Protein 4JXK (pdb70)

InterPro domains:
  IPR011032 GroES-like superfamily [SSF50129] (5-144)
  IPR013149 Alcohol dehydrogenase-like, C-terminal [PF00107] (160-273)
  IPR013154 Alcohol dehydrogenase-like, N-terminal [PF08240] (30-115)
  IPR014188 Acrylyl-CoA reductase AcuI [TIGR02823] (8-327)
  IPR020843 Enoylreductase domain [SM00829] (14-325)
  IPR036291 NAD(P)-binding domain superfamily [SSF51735] (118-286)
  IPR051397 Zinc-containing alcohol dehydrogenase-like protein [PTHR43677] (29-325)

Solvent-accessible surface area: 25424 Å² total; per-residue (Å²): 177,22,31,0,21,1,0,98,118,104,173,58,58,28,40,36,37,114,46,102,15,19,114,113,56,20,28,157,9,67,0,9,0,69,0,43,46,0,0,7,16,110,73,0,0,43,0,7,28,75,190,19,83,32,23,189,121,50,70,4,0,0,0,11,0,0,0,0,29,0,54,81,31,132,12,138,101,10,64,110,47,31,44,0,0,0,0,8,25,56,2,0,19,37,38,28,1,0,0,3,55,52,2,36,0,27,5,93,46,0,4,100,13,142,73,19,57,10,54,54,0,0,4,3,0,20,10,0,0,11,0,0,17,0,2,31,5,2,75,55,64,52,12,109,58,83,99,20,27,0,0,0,1,26,0,26,36,39,30,0,12,6,0,0,1,9,1,20,68,49,54,9,90,0,4,0,4,6,31,74,115,122,22,32,136,27,0,75,96,1,19,7,74,126,42,37,40,176,17,56,83,141,129,63,60,132,150,59,58,13,146,42,83,16,9,0,0,0,0,23,31,0,14,77,18,1,20,26,0,0,9,8,0,46,86,36,5,0,0,0,1,21,12,67,107,46,47,52,136,1,106,14,16,0,31,0,0,22,90,41,12,0,2,1,0,5,7,6,10,42,90,37,60,30,90,70,0,71,100,0,6,42,66,1,54,75,99,15,49,15,81,68,10,101,70,9,14,79,78,10,71,14,75,77,1,70,64,11,2,67,68,24,81,71,19,94,33,62,29,19,2,0,0,30,3,27,187,113,22,28,0,21,2,0,97,104,74,116,54,66,30,38,37,34,117,49,109,28,30,116,115,52,20,28,160,10,70,0,11,0,70,0,41,29,0,0,7,16,115,72,1,0,43,1,14,28,97,102,16,83,30,22,87,137,46,68,3,1,0,0,11,0,1,0,0,32,0,54,80,30,134,15,140,111,12,66,108,50,23,46,0,0,0,0,9,24,59,2,1,20,58,34,26,0,0,0,2,55,51,2,35,1,25,5,94,46,0,2,102,6,135,71,20,58,9,54,54,0,0,6,3,0,22,12,0,0,10,0,0,17,0,1,29,5,1,73,54,64,51,10,110,62,78,90,23,29,0,0,0,1,25,0,34,38,41,31,0,15,7,0,0,2,6,1,21,66,47,50,10,95,0,6,0,4,8,27,73,113,120,31,34,122,30,0,66,90,2,21,7,74,124,41,39,40,173,17,52,98,137,143,63,63,128,154,62,56,12,157,40,67,17,9,0,0,0,0,20,33,1,16,74,16,1,19,25,0,0,11,4,0,50,85,36,6,0,0,0,1,16,15,66,96,62,48,50,132,1,105,14,19,0,28,0,2,20,91,43,12,0,2,2,0,5,6,10,9,45,93,36,62,31,90,65,0,72,102,0,6,40,66,1,48,74,98,11,44,15,80,73,12,103,71,10,14,77,77,10,69,13,73,79,2,72,63,10,2,64,67,27,88,73,23,97,35,61,30,24,2,0,0,21,17,40,112

Sequence (654 aa):
EFTAWIARENEGAIGLSQETVGESFLPQGEVTIQVEYSSVNFKDALALTPKGGVVREYPIVPGIDVAGTVVESQSPEFSVGDTVVAHGYDIGTARHGGYAQFARVVPADWVVKLDGMSTRTAAAIGTAGFTAAMSVEALQSRGVEPGNGPVLVTGASGGVGTVAVDLLSAAGFEVVASSGKPEKAELLTQLGASKVIGRLPEPDTKPRPLGKAQWAAAVDCVGGATLAHVLSTIEYGGAVAASGLTGGPKLETTVLPFILRGVSLLGIDSVQYPIDQRRRLWGRLASDLAPSRLESITHDVPIADVVSVIDQVRAGTYSGRAVVAVAPEFTAWIARENEGAIGLSQETVGESFLPQGEVTIQVEYSSVNFKDALALTPKGGVVREYPIVPGIDVAGTVVESQSPEFSVGDTVVAHGYDIGTARHGGYAQFARVPADWVVKLDGMSTRTAAAIGTAGFTAAMSVEALQSRGVEEPGNGPVLVTGASGGVGTVAVDLLSAAGFEVVASSGKPEKAELLTQLGASKVIGRLPEPDTKPRPLGKAQWAAAVDCVGGATLAHVLSTIEYGGAVAASGLTGGPKLETTVLPFILRGVSLLGIDSVQYPIDQRRRLWGRLASDLAPSRLESITHDVPIADVVSVIDQVRAGTYSGRAVVAVAP

Structure (mmCIF, N/CA/C/O backbone):
data_4JXK
#
_entry.id   4JXK
#
_cell.length_a   94.333
_cell.length_b   94.333
_cell.length_c   150.159
_cell.angle_alpha   90.00
_cell.angle_beta   90.00
_cell.angle_gamma   90.00
#
_symmetry.space_group_name_H-M   'P 43 21 2'
#
loop_
_entity.id
_entity.type
_entity.pdbx_description
1 polymer oxidoreductase
2 non-polymer 1,2-ETHANEDIOL
3 non-polymer 'CHLORIDE ION'
4 water water
#
loop_
_atom_site.group_PDB
_atom_site.id
_atom_site.type_symbol
_atom_site.label_atom_id
_atom_site.label_alt_id
_atom_site.label_comp_id
_atom_site.label_asym_id
_atom_site.label_entity_id
_atom_site.label_seq_id
_atom_site.pdbx_PDB_ins_code
_atom_site.Cartn_x
_atom_site.Cartn_y
_atom_site.Cartn_z
_atom_site.occupancy
_atom_site.B_iso_or_equiv
_atom_site.auth_seq_id
_atom_site.auth_comp_id
_atom_site.auth_asym_id
_atom_site.auth_atom_id
_atom_site.pdbx_PDB_model_num
ATOM 1 N N . GLU A 1 25 ? -30.259 -9.522 -27.137 1.00 70.61 3 GLU A N 1
ATOM 2 C CA . GLU A 1 25 ? -30.046 -9.504 -25.660 1.00 69.69 3 GLU A CA 1
ATOM 3 C C . GLU A 1 25 ? -29.788 -10.897 -25.083 1.00 66.24 3 GLU A C 1
ATOM 4 O O . GLU A 1 25 ? -30.322 -11.882 -25.574 1.00 59.62 3 GLU A O 1
ATOM 10 N N . PHE A 1 26 ? -28.984 -10.967 -24.022 1.00 56.13 4 PHE A N 1
ATOM 11 C CA . PHE A 1 26 ? -28.543 -12.249 -23.445 1.00 64.40 4 PHE A CA 1
ATOM 12 C C . PHE A 1 26 ? -28.259 -12.117 -21.947 1.00 53.71 4 PHE A C 1
ATOM 13 O O . PHE A 1 26 ? -28.339 -11.021 -21.403 1.00 54.29 4 PHE A O 1
ATOM 21 N N . THR A 1 27 ? -27.957 -13.241 -21.299 1.00 42.76 5 THR A N 1
ATOM 22 C CA . THR A 1 27 ? -27.671 -13.277 -19.866 1.00 54.67 5 THR A CA 1
ATOM 23 C C . THR A 1 27 ? -26.163 -13.177 -19.568 1.00 54.47 5 THR A C 1
ATOM 24 O O . THR A 1 27 ? -25.355 -13.894 -20.171 1.00 48.75 5 THR A O 1
ATOM 28 N N . ALA A 1 28 ? -25.807 -12.254 -18.669 1.00 53.72 6 ALA A N 1
ATOM 29 C CA . ALA A 1 28 ? -24.433 -12.095 -18.149 1.00 35.80 6 ALA A CA 1
ATOM 30 C C . ALA A 1 28 ? -24.399 -12.249 -16.612 1.00 52.73 6 ALA A C 1
ATOM 31 O O . ALA A 1 28 ? -25.326 -11.837 -15.907 1.00 46.18 6 ALA A O 1
ATOM 33 N N . TRP A 1 29 ? -23.350 -12.874 -16.090 1.00 46.07 7 TRP A N 1
ATOM 34 C CA . TRP A 1 29 ? -23.147 -12.926 -14.639 1.00 41.09 7 TRP A CA 1
ATOM 35 C C . TRP A 1 29 ? -22.082 -11.911 -14.266 1.00 56.58 7 TRP A C 1
ATOM 36 O O . TRP A 1 29 ? -20.878 -12.085 -14.523 1.00 39.06 7 TRP A O 1
ATOM 47 N N . ILE A 1 30 ? -22.559 -10.816 -13.690 1.00 42.86 8 ILE A N 1
ATOM 48 C CA . ILE A 1 30 ? -21.760 -9.608 -13.515 1.00 36.25 8 ILE A CA 1
ATOM 49 C C . ILE A 1 30 ? -21.352 -9.421 -12.047 1.00 46.33 8 ILE A C 1
ATOM 50 O O . ILE A 1 30 ? -22.175 -9.536 -11.127 1.00 48.46 8 ILE A O 1
ATOM 55 N N . ALA A 1 31 ? -20.074 -9.143 -11.839 1.00 51.02 9 ALA A N 1
ATOM 56 C CA . ALA A 1 31 ? -19.550 -8.863 -10.511 1.00 51.15 9 ALA A CA 1
ATOM 57 C C . ALA A 1 31 ? -19.686 -7.357 -10.267 1.00 44.54 9 ALA A C 1
ATOM 58 O O . ALA A 1 31 ? -19.160 -6.558 -11.044 1.00 44.39 9 ALA A O 1
ATOM 60 N N . ARG A 1 32 ? -20.395 -6.995 -9.187 1.00 42.95 10 ARG A N 1
ATOM 61 C CA . ARG A 1 32 ? -20.573 -5.608 -8.798 1.00 52.82 10 ARG A CA 1
ATOM 62 C C . ARG A 1 32 ? -20.140 -5.409 -7.347 1.00 38.54 10 ARG A C 1
ATOM 63 O O . ARG A 1 32 ? -20.289 -6.297 -6.504 1.00 45.93 10 ARG A O 1
ATOM 71 N N . GLU A 1 33 ? -19.625 -4.224 -7.088 1.00 48.17 11 GLU A N 1
ATOM 72 C CA . GLU A 1 33 ? -19.159 -3.848 -5.765 1.00 63.89 11 GLU A CA 1
ATOM 73 C C . GLU A 1 33 ? -20.323 -3.117 -5.093 1.00 66.40 11 GLU A C 1
ATOM 74 O O . GLU A 1 33 ? -20.897 -2.186 -5.664 1.00 53.22 11 GLU A O 1
ATOM 80 N N . ASN A 1 34 ? -20.723 -3.584 -3.915 1.00 49.18 12 ASN A N 1
ATOM 81 C CA . ASN A 1 34 ? -21.803 -2.938 -3.182 1.00 70.17 12 ASN A CA 1
ATOM 82 C C . ASN A 1 34 ? -21.420 -2.763 -1.718 1.00 56.34 12 ASN A C 1
ATOM 83 O O . ASN A 1 34 ? -21.370 -3.730 -0.964 1.00 51.58 12 ASN A O 1
ATOM 88 N N . GLU A 1 35 ? -21.122 -1.521 -1.342 1.00 54.30 13 GLU A N 1
ATOM 89 C CA . GLU A 1 35 ? -20.845 -1.157 0.046 1.00 66.72 13 GLU A CA 1
ATOM 90 C C . GLU A 1 35 ? -19.740 -2.058 0.635 1.00 60.23 13 GLU A C 1
ATOM 91 O O . GLU A 1 35 ? -19.867 -2.579 1.742 1.00 63.54 13 GLU A O 1
ATOM 97 N N . GLY A 1 36 ? -18.669 -2.258 -0.126 1.00 71.23 14 GLY A N 1
ATOM 98 C CA . GLY A 1 36 ? -17.540 -3.071 0.324 1.00 58.36 14 GLY A CA 1
ATOM 99 C C . GLY A 1 36 ? -17.585 -4.552 -0.040 1.00 47.16 14 GLY A C 1
ATOM 100 O O . GLY A 1 36 ? -16.554 -5.201 -0.028 1.00 50.15 14 GLY A O 1
ATOM 101 N N . ALA A 1 37 ? -18.775 -5.091 -0.330 1.00 50.36 15 ALA A N 1
ATOM 102 C CA . ALA A 1 37 ? -18.922 -6.504 -0.715 1.00 52.26 15 ALA A CA 1
ATOM 103 C C . ALA A 1 37 ? -18.932 -6.638 -2.232 1.00 50.75 15 ALA A C 1
ATOM 104 O O . ALA A 1 37 ? -19.344 -5.720 -2.934 1.00 50.52 15 ALA A O 1
ATOM 106 N N . ILE A 1 38 ? -18.505 -7.803 -2.715 1.00 59.26 16 ILE A N 1
ATOM 107 C CA . ILE A 1 38 ? -18.574 -8.123 -4.131 1.00 42.38 16 ILE A CA 1
ATOM 108 C C . ILE A 1 38 ? -19.475 -9.341 -4.365 1.00 53.63 16 ILE A C 1
ATOM 109 O O . ILE A 1 38 ? -19.258 -10.426 -3.803 1.00 51.52 16 ILE A O 1
ATOM 114 N N . GLY A 1 39 ? -20.507 -9.133 -5.185 1.00 50.58 17 GLY A N 1
ATOM 115 C CA . GLY A 1 39 ? -21.459 -10.177 -5.525 1.00 63.51 17 GLY A CA 1
ATOM 116 C C . GLY A 1 39 ? -21.588 -10.393 -7.027 1.00 50.67 17 GLY A C 1
ATOM 117 O O . GLY A 1 39 ? -21.364 -9.478 -7.841 1.00 46.84 17 GLY A O 1
ATOM 118 N N . LEU A 1 40 ? -21.983 -11.611 -7.374 1.00 53.19 18 LEU A N 1
ATOM 119 C CA . LEU A 1 40 ? -22.283 -11.972 -8.738 1.00 61.49 18 LEU A CA 1
ATOM 120 C C . LEU A 1 40 ? -23.784 -11.833 -8.988 1.00 53.86 18 LEU A C 1
ATOM 121 O O . LEU A 1 40 ? -24.590 -12.454 -8.304 1.00 49.25 18 LEU A O 1
ATOM 126 N N . SER A 1 41 ? -24.133 -11.046 -9.995 1.00 61.80 19 SER A N 1
ATOM 127 C CA . SER A 1 41 ? -25.509 -10.723 -10.319 1.00 49.60 19 SER A CA 1
ATOM 128 C C . SER A 1 41 ? -25.894 -11.245 -11.729 1.00 45.81 19 SER A C 1
ATOM 129 O O . SER A 1 41 ? -25.296 -10.829 -12.724 1.00 44.69 19 SER A O 1
ATOM 132 N N . GLN A 1 42 ? -26.876 -12.150 -11.807 1.00 44.75 20 GLN A N 1
ATOM 133 C CA . GLN A 1 42 ? -27.366 -12.650 -13.103 1.00 46.94 20 GLN A CA 1
ATOM 134 C C . GLN A 1 42 ? -28.264 -11.586 -13.726 1.00 59.44 20 GLN A C 1
ATOM 135 O O . GLN A 1 42 ? -29.282 -11.225 -13.148 1.00 57.51 20 GLN A O 1
ATOM 141 N N . GLU A 1 43 ? -27.873 -11.057 -14.884 1.00 45.92 21 GLU A N 1
ATOM 142 C CA . GLU A 1 43 ? -28.606 -9.959 -15.513 1.00 52.27 21 GLU A CA 1
ATOM 143 C C . GLU A 1 43 ? -28.735 -10.105 -17.010 1.00 66.58 21 GLU A C 1
ATOM 144 O O . GLU A 1 43 ? -27.840 -10.601 -17.683 1.00 52.60 21 GLU A O 1
ATOM 150 N N . THR A 1 44 ? -29.857 -9.620 -17.519 1.00 50.55 22 THR A N 1
ATOM 151 C CA . THR A 1 44 ? -30.103 -9.530 -18.938 1.00 46.04 22 THR A CA 1
ATOM 152 C C . THR A 1 44 ? -29.394 -8.318 -19.450 1.00 58.41 22 THR A C 1
ATOM 153 O O . THR A 1 44 ? -29.491 -7.242 -18.881 1.00 52.64 22 THR A O 1
ATOM 157 N N . VAL A 1 45 ? -28.645 -8.496 -20.533 1.00 48.38 23 VAL A N 1
ATOM 158 C CA . VAL A 1 45 ? -27.863 -7.431 -21.146 1.00 38.13 23 VAL A CA 1
ATOM 159 C C . VAL A 1 45 ? -27.941 -7.462 -22.665 1.00 43.17 23 VAL A C 1
ATOM 160 O O . VAL A 1 45 ? -28.300 -8.468 -23.239 1.00 61.27 23 VAL A O 1
ATOM 164 N N . GLY A 1 46 ? -27.593 -6.353 -23.303 1.00 49.08 24 GLY A N 1
ATOM 165 C CA . GLY A 1 46 ? -27.598 -6.239 -24.761 1.00 61.73 24 GLY A CA 1
ATOM 166 C C . GLY A 1 46 ? -26.205 -6.154 -25.349 1.00 56.53 24 GLY A C 1
ATOM 167 O O . GLY A 1 46 ? -25.229 -6.133 -24.617 1.00 67.40 24 GLY A O 1
ATOM 168 N N . GLU A 1 47 ? -26.116 -6.090 -26.680 1.00 62.98 25 GLU A N 1
ATOM 169 C CA . GLU A 1 47 ? -24.819 -6.160 -27.376 1.00 68.35 25 GLU A CA 1
ATOM 170 C C . GLU A 1 47 ? -23.877 -5.074 -26.922 1.00 58.06 25 GLU A C 1
ATOM 171 O O . GLU A 1 47 ? -22.689 -5.321 -26.758 1.00 78.04 25 GLU A O 1
ATOM 177 N N . SER A 1 48 ? -24.405 -3.865 -26.756 1.00 64.73 26 SER A N 1
ATOM 178 C CA . SER A 1 48 ? -23.586 -2.679 -26.442 1.00 61.84 26 SER A CA 1
ATOM 179 C C . SER A 1 48 ? -22.725 -2.839 -25.178 1.00 49.24 26 SER A C 1
ATOM 180 O O . SER A 1 48 ? -21.716 -2.157 -25.017 1.00 65.33 26 SER A O 1
ATOM 183 N N . PHE A 1 49 ? -23.155 -3.730 -24.285 1.00 55.21 27 PHE A N 1
ATOM 184 C CA . PHE A 1 49 ? -22.425 -4.065 -23.068 1.00 56.07 27 PHE A CA 1
ATOM 185 C C . PHE A 1 49 ? -21.117 -4.821 -23.322 1.00 50.86 27 PHE A C 1
ATOM 186 O O . PHE A 1 49 ? -20.217 -4.763 -22.497 1.00 50.92 27 PHE A O 1
ATOM 194 N N . LEU A 1 50 ? -21.038 -5.560 -24.434 1.00 60.44 28 LEU A N 1
ATOM 195 C CA . LEU A 1 50 ? -19.814 -6.280 -24.829 1.00 49.57 28 LEU A CA 1
ATOM 196 C C . LEU A 1 50 ? -18.691 -5.309 -25.147 1.00 55.59 28 LEU A C 1
ATOM 197 O O . LEU A 1 50 ? -18.946 -4.228 -25.683 1.00 50.45 28 LEU A O 1
ATOM 202 N N . PRO A 1 51 ? -17.438 -5.681 -24.806 1.00 47.67 29 PRO A N 1
ATOM 203 C CA . PRO A 1 51 ? -16.299 -4.841 -25.162 1.00 39.17 29 PRO A CA 1
ATOM 204 C C . PRO A 1 51 ? -15.937 -4.988 -26.623 1.00 47.13 29 PRO A C 1
ATOM 205 O O . PRO A 1 51 ? -16.493 -5.847 -27.324 1.00 44.00 29 PRO A O 1
ATOM 209 N N . GLN A 1 52 ? -14.990 -4.172 -27.068 1.00 48.59 30 GLN A N 1
ATOM 210 C CA . GLN A 1 52 ? -14.618 -4.100 -28.477 1.00 57.11 30 GLN A CA 1
ATOM 211 C C . GLN A 1 52 ? -13.834 -5.332 -28.899 1.00 50.04 30 GLN A C 1
ATOM 212 O O . GLN A 1 52 ? -13.069 -5.890 -28.113 1.00 54.78 30 GLN A O 1
ATOM 218 N N . GLY A 1 53 ? -14.022 -5.768 -30.137 1.00 51.53 31 GLY A N 1
ATOM 219 C CA . GLY A 1 53 ? -13.208 -6.855 -30.668 1.00 58.71 31 GLY A CA 1
ATOM 220 C C . GLY A 1 53 ? -13.808 -7.495 -31.895 1.00 56.57 31 GLY A C 1
ATOM 221 O O . GLY A 1 53 ? -15.013 -7.428 -32.117 1.00 47.47 31 GLY A O 1
ATOM 222 N N . GLU A 1 54 ? -12.957 -8.152 -32.667 1.00 47.70 32 GLU A N 1
ATOM 223 C CA . GLU A 1 54 ? -13.346 -8.668 -33.969 1.00 53.47 32 GLU A CA 1
ATOM 224 C C . GLU A 1 54 ? -14.146 -9.949 -33.893 1.00 52.17 32 GLU A C 1
ATOM 225 O O . GLU A 1 54 ? -14.927 -10.233 -34.788 1.00 50.69 32 GLU A O 1
ATOM 231 N N . VAL A 1 55 ? -13.990 -10.705 -32.812 1.00 35.97 33 VAL A N 1
ATOM 232 C CA . VAL A 1 55 ? -14.591 -12.032 -32.713 1.00 35.18 33 VAL A CA 1
ATOM 233 C C . VAL A 1 55 ? -15.603 -12.114 -31.611 1.00 38.55 33 VAL A C 1
ATOM 234 O O . VAL A 1 55 ? -15.304 -11.849 -30.442 1.00 39.32 33 VAL A O 1
ATOM 238 N N . THR A 1 56 ? -16.810 -12.533 -31.965 1.00 37.10 34 THR A N 1
ATOM 239 C CA . THR A 1 56 ? -17.856 -12.749 -30.981 1.00 37.18 34 THR A CA 1
ATOM 240 C C . THR A 1 56 ? -18.047 -14.221 -30.747 1.00 39.88 34 THR A C 1
ATOM 241 O O . THR A 1 56 ? -18.322 -14.996 -31.682 1.00 42.19 34 THR A O 1
ATOM 245 N N . ILE A 1 57 ? -17.944 -14.617 -29.485 1.00 38.03 35 ILE A N 1
ATOM 246 C CA . ILE A 1 57 ? -18.032 -16.006 -29.106 1.00 36.27 35 ILE A CA 1
ATOM 247 C C . ILE A 1 57 ? -19.292 -16.287 -28.324 1.00 39.86 35 ILE A C 1
ATOM 248 O O . ILE A 1 57 ? -19.598 -15.581 -27.378 1.00 43.39 35 ILE A O 1
ATOM 253 N N . GLN A 1 58 ? -20.029 -17.320 -28.731 1.00 37.75 36 GLN A N 1
ATOM 254 C CA . GLN A 1 58 ? -21.071 -17.891 -27.914 1.00 43.82 36 GLN A CA 1
ATOM 255 C C . GLN A 1 58 ? -20.407 -18.847 -26.967 1.00 45.25 36 GLN A C 1
ATOM 256 O O . GLN A 1 58 ? -19.863 -19.882 -27.386 1.00 42.72 36 GLN A O 1
ATOM 262 N N . VAL A 1 59 ? -20.445 -18.500 -25.682 1.00 38.38 37 VAL A N 1
ATOM 263 C CA . VAL A 1 59 ? -19.547 -19.126 -24.731 1.00 37.02 37 VAL A CA 1
ATOM 264 C C . VAL A 1 59 ? -20.159 -20.447 -24.355 1.00 40.71 37 VAL A C 1
ATOM 265 O O . VAL A 1 59 ? -21.318 -20.497 -23.934 1.00 45.84 37 VAL A O 1
ATOM 269 N N . GLU A 1 60 ? -19.397 -21.528 -24.485 1.00 34.64 38 GLU A N 1
ATOM 270 C CA . GLU A 1 60 ? -19.913 -22.846 -24.109 1.00 36.56 38 GLU A CA 1
ATOM 271 C C . GLU A 1 60 ? -19.430 -23.242 -22.717 1.00 34.19 38 GLU A C 1
ATOM 272 O O . GLU A 1 60 ? -20.219 -23.690 -21.897 1.00 37.66 38 GLU A O 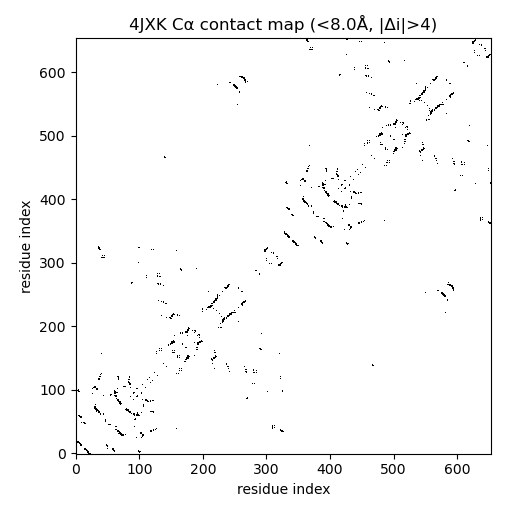1
ATOM 278 N N . TYR A 1 61 ? -18.144 -23.046 -22.467 1.00 39.53 39 TYR A N 1
ATOM 279 C CA . TYR A 1 61 ? -17.562 -23.345 -21.173 1.00 36.57 39 TYR A CA 1
ATOM 280 C C . TYR A 1 61 ? -16.593 -22.285 -20.664 1.00 45.56 39 TYR A C 1
ATOM 281 O O . TYR A 1 61 ? -15.900 -21.638 -21.417 1.00 35.67 39 TYR A O 1
ATOM 290 N N . SER A 1 62 ? -16.564 -22.141 -19.352 1.00 42.22 40 SER A N 1
ATOM 291 C CA . SER A 1 62 ? -15.567 -21.358 -18.654 1.00 41.34 40 SER A CA 1
ATOM 292 C C . SER A 1 62 ? -15.078 -22.217 -17.502 1.00 39.76 40 SER A C 1
ATOM 293 O O . SER A 1 62 ? -15.261 -23.417 -17.507 1.00 41.12 40 SER A O 1
ATOM 296 N N . SER A 1 63 ? -14.401 -21.613 -16.548 1.00 41.17 41 SER A N 1
ATOM 297 C CA . SER A 1 63 ? -13.850 -22.367 -15.450 1.00 31.81 41 SER A CA 1
ATOM 298 C C . SER A 1 63 ? -13.807 -21.543 -14.186 1.00 37.72 41 SER A C 1
ATOM 299 O O . SER A 1 63 ? -14.015 -20.349 -14.218 1.00 34.66 41 SER A O 1
ATOM 302 N N . VAL A 1 64 ? -13.569 -22.209 -13.068 1.00 40.24 42 VAL A N 1
ATOM 303 C CA . VAL A 1 64 ? -13.283 -21.515 -11.832 1.00 44.38 42 VAL A CA 1
ATOM 304 C C . VAL A 1 64 ? -11.817 -21.677 -11.435 1.00 42.85 42 VAL A C 1
ATOM 305 O O . VAL A 1 64 ? -11.331 -22.770 -11.209 1.00 42.87 42 VAL A O 1
ATOM 309 N N . ASN A 1 65 ? -11.129 -20.554 -11.351 1.00 43.96 43 ASN A N 1
ATOM 310 C CA . ASN A 1 65 ? -9.761 -20.488 -10.821 1.00 51.55 43 ASN A CA 1
ATOM 311 C C . ASN A 1 65 ? -9.760 -19.612 -9.587 1.00 46.33 43 ASN A C 1
ATOM 312 O O . ASN A 1 65 ? -10.682 -18.805 -9.373 1.00 38.28 43 ASN A O 1
ATOM 317 N N . PHE A 1 66 ? -8.706 -19.737 -8.800 1.00 34.33 44 PHE A N 1
ATOM 318 C CA . PHE A 1 66 ? -8.529 -18.927 -7.600 1.00 36.60 44 PHE A CA 1
ATOM 319 C C . PHE A 1 66 ? -8.529 -17.468 -8.029 1.00 35.74 44 PHE A C 1
ATOM 320 O O . PHE A 1 66 ? -9.153 -16.617 -7.395 1.00 39.34 44 PHE A O 1
ATOM 328 N N . LYS A 1 67 ? -7.901 -17.201 -9.175 1.00 40.65 45 LYS A N 1
ATOM 329 C CA . LYS A 1 67 ? -7.915 -15.865 -9.735 1.00 35.36 45 LYS A CA 1
ATOM 330 C C . LYS A 1 67 ? -9.342 -15.340 -9.980 1.00 39.31 45 LYS A C 1
ATOM 331 O O . LYS A 1 67 ? -9.607 -14.162 -9.763 1.00 39.64 45 LYS A O 1
ATOM 337 N N . ASP A 1 68 ? -10.260 -16.217 -10.394 1.00 45.40 46 ASP A N 1
ATOM 338 C CA . ASP A 1 68 ? -11.663 -15.824 -10.577 1.00 40.56 46 ASP A CA 1
ATOM 339 C C . ASP A 1 68 ? -12.391 -15.575 -9.237 1.00 44.12 46 ASP A C 1
ATOM 340 O O . ASP A 1 68 ? -13.234 -14.691 -9.132 1.00 41.91 46 ASP A O 1
ATOM 345 N N . ALA A 1 69 ? -12.082 -16.392 -8.238 1.00 43.89 47 ALA A N 1
ATOM 346 C CA . ALA A 1 69 ? -12.549 -16.181 -6.882 1.00 47.28 47 ALA A CA 1
ATOM 347 C C . ALA A 1 69 ? -12.111 -14.823 -6.335 1.00 33.63 47 ALA A C 1
ATOM 348 O O . ALA A 1 69 ? -12.913 -14.106 -5.732 1.00 43.24 47 ALA A O 1
ATOM 350 N N . LEU A 1 70 ? -10.878 -14.430 -6.622 1.00 35.11 48 LEU A N 1
ATOM 351 C CA . LEU A 1 70 ? -10.350 -13.139 -6.187 1.00 40.23 48 LEU A CA 1
ATOM 352 C C . LEU A 1 70 ? -11.021 -11.987 -6.865 1.00 52.98 48 LEU A C 1
ATOM 353 O O . LEU A 1 70 ? -11.173 -10.903 -6.275 1.00 40.29 48 LEU A O 1
ATOM 358 N N . ALA A 1 71 ? -11.424 -12.207 -8.108 1.00 45.24 49 ALA A N 1
ATOM 359 C CA . ALA A 1 71 ? -12.169 -11.190 -8.821 1.00 35.97 49 ALA A CA 1
ATOM 360 C C . ALA A 1 71 ? -13.467 -10.910 -8.076 1.00 31.67 49 ALA A C 1
ATOM 361 O O . ALA A 1 71 ? -14.003 -9.809 -8.144 1.00 43.55 49 ALA A O 1
ATOM 363 N N . LEU A 1 72 ? -13.990 -11.951 -7.418 1.00 38.68 50 LEU A N 1
ATOM 364 C CA . LEU A 1 72 ? -15.218 -11.869 -6.653 1.00 40.25 50 LEU A CA 1
ATOM 365 C C . LEU A 1 72 ? -14.913 -11.720 -5.142 1.00 49.30 50 LEU A C 1
ATOM 366 O O . LEU A 1 72 ? -15.692 -12.173 -4.309 1.00 48.80 50 LEU A O 1
ATOM 371 N N . THR A 1 73 ? -13.774 -11.096 -4.823 1.00 50.29 51 THR A N 1
ATOM 372 C CA . THR A 1 73 ? -13.312 -10.913 -3.438 1.00 48.09 51 THR A CA 1
ATOM 373 C C . THR A 1 73 ? -12.947 -9.421 -3.217 1.00 39.33 51 THR A C 1
ATOM 374 O O . THR A 1 73 ? -12.245 -8.800 -4.040 1.00 48.36 51 THR A O 1
ATOM 378 N N . PRO A 1 74 ? -13.433 -8.840 -2.095 1.00 54.49 52 PRO A N 1
ATOM 379 C CA . PRO A 1 74 ? -13.294 -7.416 -1.781 1.00 60.29 52 PRO A CA 1
ATOM 380 C C . PRO A 1 74 ? -11.950 -6.747 -2.097 1.00 50.78 52 PRO A C 1
ATOM 381 O O . PRO A 1 74 ? -11.936 -5.725 -2.787 1.00 94.32 52 PRO A O 1
ATOM 385 N N . LYS A 1 75 ? -10.842 -7.283 -1.596 1.00 47.84 53 LYS A N 1
ATOM 386 C CA . LYS A 1 75 ? -9.547 -6.666 -1.918 1.00 61.25 53 LYS A CA 1
ATOM 387 C C . LYS A 1 75 ? -8.720 -7.599 -2.768 1.00 69.12 53 LYS A C 1
ATOM 388 O O . LYS A 1 75 ? -7.494 -7.631 -2.669 1.00 55.11 53 LYS A O 1
ATOM 394 N N . GLY A 1 76 ? -9.400 -8.324 -3.645 1.00 61.29 54 GLY A N 1
ATOM 395 C CA . GLY A 1 76 ? -8.769 -9.392 -4.391 1.00 51.92 54 GLY A CA 1
ATOM 396 C C . GLY A 1 76 ? -7.533 -8.963 -5.152 1.00 35.04 54 GLY A C 1
ATOM 397 O O . GLY A 1 76 ? -6.630 -9.764 -5.345 1.00 47.71 54 GLY A O 1
ATOM 398 N N . GLY A 1 77 ? -7.504 -7.714 -5.626 1.00 46.86 55 GLY A N 1
ATOM 399 C CA . GLY A 1 77 ? -6.342 -7.204 -6.367 1.00 37.23 55 GLY A CA 1
ATOM 400 C C . GLY A 1 77 ? -6.201 -7.664 -7.827 1.00 47.42 55 GLY A C 1
ATOM 401 O O . GLY A 1 77 ? -5.142 -7.538 -8.425 1.00 48.39 55 GLY A O 1
ATOM 402 N N . VAL A 1 78 ? -7.275 -8.198 -8.402 1.00 44.66 56 VAL A N 1
ATOM 403 C CA . VAL A 1 78 ? -7.247 -8.804 -9.751 1.00 47.65 56 VAL A CA 1
ATOM 404 C C . VAL A 1 78 ? -8.024 -7.975 -10.776 1.00 41.20 56 VAL A C 1
ATOM 405 O O . VAL A 1 78 ? -7.645 -7.896 -11.934 1.00 46.13 56 VAL A O 1
ATOM 409 N N . VAL A 1 79 ? -9.132 -7.385 -10.352 1.00 43.83 57 VAL A N 1
ATOM 410 C CA . VAL A 1 79 ? -9.977 -6.592 -11.241 1.00 42.57 57 VAL A CA 1
ATOM 411 C C . VAL A 1 79 ? -9.590 -5.114 -11.269 1.00 53.27 57 VAL A C 1
ATOM 412 O O . VAL A 1 79 ? -9.528 -4.477 -10.232 1.00 41.33 57 VAL A O 1
ATOM 416 N N . ARG A 1 80 ? -9.367 -4.574 -12.467 1.00 50.24 58 ARG A N 1
ATOM 417 C CA . ARG A 1 80 ? -9.111 -3.144 -12.667 1.00 67.59 58 ARG A CA 1
ATOM 418 C C . ARG A 1 80 ? -10.276 -2.278 -12.145 1.00 57.16 58 ARG A C 1
ATOM 419 O O . ARG A 1 80 ? -10.067 -1.410 -11.310 1.00 63.16 58 ARG A O 1
ATOM 427 N N . GLU A 1 81 ? -11.495 -2.514 -12.635 1.00 61.03 59 GLU A N 1
ATOM 428 C CA . GLU A 1 81 ? -12.687 -1.860 -12.066 1.00 43.49 59 GLU A CA 1
ATOM 429 C C . GLU A 1 81 ? -13.988 -2.608 -12.284 1.00 52.40 59 GLU A C 1
ATOM 430 O O . GLU A 1 81 ? -14.165 -3.329 -13.246 1.00 47.91 59 GLU A O 1
ATOM 436 N N . TYR A 1 82 ? -14.902 -2.425 -11.353 1.00 45.16 60 TYR A N 1
ATOM 437 C CA . TYR A 1 82 ? -16.206 -3.019 -11.444 1.00 48.47 60 TYR A CA 1
ATOM 438 C C . TYR A 1 82 ? -17.152 -2.004 -12.096 1.00 51.44 60 TYR A C 1
ATOM 439 O O . TYR A 1 82 ? -16.846 -0.813 -12.136 1.00 61.53 60 TYR A O 1
ATOM 448 N N . PRO A 1 83 ? -18.275 -2.471 -12.662 1.00 51.20 61 PRO A N 1
ATOM 449 C CA . PRO A 1 83 ? -18.709 -3.855 -12.774 1.00 48.25 61 PRO A CA 1
ATOM 450 C C . PRO A 1 83 ? -17.905 -4.624 -13.832 1.00 51.52 61 PRO A C 1
ATOM 451 O O . PRO A 1 83 ? -17.360 -4.023 -14.753 1.00 41.84 61 PRO A O 1
ATOM 455 N N . ILE A 1 84 ? -17.814 -5.941 -13.672 1.00 45.76 62 ILE A N 1
ATOM 456 C CA . ILE A 1 84 ? -17.148 -6.777 -14.664 1.00 36.18 62 ILE A CA 1
ATOM 457 C C . ILE A 1 84 ? -17.721 -8.187 -14.657 1.00 35.23 62 ILE A C 1
ATOM 458 O O . ILE A 1 84 ? -18.121 -8.707 -13.602 1.00 37.59 62 ILE A O 1
ATOM 463 N N . VAL A 1 85 ? -17.767 -8.807 -15.839 1.00 37.58 63 VAL A N 1
ATOM 464 C CA . VAL A 1 85 ? -18.091 -10.226 -15.959 1.00 37.56 63 VAL A CA 1
ATOM 465 C C . VAL A 1 85 ? -16.790 -10.970 -15.706 1.00 26.41 63 VAL A C 1
ATOM 466 O O . VAL A 1 85 ? -15.829 -10.836 -16.489 1.00 37.74 63 VAL A O 1
ATOM 470 N N . PRO A 1 86 ? -16.724 -11.729 -14.610 1.00 33.20 64 PRO A N 1
ATOM 471 C CA . PRO A 1 86 ? -15.493 -12.491 -14.386 1.00 37.01 64 PRO A CA 1
ATOM 472 C C . PRO A 1 86 ? -15.382 -13.745 -15.284 1.00 50.84 64 PRO A C 1
ATOM 473 O O . PRO A 1 86 ? -16.289 -14.027 -16.052 1.00 39.94 64 PRO A O 1
ATOM 477 N N . GLY A 1 87 ? -14.274 -14.479 -15.147 1.00 36.75 65 GLY A N 1
ATOM 478 C CA . GLY A 1 87 ? -14.003 -15.701 -15.878 1.00 34.69 65 GLY A CA 1
ATOM 479 C C . GLY A 1 87 ? -12.868 -15.455 -16.835 1.00 31.21 65 GLY A C 1
ATOM 480 O O . GLY A 1 87 ? -13.080 -14.906 -17.905 1.00 37.21 65 GLY A O 1
ATOM 481 N N . ILE A 1 88 ? -11.655 -15.837 -16.434 1.00 34.61 66 ILE A N 1
ATOM 482 C CA . ILE A 1 88 ? -10.476 -15.638 -17.263 1.00 31.90 66 ILE A CA 1
ATOM 483 C C . ILE A 1 88 ? -10.378 -16.599 -18.477 1.00 32.81 66 ILE A C 1
ATOM 484 O O . ILE A 1 88 ? -9.606 -16.356 -19.401 1.00 33.43 66 ILE A O 1
ATOM 489 N N . ASP A 1 89 ? -11.133 -17.686 -18.457 1.00 34.94 67 ASP A N 1
ATOM 490 C CA . ASP A 1 89 ? -11.081 -18.648 -19.560 1.00 33.94 67 ASP A CA 1
ATOM 491 C C . ASP A 1 89 ? -12.395 -18.577 -20.305 1.00 38.16 67 ASP A C 1
ATOM 492 O O . ASP A 1 89 ? -13.452 -18.623 -19.687 1.00 36.56 67 ASP A O 1
ATOM 497 N N . VAL A 1 90 ? -12.318 -18.482 -21.624 1.00 39.24 68 VAL A N 1
ATOM 498 C CA . VAL A 1 90 ? -13.494 -18.508 -22.477 1.00 34.23 68 VAL A CA 1
ATOM 499 C C . VAL A 1 90 ? -13.342 -19.581 -23.556 1.00 36.88 68 VAL A C 1
ATOM 500 O O . VAL A 1 90 ? -12.406 -19.525 -24.352 1.00 38.77 68 VAL A O 1
ATOM 504 N N . ALA A 1 91 ? -14.286 -20.517 -23.624 1.00 35.56 69 ALA A N 1
ATOM 505 C CA . ALA A 1 91 ? -14.291 -21.462 -24.740 1.00 32.98 69 ALA A CA 1
ATOM 506 C C . ALA A 1 91 ? -15.707 -21.563 -25.361 1.00 32.22 69 ALA A C 1
ATOM 507 O O . ALA A 1 91 ? -16.701 -21.689 -24.646 1.00 35.62 69 ALA A O 1
ATOM 509 N N . GLY A 1 92 ? -15.778 -21.496 -26.688 1.00 41.69 70 GLY A N 1
ATOM 510 C CA . GLY A 1 92 ? -17.055 -21.613 -27.364 1.00 41.51 70 GLY A CA 1
ATOM 511 C C . GLY A 1 92 ? -16.961 -21.518 -28.873 1.00 42.64 70 GLY A C 1
ATOM 512 O O . GLY A 1 92 ? -15.930 -21.834 -29.479 1.00 36.81 70 GLY A O 1
ATOM 513 N N . THR A 1 93 ? -18.046 -21.040 -29.473 1.00 41.04 71 THR A N 1
ATOM 514 C CA . THR A 1 93 ? -18.152 -20.964 -30.930 1.00 36.24 71 THR A CA 1
ATOM 515 C C . THR A 1 93 ? -18.224 -19.557 -31.413 1.00 34.30 71 THR A C 1
ATOM 516 O O . THR A 1 93 ? -18.922 -18.731 -30.841 1.00 42.17 71 THR A O 1
ATOM 520 N N . VAL A 1 94 ? -17.455 -19.278 -32.461 1.00 35.11 72 VAL A N 1
ATOM 521 C CA . VAL A 1 94 ? -17.537 -18.019 -33.138 1.00 40.09 72 VAL A CA 1
ATOM 522 C C . VAL A 1 94 ? -18.892 -17.860 -33.825 1.00 60.68 72 VAL A C 1
ATOM 523 O O . VAL A 1 94 ? -19.313 -18.720 -34.604 1.00 44.22 72 VAL A O 1
ATOM 527 N N . VAL A 1 95 ? -19.568 -16.758 -33.522 1.00 40.30 73 VAL A N 1
ATOM 528 C CA . VAL A 1 95 ? -20.857 -16.435 -34.142 1.00 46.37 73 VAL A CA 1
ATOM 529 C C . VAL A 1 95 ? -20.775 -15.194 -35.017 1.00 52.26 73 VAL A C 1
ATOM 530 O O . VAL A 1 95 ? -21.645 -14.963 -35.843 1.00 51.78 73 VAL A O 1
ATOM 534 N N . GLU A 1 96 ? -19.736 -14.394 -34.840 1.00 41.40 74 GLU A N 1
ATOM 535 C CA . GLU A 1 96 ? -19.476 -13.282 -35.741 1.00 46.02 74 GLU A CA 1
ATOM 536 C C . GLU A 1 96 ? -17.992 -13.059 -35.730 1.00 54.06 74 GLU A C 1
ATOM 537 O O . GLU A 1 96 ? -17.339 -13.314 -34.720 1.00 40.95 74 GLU A O 1
ATOM 543 N N . SER A 1 97 ? -17.462 -12.639 -36.868 1.00 43.67 75 SER A N 1
ATOM 544 C CA . SER A 1 97 ? -16.059 -12.344 -36.999 1.00 42.97 75 SER A CA 1
ATOM 545 C C . SER A 1 97 ? -15.789 -11.297 -38.058 1.00 49.37 75 SER A C 1
ATOM 546 O O . SER A 1 97 ? -16.150 -11.465 -39.206 1.00 53.79 75 SER A O 1
ATOM 549 N N . GLN A 1 98 ? -15.111 -10.231 -37.656 1.00 48.05 76 GLN A N 1
ATOM 550 C CA . GLN A 1 98 ? -14.700 -9.181 -38.570 1.00 49.25 76 GLN A CA 1
ATOM 551 C C . GLN A 1 98 ? -13.304 -9.495 -39.059 1.00 41.21 76 GLN A C 1
ATOM 552 O O . GLN A 1 98 ? -12.684 -8.691 -39.752 1.00 51.43 76 GLN A O 1
ATOM 558 N N . SER A 1 99 ? -12.807 -10.673 -38.693 1.00 49.58 77 SER A N 1
ATOM 559 C CA . SER A 1 99 ? -11.479 -11.089 -39.051 1.00 43.97 77 SER A CA 1
ATOM 560 C C . SER A 1 99 ? -11.531 -12.296 -39.986 1.00 47.67 77 SER A C 1
ATOM 561 O O . SER A 1 99 ? -12.238 -13.263 -39.716 1.00 51.56 77 SER A O 1
ATOM 564 N N . PRO A 1 100 ? -10.729 -12.259 -41.056 1.00 42.06 78 PRO A N 1
ATOM 565 C CA . PRO A 1 100 ? -10.655 -13.371 -41.998 1.00 49.85 78 PRO A CA 1
ATOM 566 C C . PRO A 1 100 ? -10.050 -14.621 -41.398 1.00 53.30 78 PRO A C 1
ATOM 567 O O . PRO A 1 100 ? -10.204 -15.686 -41.964 1.00 48.80 78 PRO A O 1
ATOM 571 N N . GLU A 1 101 ? -9.376 -14.510 -40.261 1.00 60.01 79 GLU A N 1
ATOM 572 C CA . GLU A 1 101 ? -8.753 -15.679 -39.644 1.00 50.10 79 GLU A CA 1
ATOM 573 C C . GLU A 1 101 ? -9.739 -16.584 -38.895 1.00 50.47 79 GLU A C 1
ATOM 574 O O . GLU A 1 101 ? -9.424 -17.743 -38.637 1.00 40.57 79 GLU A O 1
ATOM 580 N N . PHE A 1 102 ? -10.924 -16.069 -38.560 1.00 37.84 80 PHE A N 1
ATOM 581 C CA . PHE A 1 102 ? -11.947 -16.835 -37.857 1.00 48.82 80 PHE A CA 1
ATOM 582 C C . PHE A 1 102 ? -13.274 -16.798 -38.598 1.00 52.93 80 PHE A C 1
ATOM 583 O O . PHE A 1 102 ? -13.692 -15.774 -39.083 1.00 41.84 80 PHE A O 1
ATOM 591 N N . SER A 1 103 ? -13.949 -17.930 -38.643 1.00 43.61 81 SER A N 1
ATOM 592 C CA . SER A 1 103 ? -15.229 -18.017 -39.329 1.00 41.21 81 SER A CA 1
ATOM 593 C C . SER A 1 103 ? -16.311 -18.428 -38.374 1.00 36.35 81 SER A C 1
ATOM 594 O O . SER A 1 103 ? -16.047 -19.084 -37.356 1.00 46.24 81 SER A O 1
ATOM 597 N N . VAL A 1 104 ? -17.557 -18.134 -38.745 1.00 34.65 82 VAL A N 1
ATOM 598 C CA . VAL A 1 104 ? -18.705 -18.616 -38.002 1.00 36.26 82 VAL A CA 1
ATOM 599 C C . VAL A 1 104 ? -18.620 -20.117 -37.912 1.00 42.20 82 VAL A C 1
ATOM 600 O O . VAL A 1 104 ? -18.227 -20.773 -38.882 1.00 44.47 82 VAL A O 1
ATOM 604 N N . GLY A 1 105 ? -18.931 -20.656 -36.731 1.00 36.06 83 GLY A N 1
ATOM 605 C CA . GLY A 1 105 ? -18.816 -22.086 -36.481 1.00 40.26 83 GLY A CA 1
ATOM 606 C C . GLY A 1 105 ? -17.493 -22.573 -35.916 1.00 38.91 83 GLY A C 1
ATOM 607 O O . GLY A 1 105 ? -17.452 -23.639 -35.320 1.00 37.36 83 GLY A O 1
ATOM 608 N N . ASP A 1 106 ? -16.409 -21.825 -36.106 1.00 37.42 84 ASP A N 1
ATOM 609 C CA . ASP A 1 106 ? -15.111 -22.231 -35.537 1.00 36.55 84 ASP A CA 1
ATOM 610 C C . ASP A 1 106 ? -15.260 -22.365 -34.023 1.00 54.95 84 ASP A C 1
ATOM 611 O O . ASP A 1 106 ? -15.990 -21.588 -33.414 1.00 38.96 84 ASP A O 1
ATOM 616 N N . THR A 1 107 ? -14.642 -23.390 -33.442 1.00 33.80 85 THR A N 1
ATOM 617 C CA . THR A 1 107 ? -14.514 -23.491 -31.995 1.00 32.81 85 THR A CA 1
ATOM 618 C C . THR A 1 107 ? -13.184 -22.848 -31.600 1.00 44.48 85 THR A C 1
ATOM 619 O O . THR A 1 107 ? -12.175 -22.957 -32.308 1.00 34.29 85 THR A O 1
ATOM 623 N N . VAL A 1 108 ? -13.219 -22.110 -30.502 1.00 41.85 86 VAL A N 1
ATOM 624 C CA . VAL A 1 108 ? -12.063 -21.367 -30.049 1.00 35.90 86 VAL A CA 1
ATOM 625 C C . VAL A 1 108 ? -11.904 -21.377 -28.529 1.00 39.48 86 VAL A C 1
ATOM 626 O O . VAL A 1 108 ? -12.848 -21.709 -27.776 1.00 33.83 86 VAL A O 1
ATOM 630 N N . VAL A 1 109 ? -10.696 -21.030 -28.096 1.00 36.86 87 VAL A N 1
ATOM 631 C CA . VAL A 1 109 ? -10.463 -20.704 -26.677 1.00 33.74 87 VAL A CA 1
ATOM 632 C C . VAL A 1 109 ? -9.776 -19.345 -26.674 1.00 30.33 87 VAL A C 1
ATOM 633 O O . VAL A 1 109 ? -8.947 -19.049 -27.538 1.00 36.45 87 VAL A O 1
ATOM 637 N N . ALA A 1 110 ? -10.153 -18.529 -25.687 1.00 32.49 88 ALA A N 1
ATOM 638 C CA . ALA A 1 110 ? -9.553 -17.233 -25.465 1.00 32.50 88 ALA A CA 1
ATOM 639 C C . ALA A 1 110 ? -9.305 -17.086 -23.961 1.00 28.14 88 ALA A C 1
ATOM 640 O O . ALA A 1 110 ? -10.226 -17.284 -23.133 1.00 34.32 88 ALA A O 1
ATOM 642 N N . HIS A 1 111 ? -8.075 -16.754 -23.621 1.00 30.99 89 HIS A N 1
ATOM 643 C CA . HIS A 1 111 ? -7.701 -16.518 -22.220 1.00 34.19 89 HIS A CA 1
ATOM 644 C C . HIS A 1 111 ? -6.449 -15.606 -22.176 1.00 28.51 89 HIS A C 1
ATOM 645 O O . HIS A 1 111 ? -5.738 -15.479 -23.155 1.00 33.14 89 HIS A O 1
ATOM 652 N N . GLY A 1 112 ? -6.160 -15.067 -21.004 1.00 34.40 90 GLY A N 1
ATOM 653 C CA . GLY A 1 112 ? -5.051 -14.138 -20.822 1.00 40.93 90 GLY A CA 1
ATOM 654 C C . GLY A 1 112 ? -5.458 -12.727 -21.224 1.00 38.82 90 GLY A C 1
ATOM 655 O O . GLY A 1 112 ? -6.659 -12.395 -21.281 1.00 35.41 90 GLY A O 1
ATOM 656 N N . TYR A 1 113 ? -4.442 -11.931 -21.507 1.00 32.43 91 TYR A N 1
ATOM 657 C CA . TYR A 1 113 ? -4.552 -10.523 -21.803 1.00 47.97 91 TYR A CA 1
ATOM 658 C C . TYR A 1 113 ? -5.502 -9.911 -20.755 1.00 40.70 91 TYR A C 1
ATOM 659 O O . TYR A 1 113 ? -5.354 -10.178 -19.559 1.00 39.76 91 TYR A O 1
ATOM 668 N N . ASP A 1 114 ? -6.506 -9.157 -21.184 1.00 36.17 92 ASP A N 1
ATOM 669 C CA . ASP A 1 114 ? -7.421 -8.509 -20.246 1.00 47.69 92 ASP A CA 1
ATOM 670 C C . ASP A 1 114 ? -8.619 -9.339 -19.845 1.00 47.96 92 ASP A C 1
ATOM 671 O O . ASP A 1 114 ? -9.463 -8.844 -19.111 1.00 39.80 92 ASP A O 1
ATOM 676 N N . ILE A 1 115 ? -8.723 -10.579 -20.308 1.00 43.94 93 ILE A N 1
ATOM 677 C CA . ILE A 1 115 ? -9.994 -11.279 -20.225 1.00 32.03 93 ILE A CA 1
ATOM 678 C C . ILE A 1 115 ? -10.340 -11.677 -18.804 1.00 35.24 93 ILE A C 1
ATOM 679 O O . ILE A 1 115 ? -9.569 -12.345 -18.144 1.00 36.30 93 ILE A O 1
ATOM 684 N N . GLY A 1 116 ? -11.516 -11.272 -18.349 1.00 35.64 94 GLY A N 1
ATOM 685 C CA . GLY A 1 116 ? -11.986 -11.539 -16.993 1.00 38.56 94 GLY A CA 1
ATOM 686 C C . GLY A 1 116 ? -11.333 -10.718 -15.859 1.00 39.21 94 GLY A C 1
ATOM 687 O O . GLY A 1 116 ? -11.603 -10.981 -14.673 1.00 38.02 94 GLY A O 1
ATOM 688 N N . THR A 1 117 ? -10.470 -9.763 -16.220 1.00 34.96 95 THR A N 1
ATOM 689 C CA . THR A 1 117 ? -9.783 -8.908 -15.244 1.00 44.37 95 THR A CA 1
ATOM 690 C C . THR A 1 117 ? -9.977 -7.418 -15.547 1.00 48.45 95 THR A C 1
ATOM 691 O O . THR A 1 117 ? -10.316 -6.630 -14.658 1.00 41.04 95 THR A O 1
ATOM 695 N N . ALA A 1 118 ? -9.764 -7.036 -16.797 1.00 34.54 96 ALA A N 1
ATOM 696 C CA . ALA A 1 118 ? -9.991 -5.669 -17.235 1.00 42.78 96 ALA A CA 1
ATOM 697 C C . ALA A 1 118 ? -11.077 -5.527 -18.317 1.00 52.62 96 ALA A C 1
ATOM 698 O O . ALA A 1 118 ? -11.387 -4.429 -18.733 1.00 44.44 96 ALA A O 1
ATOM 700 N N . ARG A 1 119 ? -11.665 -6.634 -18.747 1.00 45.14 97 ARG A N 1
ATOM 701 C CA . ARG A 1 119 ? -12.824 -6.611 -19.645 1.00 38.74 97 ARG A CA 1
ATOM 702 C C . ARG A 1 119 ? -13.661 -7.839 -19.391 1.00 37.88 97 ARG A C 1
ATOM 703 O O . ARG A 1 119 ? -13.195 -8.815 -18.755 1.00 34.20 97 ARG A O 1
ATOM 711 N N . HIS A 1 120 ? -14.900 -7.802 -19.859 1.00 39.56 98 HIS A N 1
ATOM 712 C CA . HIS A 1 120 ? -15.820 -8.915 -19.620 1.00 40.81 98 HIS A CA 1
ATOM 713 C C . HIS A 1 120 ? -15.248 -10.223 -20.145 1.00 37.47 98 HIS A C 1
ATOM 714 O O . HIS A 1 120 ? -14.691 -10.263 -21.247 1.00 36.34 98 HIS A O 1
ATOM 721 N N . GLY A 1 121 ? -15.356 -11.267 -19.326 1.00 35.24 99 GLY A N 1
ATOM 722 C CA . GLY A 1 121 ? -14.803 -12.592 -19.623 1.00 38.61 99 GLY A CA 1
ATOM 723 C C . GLY A 1 121 ? -15.873 -13.656 -19.864 1.00 40.72 99 GLY A C 1
ATOM 724 O O . GLY A 1 121 ? -16.875 -13.390 -20.510 1.00 37.76 99 GLY A O 1
ATOM 725 N N . GLY A 1 122 ? -15.661 -14.852 -19.319 1.00 34.09 100 GLY A N 1
ATOM 726 C CA . GLY A 1 122 ? -16.404 -16.016 -19.693 1.00 41.04 100 GLY A CA 1
ATOM 727 C C . GLY A 1 122 ? -17.702 -16.309 -19.008 1.00 36.12 100 GLY A C 1
ATOM 728 O O . GLY A 1 122 ? -18.474 -17.126 -19.516 1.00 38.26 100 GLY A O 1
ATOM 729 N N . TYR A 1 123 ? -17.971 -15.674 -17.870 1.00 42.35 101 TYR A N 1
ATOM 730 C CA . TYR A 1 123 ? -19.218 -15.938 -17.147 1.00 44.41 101 TYR A CA 1
ATOM 731 C C . TYR A 1 123 ? -20.390 -15.150 -17.763 1.00 50.17 101 TYR A C 1
ATOM 732 O O . TYR A 1 123 ? -21.043 -14.365 -17.089 1.00 39.30 101 TYR A O 1
ATOM 741 N N . ALA A 1 124 ? -20.640 -15.378 -19.051 1.00 41.01 102 ALA A N 1
ATOM 742 C CA . ALA A 1 124 ? -21.735 -14.733 -19.803 1.00 37.48 102 ALA A CA 1
ATOM 743 C C . ALA A 1 124 ? -21.995 -15.539 -21.068 1.00 48.68 102 ALA A C 1
ATOM 744 O O . ALA A 1 124 ? -21.116 -16.265 -21.533 1.00 39.77 102 ALA A O 1
ATOM 746 N N . GLN A 1 125 ? -23.169 -15.378 -21.663 1.00 46.33 103 GLN A N 1
ATOM 747 C CA . GLN A 1 125 ? -23.552 -16.239 -22.782 1.00 47.95 103 GLN A CA 1
ATOM 748 C C . GLN A 1 125 ? -22.759 -15.902 -24.040 1.00 41.62 103 GLN A C 1
ATOM 749 O O . GLN A 1 125 ? -22.524 -16.766 -24.886 1.00 43.94 103 GLN A O 1
ATOM 755 N N . PHE A 1 126 ? -22.369 -14.638 -24.162 1.00 35.41 104 PHE A N 1
ATOM 756 C CA . PHE A 1 126 ? -21.494 -14.189 -25.249 1.00 37.62 104 PHE A CA 1
ATOM 757 C C . PHE A 1 126 ? -20.309 -13.431 -24.713 1.00 37.16 104 PHE A C 1
ATOM 758 O O . PHE A 1 126 ? -20.373 -12.849 -23.621 1.00 45.94 104 PHE A O 1
ATOM 766 N N . ALA A 1 127 ? -19.241 -13.417 -25.503 1.00 41.17 105 ALA A N 1
ATOM 767 C CA . ALA A 1 127 ? -18.055 -12.628 -25.210 1.00 40.90 105 ALA A CA 1
ATOM 768 C C . ALA A 1 127 ? -17.465 -12.115 -26.493 1.00 40.93 105 ALA A C 1
ATOM 769 O O . ALA A 1 127 ? -17.648 -12.693 -27.555 1.00 44.75 105 ALA A O 1
ATOM 771 N N . ARG A 1 128 ? -16.759 -11.007 -26.419 1.00 35.76 106 ARG A N 1
ATOM 772 C CA . ARG A 1 128 ? -16.151 -10.456 -27.595 1.00 36.50 106 ARG A CA 1
ATOM 773 C C . ARG A 1 128 ? -14.726 -10.123 -27.308 1.00 44.02 106 ARG A C 1
ATOM 774 O O . ARG A 1 128 ? -14.425 -9.551 -26.263 1.00 43.20 106 ARG A O 1
ATOM 782 N N . VAL A 1 129 ? -13.855 -10.477 -28.246 1.00 37.83 107 VAL A N 1
ATOM 783 C CA A VAL A 1 129 ? -12.407 -10.316 -28.079 0.50 32.53 107 VAL A CA 1
ATOM 784 C CA B VAL A 1 129 ? -12.400 -10.327 -28.082 0.50 32.63 107 VAL A CA 1
ATOM 785 C C . VAL A 1 129 ? -11.710 -10.023 -29.393 1.00 40.88 107 VAL A C 1
ATOM 786 O O . VAL A 1 129 ? -12.209 -10.385 -30.457 1.00 49.37 107 VAL A O 1
ATOM 793 N N . PRO A 1 130 ? -10.549 -9.371 -29.327 1.00 44.10 108 PRO A N 1
ATOM 794 C CA . PRO A 1 130 ? -9.785 -9.207 -30.547 1.00 38.51 108 PRO A CA 1
ATOM 795 C C . PRO A 1 130 ? -9.359 -10.543 -31.117 1.00 45.67 108 PRO A C 1
ATOM 796 O O . PRO A 1 130 ? -9.167 -11.512 -30.371 1.00 37.35 108 PRO A O 1
ATOM 800 N N . ALA A 1 131 ? -9.164 -10.575 -32.427 1.00 39.48 109 ALA A N 1
ATOM 801 C CA . ALA A 1 131 ? -8.801 -11.807 -33.114 1.00 42.63 109 ALA A CA 1
ATOM 802 C C . ALA A 1 131 ? -7.419 -12.275 -32.671 1.00 43.87 109 ALA A C 1
ATOM 803 O O . ALA A 1 131 ? -7.176 -13.473 -32.554 1.00 35.82 109 ALA A O 1
ATOM 805 N N . ASP A 1 132 ? -6.533 -11.312 -32.445 1.00 33.26 110 ASP A N 1
ATOM 806 C CA . ASP A 1 132 ? -5.133 -11.544 -31.953 1.00 42.55 110 ASP A CA 1
ATOM 807 C C . ASP A 1 132 ? -5.006 -12.153 -30.541 1.00 40.62 110 ASP A C 1
ATOM 808 O O . ASP A 1 132 ? -3.897 -12.417 -30.064 1.00 39.28 110 ASP A O 1
ATOM 813 N N . TRP A 1 133 ? -6.122 -12.316 -29.855 1.00 36.11 111 TRP A N 1
ATOM 814 C CA . TRP A 1 133 ? -6.150 -12.973 -28.568 1.00 36.30 111 TRP A CA 1
ATOM 815 C C . TRP A 1 133 ? -6.860 -14.295 -28.626 1.00 36.89 111 TRP A C 1
ATOM 816 O O . TRP A 1 133 ? -7.088 -14.900 -27.573 1.00 43.09 111 TRP A O 1
ATOM 827 N N . VAL A 1 134 ? -7.215 -14.757 -29.832 1.00 35.12 112 VAL A N 1
ATOM 828 C CA . VAL A 1 134 ? -8.011 -15.984 -29.966 1.00 35.34 112 VAL A CA 1
ATOM 829 C C . VAL A 1 134 ? -7.194 -17.150 -30.521 1.00 30.64 112 VAL A C 1
ATOM 830 O O . VAL A 1 134 ? -6.371 -16.967 -31.429 1.00 40.49 112 VAL A O 1
ATOM 834 N N . VAL A 1 135 ? -7.435 -18.333 -29.935 1.00 32.81 113 VAL A N 1
ATOM 835 C CA . VAL A 1 135 ? -6.885 -19.612 -30.369 1.00 36.79 113 VAL A CA 1
ATOM 836 C C . VAL A 1 135 ? -7.988 -20.497 -30.975 1.00 36.62 113 VAL A C 1
ATOM 837 O O . VAL A 1 135 ? -8.977 -20.846 -30.320 1.00 38.05 113 VAL A O 1
ATOM 841 N N . LYS A 1 136 ? -7.769 -20.892 -32.213 1.00 36.22 114 LYS A N 1
ATOM 842 C CA . LYS A 1 136 ? -8.679 -21.777 -32.888 1.00 38.40 114 LYS A CA 1
ATOM 843 C C . LYS A 1 136 ? -8.424 -23.215 -32.481 1.00 29.59 114 LYS A C 1
ATOM 844 O O . LYS A 1 136 ? -7.316 -23.691 -32.539 1.00 43.32 114 LYS A O 1
ATOM 850 N N . LEU A 1 137 ? -9.473 -23.883 -32.045 1.00 31.30 115 LEU A N 1
ATOM 851 C CA . LEU A 1 137 ? -9.426 -25.287 -31.700 1.00 40.14 115 LEU A CA 1
ATOM 852 C C . LEU A 1 137 ? -9.608 -26.154 -32.945 1.00 44.33 115 LEU A C 1
ATOM 853 O O . LEU A 1 137 ? -10.355 -25.811 -33.837 1.00 47.70 115 LEU A O 1
ATOM 858 N N . ASP A 1 138 ? -8.919 -27.280 -32.987 1.00 49.89 116 ASP A N 1
ATOM 859 C CA . ASP A 1 138 ? -9.082 -28.249 -34.055 1.00 61.31 116 ASP A CA 1
ATOM 860 C C . ASP A 1 138 ? -9.673 -29.511 -33.457 1.00 45.97 116 ASP A C 1
ATOM 861 O O . ASP A 1 138 ? -10.875 -29.649 -33.356 1.00 56.41 116 ASP A O 1
ATOM 866 N N . GLY A 1 139 ? -8.815 -30.418 -33.027 1.00 49.76 117 GLY A N 1
ATOM 867 C CA . GLY A 1 139 ? -9.259 -31.621 -32.363 1.00 55.12 117 GLY A CA 1
ATOM 868 C C . GLY A 1 139 ? -9.961 -31.415 -31.035 1.00 64.06 117 GLY A C 1
ATOM 869 O O . GLY A 1 139 ? -10.911 -32.106 -30.702 1.00 50.98 117 GLY A O 1
ATOM 870 N N . MET A 1 140 ? -9.452 -30.480 -30.253 1.00 41.90 118 MET A N 1
ATOM 871 C CA . MET A 1 140 ? -9.911 -30.277 -28.900 1.00 37.00 118 MET A CA 1
ATOM 872 C C . MET A 1 140 ? -11.307 -29.692 -28.800 1.00 30.07 118 MET A C 1
ATOM 873 O O . MET A 1 140 ? -11.640 -28.763 -29.489 1.00 42.05 118 MET A O 1
ATOM 878 N N . SER A 1 141 ? -12.101 -30.236 -27.899 1.00 34.97 119 SER A N 1
ATOM 879 C CA . SER A 1 141 ? -13.417 -29.709 -27.593 1.00 46.43 119 SER A CA 1
ATOM 880 C C . SER A 1 141 ? -13.334 -28.435 -26.769 1.00 40.37 119 SER A C 1
ATOM 881 O O . SER A 1 141 ? -12.345 -28.180 -26.131 1.00 42.20 119 SER A O 1
ATOM 884 N N . THR A 1 142 ? -14.383 -27.635 -26.806 1.00 42.30 120 THR A N 1
ATOM 885 C CA . THR A 1 142 ? -14.478 -26.453 -25.960 1.00 35.58 120 THR A CA 1
ATOM 886 C C . THR A 1 142 ? -14.531 -26.863 -24.466 1.00 34.62 120 THR A C 1
ATOM 887 O O . THR A 1 142 ? -13.958 -26.185 -23.619 1.00 37.07 120 THR A O 1
ATOM 891 N N . ARG A 1 143 ? -15.169 -27.991 -24.139 1.00 35.59 121 ARG A N 1
ATOM 892 C CA . ARG A 1 143 ? -15.189 -28.455 -22.743 1.00 31.07 121 ARG A CA 1
ATOM 893 C C . ARG A 1 143 ? -13.750 -28.725 -22.247 1.00 41.97 121 ARG A C 1
ATOM 894 O O . ARG A 1 143 ? -13.356 -28.272 -21.186 1.00 40.17 121 ARG A O 1
ATOM 902 N N . THR A 1 144 ? -12.984 -29.463 -23.033 1.00 40.84 122 THR A N 1
ATOM 903 C CA . THR A 1 144 ? -11.598 -29.768 -22.713 1.00 37.27 122 THR A CA 1
ATOM 904 C C . THR A 1 144 ? -10.756 -28.511 -22.621 1.00 41.75 122 THR A C 1
ATOM 905 O O . THR A 1 144 ? -9.973 -28.357 -21.682 1.00 35.12 122 THR A O 1
ATOM 909 N N . ALA A 1 145 ? -10.956 -27.586 -23.552 1.00 30.91 123 ALA A N 1
ATOM 910 C CA . ALA A 1 145 ? -10.151 -26.404 -23.587 1.00 39.55 123 ALA A CA 1
ATOM 911 C C . ALA A 1 145 ? -10.422 -25.575 -22.325 1.00 39.81 123 ALA A C 1
ATOM 912 O O . ALA A 1 145 ? -9.488 -25.062 -21.720 1.00 30.32 123 ALA A O 1
ATOM 914 N N . ALA A 1 146 ? -11.682 -25.482 -21.903 1.00 34.37 124 ALA A N 1
ATOM 915 C CA . ALA A 1 146 ? -12.006 -24.823 -20.612 1.00 31.78 124 ALA A CA 1
ATOM 916 C C . ALA A 1 146 ? -11.474 -25.597 -19.396 1.00 38.84 124 ALA A C 1
ATOM 917 O O . ALA A 1 146 ? -10.940 -25.001 -18.449 1.00 37.56 124 ALA A O 1
ATOM 919 N N . ALA A 1 147 ? -11.594 -26.917 -19.412 1.00 37.49 125 ALA A N 1
ATOM 920 C CA . ALA A 1 147 ? -11.088 -27.733 -18.308 1.00 37.40 125 ALA A CA 1
ATOM 921 C C . ALA A 1 147 ? -9.561 -27.586 -18.070 1.00 37.11 125 ALA A C 1
ATOM 922 O O . ALA A 1 147 ? -9.097 -27.628 -16.936 1.00 35.94 125 ALA A O 1
ATOM 924 N N . ILE A 1 148 ? -8.803 -27.485 -19.151 1.00 38.12 126 ILE A N 1
ATOM 925 C CA . ILE A 1 148 ? -7.364 -27.214 -19.113 1.00 44.70 126 ILE A CA 1
ATOM 926 C C . ILE A 1 148 ? -7.146 -25.745 -18.693 1.00 46.35 126 ILE A C 1
ATOM 927 O O . ILE A 1 148 ? -6.537 -25.478 -17.672 1.00 40.96 126 ILE A O 1
ATOM 932 N N . GLY A 1 149 ? -7.652 -24.816 -19.505 1.00 35.25 127 GLY A N 1
ATOM 933 C CA . GLY A 1 149 ? -7.708 -23.402 -19.184 1.00 38.89 127 GLY A CA 1
ATOM 934 C C . GLY A 1 149 ? -6.348 -22.795 -18.983 1.00 33.42 127 GLY A C 1
ATOM 935 O O . GLY A 1 149 ? -5.329 -23.376 -19.356 1.00 33.07 127 GLY A O 1
ATOM 936 N N . THR A 1 150 ? -6.342 -21.628 -18.358 1.00 39.35 128 THR A N 1
ATOM 937 C CA . THR A 1 150 ? -5.128 -20.910 -18.037 1.00 33.01 128 THR A CA 1
ATOM 938 C C . THR A 1 150 ? -4.178 -21.733 -17.135 1.00 27.14 128 THR A C 1
ATOM 939 O O . THR A 1 150 ? -2.968 -21.779 -17.381 1.00 36.16 128 THR A O 1
ATOM 943 N N . ALA A 1 151 ? -4.748 -22.388 -16.131 1.00 34.58 129 ALA A N 1
ATOM 944 C CA . ALA A 1 151 ? -3.978 -23.125 -15.160 1.00 44.68 129 ALA A CA 1
ATOM 945 C C . ALA A 1 151 ? -3.200 -24.233 -15.859 1.00 37.77 129 ALA A C 1
ATOM 946 O O . ALA A 1 151 ? -1.997 -24.389 -15.668 1.00 37.09 129 ALA A O 1
ATOM 948 N N . GLY A 1 152 ? -3.883 -24.993 -16.701 1.00 38.17 130 GLY A N 1
ATOM 949 C CA . GLY A 1 152 ? -3.219 -26.079 -17.429 1.00 36.89 130 GLY A CA 1
ATOM 950 C C . GLY A 1 152 ? -2.227 -25.604 -18.463 1.00 36.42 130 GLY A C 1
ATOM 951 O O . GLY A 1 152 ? -1.203 -26.231 -18.688 1.00 36.89 130 GLY A O 1
ATOM 952 N N . PHE A 1 153 ? -2.556 -24.505 -19.126 1.00 32.06 131 PHE A N 1
ATOM 953 C CA . PHE A 1 153 ? -1.666 -23.889 -20.082 1.00 32.43 131 PHE A CA 1
ATOM 954 C C . PHE A 1 153 ? -0.377 -23.463 -19.393 1.00 29.34 131 PHE A C 1
ATOM 955 O O . PHE A 1 153 ? 0.725 -23.628 -19.942 1.00 29.39 131 PHE A O 1
ATOM 963 N N . THR A 1 154 ? -0.530 -22.874 -18.203 1.00 33.03 132 THR A N 1
ATOM 964 C CA . THR A 1 154 ? 0.623 -22.394 -17.457 1.00 32.61 132 THR A CA 1
ATOM 965 C C . THR A 1 154 ? 1.461 -23.592 -17.038 1.00 34.23 132 THR A C 1
ATOM 966 O O . THR A 1 154 ? 2.669 -23.549 -17.121 1.00 29.88 132 THR A O 1
ATOM 970 N N . ALA A 1 155 ? 0.811 -24.692 -16.647 1.00 31.80 133 ALA A N 1
ATOM 971 C CA . ALA A 1 155 ? 1.572 -25.895 -16.345 1.00 32.23 133 ALA A CA 1
ATOM 972 C C . ALA A 1 155 ? 2.384 -26.365 -17.539 1.00 34.53 133 ALA A C 1
ATOM 973 O O . ALA A 1 155 ? 3.561 -26.673 -17.405 1.00 31.32 133 ALA A O 1
ATOM 975 N N . ALA A 1 156 ? 1.766 -26.382 -18.720 1.00 33.58 134 ALA A N 1
ATOM 976 C CA . ALA A 1 156 ? 2.465 -26.770 -19.943 1.00 32.50 134 ALA A CA 1
ATOM 977 C C . ALA A 1 156 ? 3.609 -25.848 -20.279 1.00 35.11 134 ALA A C 1
ATOM 978 O O . ALA A 1 156 ? 4.651 -26.309 -20.698 1.00 31.33 134 ALA A O 1
ATOM 980 N N . MET A 1 157 ? 3.428 -24.537 -20.115 1.00 34.08 135 MET A N 1
ATOM 981 C CA . MET A 1 157 ? 4.559 -23.617 -20.284 1.00 26.77 135 MET A CA 1
ATOM 982 C C . MET A 1 157 ? 5.750 -23.966 -19.354 1.00 25.39 135 MET A C 1
ATOM 983 O O . MET A 1 157 ? 6.921 -23.837 -19.730 1.00 30.72 135 MET A O 1
ATOM 988 N N . SER A 1 158 ? 5.426 -24.376 -18.142 1.00 30.32 136 SER A N 1
ATOM 989 C CA . SER A 1 158 ? 6.446 -24.615 -17.143 1.00 30.34 136 SER A CA 1
ATOM 990 C C . SER A 1 158 ? 7.240 -25.833 -17.577 1.00 47.10 136 SER A C 1
ATOM 991 O O . SER A 1 158 ? 8.448 -25.843 -17.496 1.00 35.41 136 SER A O 1
ATOM 994 N N . VAL A 1 159 ? 6.541 -26.857 -18.051 1.00 33.88 137 VAL A N 1
ATOM 995 C CA . VAL A 1 159 ? 7.206 -28.051 -18.530 1.00 33.51 137 VAL A CA 1
ATOM 996 C C . VAL A 1 159 ? 8.105 -27.741 -19.701 1.00 38.45 137 VAL A C 1
ATOM 997 O O . VAL A 1 159 ? 9.254 -28.155 -19.706 1.00 34.13 137 VAL A O 1
ATOM 1001 N N . GLU A 1 160 ? 7.617 -26.993 -20.686 1.00 39.18 138 GLU A N 1
ATOM 1002 C CA . GLU A 1 160 ? 8.492 -26.565 -21.784 1.00 30.41 138 GLU A CA 1
ATOM 1003 C C . GLU A 1 160 ? 9.697 -25.772 -21.346 1.00 38.67 138 GLU A C 1
ATOM 1004 O O . GLU A 1 160 ? 10.791 -25.914 -21.896 1.00 34.26 138 GLU A O 1
ATOM 1010 N N . ALA A 1 161 ? 9.502 -24.850 -20.421 1.00 37.31 139 ALA A N 1
ATOM 1011 C CA . ALA A 1 161 ? 10.642 -24.061 -19.953 1.00 31.05 139 ALA A CA 1
ATOM 1012 C C . ALA A 1 161 ? 11.735 -24.998 -19.379 1.00 29.20 139 ALA A C 1
ATOM 1013 O O . ALA A 1 161 ? 12.926 -24.862 -19.704 1.00 35.44 139 ALA A O 1
ATOM 1015 N N . LEU A 1 162 ? 11.333 -25.925 -18.519 1.00 34.90 140 LEU A N 1
ATOM 1016 C CA . LEU A 1 162 ? 12.324 -26.838 -17.917 1.00 34.52 140 LEU A CA 1
ATOM 1017 C C . LEU A 1 162 ? 13.064 -27.579 -19.007 1.00 39.05 140 LEU A C 1
ATOM 1018 O O . LEU A 1 162 ? 14.283 -27.657 -18.992 1.00 35.88 140 LEU A O 1
ATOM 1023 N N . GLN A 1 163 ? 12.332 -28.108 -19.976 1.00 38.09 141 GLN A N 1
ATOM 1024 C CA . GLN A 1 163 ? 12.979 -28.890 -21.029 1.00 40.31 141 GLN A CA 1
ATOM 1025 C C . GLN A 1 163 ? 13.863 -28.006 -21.888 1.00 51.61 141 GLN A C 1
ATOM 1026 O O . GLN A 1 163 ? 14.905 -28.444 -22.314 1.00 45.18 141 GLN A O 1
ATOM 1032 N N . SER A 1 164 ? 13.483 -26.747 -22.091 1.00 45.91 142 SER A N 1
ATOM 1033 C CA . SER A 1 164 ? 14.344 -25.798 -22.811 1.00 42.02 142 SER A CA 1
ATOM 1034 C C . SER A 1 164 ? 15.719 -25.579 -22.159 1.00 35.85 142 SER A C 1
ATOM 1035 O O . SER A 1 164 ? 16.621 -25.018 -22.782 1.00 41.97 142 SER A O 1
ATOM 1038 N N . ARG A 1 165 ? 15.862 -25.944 -20.890 1.00 40.12 143 ARG A N 1
ATOM 1039 C CA . ARG A 1 165 ? 17.152 -25.842 -20.214 1.00 42.14 143 ARG A CA 1
ATOM 1040 C C . ARG A 1 165 ? 17.726 -27.224 -19.886 1.00 47.61 143 ARG A C 1
ATOM 1041 O O . ARG A 1 165 ? 18.563 -27.336 -19.008 1.00 39.20 143 ARG A O 1
ATOM 1049 N N . GLY A 1 166 ? 17.269 -28.260 -20.586 1.00 45.94 144 GLY A N 1
ATOM 1050 C CA . GLY A 1 166 ? 17.909 -29.575 -20.567 1.00 51.51 144 GLY A CA 1
ATOM 1051 C C . GLY A 1 166 ? 17.386 -30.570 -19.560 1.00 42.90 144 GLY A C 1
ATOM 1052 O O . GLY A 1 166 ? 17.925 -31.650 -19.426 1.00 50.68 144 GLY A O 1
ATOM 1053 N N . VAL A 1 167 ? 16.319 -30.222 -18.859 1.00 42.97 145 VAL A N 1
ATOM 1054 C CA . VAL A 1 167 ? 15.793 -31.074 -17.811 1.00 45.25 145 VAL A CA 1
ATOM 1055 C C . VAL A 1 167 ? 15.141 -32.307 -18.444 1.00 48.94 145 VAL A C 1
ATOM 1056 O O . VAL A 1 167 ? 14.330 -32.190 -19.353 1.00 38.99 145 VAL A O 1
ATOM 1060 N N . GLU A 1 168 ? 15.502 -33.478 -17.928 1.00 45.82 146 GLU A N 1
ATOM 1061 C CA . GLU A 1 168 ? 15.138 -34.758 -18.521 1.00 45.73 146 GLU A CA 1
ATOM 1062 C C . GLU A 1 168 ? 14.848 -35.765 -17.428 1.00 42.74 146 GLU A C 1
ATOM 1063 O O . GLU A 1 168 ? 15.406 -35.663 -16.330 1.00 43.20 146 GLU A O 1
ATOM 1069 N N . PRO A 1 169 ? 13.945 -36.729 -17.698 1.00 46.04 147 PRO A N 1
ATOM 1070 C CA . PRO A 1 169 ? 13.642 -37.742 -16.676 1.00 38.47 147 PRO A CA 1
ATOM 1071 C C . PRO A 1 169 ? 14.895 -38.562 -16.306 1.00 47.32 147 PRO A C 1
ATOM 1072 O O . PRO A 1 169 ? 15.824 -38.619 -17.092 1.00 43.79 147 PRO A O 1
ATOM 1076 N N . GLY A 1 170 ? 14.926 -39.144 -15.111 1.00 51.89 148 GLY A N 1
ATOM 1077 C CA . GLY A 1 170 ? 15.925 -40.182 -14.777 1.00 68.73 148 GLY A CA 1
ATOM 1078 C C . GLY A 1 170 ? 17.163 -39.820 -13.963 1.00 69.01 148 GLY A C 1
ATOM 1079 O O . GLY A 1 170 ? 17.888 -40.720 -13.523 1.00 59.07 148 GLY A O 1
ATOM 1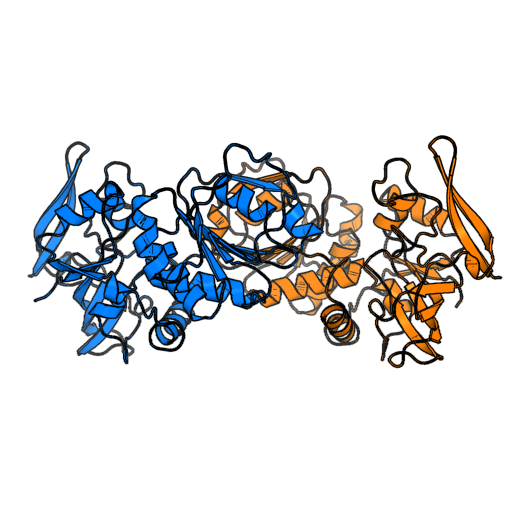080 N N . ASN A 1 171 ? 17.416 -38.524 -13.772 1.00 57.92 149 ASN A N 1
ATOM 1081 C CA . ASN A 1 171 ? 18.574 -38.053 -12.989 1.00 105.77 149 ASN A CA 1
ATOM 1082 C C . ASN A 1 171 ? 18.147 -37.233 -11.771 1.00 60.37 149 ASN A C 1
ATOM 1083 O O . ASN A 1 171 ? 18.849 -36.321 -11.366 1.00 53.17 149 ASN A O 1
ATOM 1088 N N . GLY A 1 172 ? 16.987 -37.566 -11.208 1.00 52.25 150 GLY A N 1
ATOM 1089 C CA . GLY A 1 172 ? 16.513 -36.991 -9.964 1.00 48.98 150 GLY A CA 1
ATOM 1090 C C . GLY A 1 172 ? 15.078 -36.481 -10.012 1.00 32.93 150 GLY A C 1
ATOM 1091 O O . GLY A 1 172 ? 14.534 -36.216 -11.067 1.00 38.02 150 GLY A O 1
ATOM 1092 N N . PRO A 1 173 ? 14.474 -36.333 -8.850 1.00 32.50 151 PRO A N 1
ATOM 1093 C CA . PRO A 1 173 ? 13.080 -35.950 -8.750 1.00 38.50 151 PRO A CA 1
ATOM 1094 C C . PRO A 1 173 ? 12.837 -34.493 -9.173 1.00 42.60 151 PRO A C 1
ATOM 1095 O O . PRO A 1 173 ? 13.725 -33.652 -9.052 1.00 36.27 151 PRO A O 1
ATOM 1099 N N . VAL A 1 174 ? 11.644 -34.236 -9.672 1.00 36.78 152 VAL A N 1
ATOM 1100 C CA . VAL A 1 174 ? 11.150 -32.893 -9.927 1.00 37.12 152 VAL A CA 1
ATOM 1101 C C . VAL A 1 174 ? 10.117 -32.537 -8.865 1.00 43.06 152 VAL A C 1
ATOM 1102 O O . VAL A 1 174 ? 9.139 -33.260 -8.626 1.00 45.36 152 VAL A O 1
ATOM 1106 N N . LEU A 1 175 ? 10.363 -31.414 -8.217 1.00 31.47 153 LEU A N 1
ATOM 1107 C CA . LEU A 1 175 ? 9.481 -30.848 -7.228 1.00 29.52 153 LEU A CA 1
ATOM 1108 C C . LEU A 1 175 ? 8.381 -30.008 -7.874 1.00 37.36 153 LEU A C 1
ATOM 1109 O O . LEU A 1 175 ? 8.645 -29.265 -8.812 1.00 36.47 153 LEU A O 1
ATOM 1114 N N . VAL A 1 176 ? 7.174 -30.109 -7.340 1.00 38.50 154 VAL A N 1
ATOM 1115 C CA . VAL A 1 176 ? 6.067 -29.222 -7.705 1.00 40.07 154 VAL A CA 1
ATOM 1116 C C . VAL A 1 176 ? 5.572 -28.661 -6.392 1.00 41.32 154 VAL A C 1
ATOM 1117 O O . VAL A 1 176 ? 5.058 -29.411 -5.549 1.00 40.66 154 VAL A O 1
ATOM 1121 N N . THR A 1 177 ? 5.754 -27.357 -6.191 1.00 37.02 155 THR A N 1
ATOM 1122 C CA . THR A 1 177 ? 5.205 -26.692 -5.015 1.00 37.75 155 THR A CA 1
ATOM 1123 C C . THR A 1 177 ? 3.781 -26.189 -5.297 1.00 47.19 155 THR A C 1
ATOM 1124 O O . THR A 1 177 ? 3.369 -26.060 -6.439 1.00 41.27 155 THR A O 1
ATOM 1128 N N . GLY A 1 178 ? 3.045 -25.923 -4.230 1.00 39.91 156 GLY A N 1
ATOM 1129 C CA . GLY A 1 178 ? 1.631 -25.554 -4.303 1.00 43.74 156 GLY A CA 1
ATOM 1130 C C . GLY A 1 178 ? 0.878 -26.528 -5.171 1.00 48.21 156 GLY A C 1
ATOM 1131 O O . GLY A 1 178 ? 0.028 -26.152 -5.968 1.00 47.21 156 GLY A O 1
ATOM 1132 N N . ALA A 1 179 ? 1.213 -27.793 -5.018 1.00 40.47 157 ALA A N 1
ATOM 1133 C CA . ALA A 1 179 ? 0.861 -28.790 -5.995 1.00 43.11 157 ALA A CA 1
ATOM 1134 C C . ALA A 1 179 ? -0.649 -29.051 -6.078 1.00 44.14 157 ALA A C 1
ATOM 1135 O O . ALA A 1 179 ? -1.125 -29.548 -7.089 1.00 45.26 157 ALA A O 1
ATOM 1137 N N . SER A 1 180 ? -1.396 -28.745 -5.021 1.00 44.85 158 SER A N 1
ATOM 1138 C CA . SER A 1 180 ? -2.842 -29.033 -5.017 1.00 55.97 158 SER A CA 1
ATOM 1139 C C . SER A 1 180 ? -3.645 -27.973 -5.775 1.00 57.65 158 SER A C 1
ATOM 1140 O O . SER A 1 180 ? -4.790 -28.214 -6.123 1.00 50.94 158 SER A O 1
ATOM 1143 N N . GLY A 1 181 ? -3.046 -26.809 -6.018 1.00 46.63 159 GLY A N 1
ATOM 1144 C CA . GLY A 1 181 ? -3.650 -25.783 -6.869 1.00 45.31 159 GLY A CA 1
ATOM 1145 C C . GLY A 1 181 ? -3.771 -26.176 -8.335 1.00 42.91 159 GLY A C 1
ATOM 1146 O O . GLY A 1 181 ? -3.224 -27.203 -8.787 1.00 42.92 159 GLY A O 1
ATOM 1147 N N . GLY A 1 182 ? -4.443 -25.313 -9.096 1.00 40.61 160 GLY A N 1
ATOM 1148 C CA . GLY A 1 182 ? -4.767 -25.577 -10.494 1.00 39.54 160 GLY A CA 1
ATOM 1149 C C . GLY A 1 182 ? -3.563 -25.862 -11.385 1.00 37.30 160 GLY A C 1
ATOM 1150 O O . GLY A 1 182 ? -3.590 -26.779 -12.181 1.00 39.98 160 GLY A O 1
ATOM 1151 N N . VAL A 1 183 ? -2.507 -25.065 -11.260 1.00 33.99 161 VAL A N 1
ATOM 1152 C CA . VAL A 1 183 ? -1.305 -25.224 -12.075 1.00 37.89 161 VAL A CA 1
ATOM 1153 C C . VAL A 1 183 ? -0.530 -26.490 -11.672 1.00 35.16 161 VAL A C 1
ATOM 1154 O O . VAL A 1 183 ? -0.048 -27.246 -12.524 1.00 34.81 161 VAL A O 1
ATOM 1158 N N . GLY A 1 184 ? -0.320 -26.624 -10.364 1.00 36.60 162 GLY A N 1
ATOM 1159 C CA . GLY A 1 184 ? 0.387 -27.746 -9.785 1.00 40.86 162 GLY A CA 1
ATOM 1160 C C . GLY A 1 184 ? -0.221 -29.091 -10.123 1.00 38.40 162 GLY A C 1
ATOM 1161 O O . GLY A 1 184 ? 0.508 -30.002 -10.437 1.00 41.41 162 GLY A O 1
ATOM 1162 N N . THR A 1 185 ? -1.553 -29.215 -10.090 1.00 38.47 163 THR A N 1
ATOM 1163 C CA . THR A 1 185 ? -2.182 -30.506 -10.341 1.00 48.75 163 THR A CA 1
ATOM 1164 C C . THR A 1 185 ? -1.922 -30.925 -11.762 1.00 48.30 163 THR A C 1
ATOM 1165 O O . THR A 1 185 ? -1.598 -32.078 -12.000 1.00 47.01 163 THR A O 1
ATOM 1169 N N . VAL A 1 186 ? -2.066 -29.996 -12.711 1.00 33.76 164 VAL A N 1
ATOM 1170 C CA . VAL A 1 186 ? -1.778 -30.316 -14.102 1.00 36.69 164 VAL A CA 1
ATOM 1171 C C . VAL A 1 186 ? -0.287 -30.561 -14.324 1.00 36.88 164 VAL A C 1
ATOM 1172 O O . VAL A 1 186 ? 0.068 -31.400 -15.163 1.00 34.54 164 VAL A O 1
ATOM 1176 N N . ALA A 1 187 ? 0.575 -29.851 -13.594 1.00 39.48 165 ALA A N 1
ATOM 1177 C CA . ALA A 1 187 ? 2.041 -30.064 -13.734 1.00 32.27 165 ALA A CA 1
ATOM 1178 C C . ALA A 1 187 ? 2.428 -31.486 -13.270 1.00 32.23 165 ALA A C 1
ATOM 1179 O O . ALA A 1 187 ? 3.263 -32.138 -13.889 1.00 34.84 165 ALA A O 1
ATOM 1181 N N . VAL A 1 188 ? 1.850 -31.929 -12.161 1.00 38.21 166 VAL A N 1
ATOM 1182 C CA . VAL A 1 188 ? 2.083 -33.319 -11.684 1.00 43.55 166 VAL A CA 1
ATOM 1183 C C . VAL A 1 188 ? 1.715 -34.292 -12.799 1.00 45.52 166 VAL A C 1
ATOM 1184 O O . VAL A 1 188 ? 2.500 -35.174 -13.167 1.00 42.20 166 VAL A O 1
ATOM 1188 N N . ASP A 1 189 ? 0.527 -34.088 -13.368 1.00 44.54 167 ASP A N 1
ATOM 1189 C CA . ASP A 1 189 ? 0.009 -34.961 -14.417 1.00 39.33 167 ASP A CA 1
ATOM 1190 C C . ASP A 1 189 ? 0.948 -35.003 -15.605 1.00 37.23 167 ASP A C 1
ATOM 1191 O O . ASP A 1 189 ? 1.322 -36.092 -16.042 1.00 37.10 167 ASP A O 1
ATOM 1196 N N . LEU A 1 190 ? 1.377 -33.839 -16.105 1.00 37.55 168 LEU A N 1
ATOM 1197 C CA . LEU A 1 190 ? 2.198 -33.766 -17.304 1.00 35.70 168 LEU A CA 1
ATOM 1198 C C . LEU A 1 190 ? 3.611 -34.304 -17.111 1.00 36.07 168 LEU A C 1
ATOM 1199 O O . LEU A 1 190 ? 4.194 -34.937 -18.010 1.00 39.95 168 LEU A O 1
ATOM 1204 N N . LEU A 1 191 ? 4.181 -33.974 -15.966 1.00 36.53 169 LEU A N 1
ATOM 1205 C CA . LEU A 1 191 ? 5.555 -34.333 -15.675 1.00 33.06 169 LEU A CA 1
ATOM 1206 C C . LEU A 1 191 ? 5.605 -35.847 -15.403 1.00 43.71 169 LEU A C 1
ATOM 1207 O O . LEU A 1 191 ? 6.494 -36.508 -15.895 1.00 34.83 169 LEU A O 1
ATOM 1212 N N . SER A 1 192 ? 4.675 -36.376 -14.599 1.00 36.78 170 SER A N 1
ATOM 1213 C CA . SER A 1 192 ? 4.701 -37.844 -14.294 1.00 32.91 170 SER A CA 1
ATOM 1214 C C . SER A 1 192 ? 4.505 -38.615 -15.579 1.00 45.56 170 SER A C 1
ATOM 1215 O O . SER A 1 192 ? 5.267 -39.522 -15.873 1.00 51.50 170 SER A O 1
ATOM 1218 N N . ALA A 1 193 ? 3.550 -38.195 -16.399 1.00 46.25 171 ALA A N 1
ATOM 1219 C CA . ALA A 1 193 ? 3.298 -38.853 -17.698 1.00 49.11 171 ALA A CA 1
ATOM 1220 C C . ALA A 1 193 ? 4.497 -38.839 -18.634 1.00 43.90 171 ALA A C 1
ATOM 1221 O O . ALA A 1 193 ? 4.635 -39.719 -19.473 1.00 40.46 171 ALA A O 1
ATOM 1223 N N . ALA A 1 194 ? 5.343 -37.823 -18.528 1.00 40.38 172 ALA A N 1
ATOM 1224 C CA . ALA A 1 194 ? 6.563 -37.749 -19.333 1.00 37.59 172 ALA A CA 1
ATOM 1225 C C . ALA A 1 194 ? 7.721 -38.571 -18.730 1.00 42.66 172 ALA A C 1
ATOM 1226 O O . ALA A 1 194 ? 8.800 -38.620 -19.310 1.00 44.48 172 ALA A O 1
ATOM 1228 N N . GLY A 1 195 ? 7.491 -39.205 -17.578 1.00 45.73 173 GLY A N 1
ATOM 1229 C CA . GLY A 1 195 ? 8.475 -40.117 -16.996 1.00 58.51 173 GLY A CA 1
ATOM 1230 C C . GLY A 1 195 ? 9.210 -39.592 -15.787 1.00 45.41 173 GLY A C 1
ATOM 1231 O O . GLY A 1 195 ? 9.950 -40.325 -15.135 1.00 40.03 173 GLY A O 1
ATOM 1232 N N . PHE A 1 196 ? 8.992 -38.320 -15.460 1.00 39.00 174 PHE A N 1
ATOM 1233 C CA . PHE A 1 196 ? 9.632 -37.745 -14.326 1.00 37.33 174 PHE A CA 1
ATOM 1234 C C . PHE A 1 196 ? 9.140 -38.327 -13.066 1.00 34.77 174 PHE A C 1
ATOM 1235 O O . PHE A 1 196 ? 7.971 -38.702 -12.925 1.00 39.03 174 PHE A O 1
ATOM 1243 N N . GLU A 1 197 ? 10.034 -38.308 -12.096 1.00 36.90 175 GLU A N 1
ATOM 1244 C CA . GLU A 1 197 ? 9.709 -38.649 -10.744 1.00 34.05 175 GLU A CA 1
ATOM 1245 C C . GLU A 1 197 ? 9.294 -37.368 -10.062 1.00 43.50 175 GLU A C 1
ATOM 1246 O O . GLU A 1 197 ? 10.104 -36.495 -9.842 1.00 40.36 175 GLU A O 1
ATOM 1252 N N . VAL A 1 198 ? 8.019 -37.270 -9.720 1.00 43.84 176 VAL A N 1
ATOM 1253 C CA . VAL A 1 198 ? 7.454 -36.027 -9.229 1.00 39.33 176 VAL A CA 1
ATOM 1254 C C . VAL A 1 198 ? 7.158 -36.106 -7.750 1.00 38.20 176 VAL A C 1
ATOM 1255 O O . VAL A 1 198 ? 6.442 -36.999 -7.287 1.00 41.93 176 VAL A O 1
ATOM 1259 N N . VAL A 1 199 ? 7.720 -35.174 -7.004 1.00 36.53 177 VAL A N 1
ATOM 1260 C CA . VAL A 1 199 ? 7.365 -34.998 -5.633 1.00 27.68 177 VAL A CA 1
ATOM 1261 C C . VAL A 1 199 ? 6.497 -33.768 -5.527 1.00 43.01 177 VAL A C 1
ATOM 1262 O O . VAL A 1 199 ? 6.904 -32.672 -5.900 1.00 40.59 177 VAL A O 1
ATOM 1266 N N . ALA A 1 200 ? 5.296 -33.962 -5.006 1.00 41.75 178 ALA A N 1
ATOM 1267 C CA . ALA A 1 200 ? 4.323 -32.909 -4.920 1.00 43.62 178 ALA A CA 1
ATOM 1268 C C . ALA A 1 200 ? 4.312 -32.321 -3.515 1.00 42.08 178 ALA A C 1
ATOM 1269 O O . ALA A 1 200 ? 4.048 -33.024 -2.536 1.00 45.74 178 ALA A O 1
ATOM 1271 N N . SER A 1 201 ? 4.584 -31.025 -3.414 1.00 35.29 179 SER A N 1
ATOM 1272 C CA . SER A 1 201 ? 4.543 -30.331 -2.138 1.00 32.63 179 SER A CA 1
ATOM 1273 C C . SER A 1 201 ? 3.233 -29.581 -2.005 1.00 50.92 179 SER A C 1
ATOM 1274 O O . SER A 1 201 ? 2.895 -28.752 -2.841 1.00 41.42 179 SER A O 1
ATOM 1277 N N . SER A 1 202 ? 2.523 -29.859 -0.923 1.00 45.70 180 SER A N 1
ATOM 1278 C CA . SER A 1 202 ? 1.160 -29.390 -0.744 1.00 56.09 180 SER A CA 1
ATOM 1279 C C . SER A 1 202 ? 0.905 -29.129 0.724 1.00 51.52 180 SER A C 1
ATOM 1280 O O . SER A 1 202 ? 1.174 -29.991 1.550 1.00 60.42 180 SER A O 1
ATOM 1283 N N . GLY A 1 203 ? 0.392 -27.951 1.057 1.00 64.40 181 GLY A N 1
ATOM 1284 C CA . GLY A 1 203 ? 0.045 -27.642 2.441 1.00 67.70 181 GLY A CA 1
ATOM 1285 C C . GLY A 1 203 ? -1.306 -28.203 2.866 1.00 76.87 181 GLY A C 1
ATOM 1286 O O . GLY A 1 203 ? -1.838 -27.806 3.898 1.00 120.46 181 GLY A O 1
ATOM 1287 N N . LYS A 1 204 ? -1.847 -29.139 2.086 1.00 79.46 182 LYS A N 1
ATOM 1288 C CA . LYS A 1 204 ? -3.183 -29.677 2.304 1.00 84.83 182 LYS A CA 1
ATOM 1289 C C . LYS A 1 204 ? -3.173 -31.210 2.245 1.00 69.32 182 LYS A C 1
ATOM 1290 O O . LYS A 1 204 ? -3.369 -31.795 1.171 1.00 55.75 182 LYS A O 1
ATOM 1296 N N . PRO A 1 205 ? -2.946 -31.868 3.405 1.00 81.86 183 PRO A N 1
ATOM 1297 C CA . PRO A 1 205 ? -2.749 -33.332 3.461 1.00 71.46 183 PRO A CA 1
ATOM 1298 C C . PRO A 1 205 ? -3.933 -34.171 2.959 1.00 88.51 183 PRO A C 1
ATOM 1299 O O . PRO A 1 205 ? -3.735 -35.306 2.521 1.00 60.89 183 PRO A O 1
ATOM 1303 N N . GLU A 1 206 ? -5.142 -33.615 3.015 1.00 75.31 184 GLU A N 1
ATOM 1304 C CA . GLU A 1 206 ? -6.325 -34.259 2.434 1.00 61.02 184 GLU A CA 1
ATOM 1305 C C . GLU A 1 206 ? -6.245 -34.422 0.909 1.00 77.02 184 GLU A C 1
ATOM 1306 O O . GLU A 1 206 ? -7.008 -35.186 0.330 1.00 98.50 184 GLU A O 1
ATOM 1312 N N . LYS A 1 207 ? -5.334 -33.702 0.273 1.00 88.56 185 LYS A N 1
ATOM 1313 C CA . LYS A 1 207 ? -5.204 -33.760 -1.177 1.00 118.96 185 LYS A CA 1
ATOM 1314 C C . LYS A 1 207 ? -4.214 -34.804 -1.684 1.00 66.97 185 LYS A C 1
ATOM 1315 O O . LYS A 1 207 ? -4.079 -35.006 -2.876 1.00 64.48 185 LYS A O 1
ATOM 1321 N N . ALA A 1 208 ? -3.524 -35.466 -0.774 1.00 64.33 186 ALA A N 1
ATOM 1322 C CA . ALA A 1 208 ? -2.434 -36.367 -1.152 1.00 57.49 186 ALA A CA 1
ATOM 1323 C C . ALA A 1 208 ? -2.894 -37.460 -2.097 1.00 66.53 186 ALA A C 1
ATOM 1324 O O . ALA A 1 208 ? -2.148 -37.874 -2.983 1.00 65.56 186 ALA A O 1
ATOM 1326 N N . GLU A 1 209 ? -4.123 -37.932 -1.899 1.00 57.28 187 GLU A N 1
ATOM 1327 C CA . GLU A 1 209 ? -4.664 -39.021 -2.711 1.00 61.69 187 GLU A CA 1
ATOM 1328 C C . GLU A 1 209 ? -4.902 -38.601 -4.159 1.00 58.35 187 GLU A C 1
ATOM 1329 O O . GLU A 1 209 ? -4.522 -39.315 -5.100 1.00 59.04 187 GLU A O 1
ATOM 1335 N N . LEU A 1 210 ? -5.544 -37.446 -4.315 1.00 48.56 188 LEU A N 1
ATOM 1336 C CA . LEU A 1 210 ? -5.778 -36.851 -5.617 1.00 50.12 188 LEU A CA 1
ATOM 1337 C C . LEU A 1 210 ? -4.424 -36.637 -6.330 1.00 40.63 188 LEU A C 1
ATOM 1338 O O . LEU A 1 210 ? -4.272 -36.956 -7.518 1.00 55.68 188 LEU A O 1
ATOM 1343 N N . LEU A 1 211 ? -3.437 -36.126 -5.601 1.00 58.30 189 LEU A N 1
ATOM 1344 C CA . LEU A 1 211 ? -2.113 -35.891 -6.201 1.00 55.42 189 LEU A CA 1
ATOM 1345 C C . LEU A 1 211 ? -1.443 -37.199 -6.632 1.00 43.22 189 LEU A C 1
ATOM 1346 O O . LEU A 1 211 ? -0.843 -37.274 -7.729 1.00 49.26 189 LEU A O 1
ATOM 1351 N N . THR A 1 212 ? -1.565 -38.231 -5.796 1.00 48.04 190 THR A N 1
ATOM 1352 C CA . THR A 1 212 ? -1.092 -39.588 -6.158 1.00 41.77 190 THR A CA 1
ATOM 1353 C C . THR A 1 212 ? -1.840 -40.113 -7.388 1.00 40.45 190 THR A C 1
ATOM 1354 O O . THR A 1 212 ? -1.258 -40.704 -8.294 1.00 43.18 190 THR A O 1
ATOM 1358 N N . GLN A 1 213 ? -3.148 -39.882 -7.429 1.00 54.86 191 GLN A N 1
ATOM 1359 C CA . GLN A 1 213 ? -3.945 -40.263 -8.594 1.00 51.18 191 GLN A CA 1
ATOM 1360 C C . GLN A 1 213 ? -3.467 -39.579 -9.894 1.00 49.99 191 GLN A C 1
ATOM 1361 O O . GLN A 1 213 ? -3.547 -40.156 -10.975 1.00 56.85 191 GLN A O 1
ATOM 1367 N N . LEU A 1 214 ? -2.966 -38.351 -9.791 1.00 43.99 192 LEU A N 1
ATOM 1368 C CA . LEU A 1 214 ? -2.445 -37.647 -10.969 1.00 44.40 192 LEU A CA 1
ATOM 1369 C C . LEU A 1 214 ? -0.972 -37.970 -11.287 1.00 40.74 192 LEU A C 1
ATOM 1370 O O . LEU A 1 214 ? -0.404 -37.403 -12.232 1.00 43.21 192 LEU A O 1
ATOM 1375 N N . GLY A 1 215 ? -0.338 -38.838 -10.504 1.00 46.94 193 GLY A N 1
ATOM 1376 C CA . GLY A 1 215 ? 1.011 -39.326 -10.854 1.00 39.02 193 GLY A CA 1
ATOM 1377 C C . GLY A 1 215 ? 2.132 -38.944 -9.915 1.00 47.55 193 GLY A C 1
ATOM 1378 O O . GLY A 1 215 ? 3.283 -39.266 -10.176 1.00 43.30 193 GLY A O 1
ATOM 1379 N N . ALA A 1 216 ? 1.828 -38.266 -8.815 1.00 38.40 194 ALA A N 1
ATOM 1380 C CA . ALA A 1 216 ? 2.891 -37.941 -7.855 1.00 42.90 194 ALA A CA 1
ATOM 1381 C C . ALA A 1 216 ? 3.519 -39.213 -7.283 1.00 73.61 194 ALA A C 1
ATOM 1382 O O . ALA A 1 216 ? 2.798 -40.089 -6.819 1.00 45.03 194 ALA A O 1
ATOM 1384 N N . SER A 1 217 ? 4.850 -39.316 -7.338 1.00 46.89 195 SER A N 1
ATOM 1385 C CA . SER A 1 217 ? 5.577 -40.435 -6.736 1.00 51.59 195 SER A CA 1
ATOM 1386 C C . SER A 1 217 ? 5.536 -40.356 -5.223 1.00 69.17 195 SER A C 1
ATOM 1387 O O . SER A 1 217 ? 5.536 -41.365 -4.532 1.00 56.04 195 SER A O 1
ATOM 1390 N N . LYS A 1 218 ? 5.540 -39.141 -4.709 1.00 49.89 196 LYS A N 1
ATOM 1391 C CA . LYS A 1 218 ? 5.511 -38.916 -3.280 1.00 48.56 196 LYS A CA 1
ATOM 1392 C C . LYS A 1 218 ? 4.828 -37.596 -3.074 1.00 46.36 196 LYS A C 1
ATOM 1393 O O . LYS A 1 218 ? 4.868 -36.707 -3.958 1.00 41.45 196 LYS A O 1
ATOM 1399 N N . VAL A 1 219 ? 4.204 -37.458 -1.919 1.00 39.67 197 VAL A N 1
ATOM 1400 C CA . VAL A 1 219 ? 3.575 -36.191 -1.551 1.00 45.81 197 VAL A CA 1
ATOM 1401 C C . VAL A 1 219 ? 4.156 -35.794 -0.226 1.00 62.28 197 VAL A C 1
ATOM 1402 O O . VAL A 1 219 ? 4.243 -36.614 0.683 1.00 66.85 197 VAL A O 1
ATOM 1406 N N . ILE A 1 220 ? 4.576 -34.538 -0.136 1.00 46.55 198 ILE A N 1
ATOM 1407 C CA . ILE A 1 220 ? 5.131 -33.982 1.080 1.00 47.86 198 ILE A CA 1
ATOM 1408 C C . ILE A 1 220 ? 4.367 -32.714 1.444 1.00 48.70 198 ILE A C 1
ATOM 1409 O O . ILE A 1 220 ? 3.490 -32.263 0.715 1.00 49.00 198 ILE A O 1
ATOM 1414 N N . GLY A 1 221 ? 4.698 -32.163 2.592 1.00 43.52 199 GLY A N 1
ATOM 1415 C CA . GLY A 1 221 ? 4.112 -30.930 3.071 1.00 40.68 199 GLY A CA 1
ATOM 1416 C C . GLY A 1 221 ? 4.843 -29.738 2.488 1.00 47.33 199 GLY A C 1
ATOM 1417 O O . GLY A 1 221 ? 5.582 -29.854 1.522 1.00 43.53 199 GLY A O 1
ATOM 1418 N N . ARG A 1 222 ? 4.619 -28.588 3.102 1.00 42.48 200 ARG A N 1
ATOM 1419 C CA . ARG A 1 222 ? 5.187 -27.335 2.660 1.00 60.00 200 ARG A CA 1
ATOM 1420 C C . ARG A 1 222 ? 6.672 -27.265 2.830 1.00 52.74 200 ARG A C 1
ATOM 1421 O O . ARG A 1 222 ? 7.242 -27.931 3.683 1.00 51.47 200 ARG A O 1
ATOM 1429 N N . LEU A 1 223 ? 7.283 -26.392 2.046 1.00 51.08 201 LEU A N 1
ATOM 1430 C CA . LEU A 1 223 ? 8.696 -26.116 2.161 1.00 49.90 201 LEU A CA 1
ATOM 1431 C C . LEU A 1 223 ? 8.942 -24.632 2.414 1.00 49.32 201 LEU A C 1
ATOM 1432 O O . LEU A 1 223 ? 8.182 -23.778 1.944 1.00 61.84 201 LEU A O 1
ATOM 1437 N N . PRO A 1 224 ? 10.021 -24.312 3.144 1.00 52.23 202 PRO A N 1
ATOM 1438 C CA . PRO A 1 224 ? 10.952 -25.274 3.737 1.00 54.22 202 PRO A CA 1
ATOM 1439 C C . PRO A 1 224 ? 10.310 -25.983 4.926 1.00 46.88 202 PRO A C 1
ATOM 1440 O O . PRO A 1 224 ? 9.313 -25.487 5.465 1.00 61.01 202 PRO A O 1
ATOM 1444 N N . GLU A 1 225 ? 10.859 -27.133 5.312 1.00 66.71 203 GLU A N 1
ATOM 1445 C CA . GLU A 1 225 ? 10.427 -27.779 6.549 1.00 87.57 203 GLU A CA 1
ATOM 1446 C C . GLU A 1 225 ? 11.019 -26.992 7.726 1.00 125.28 203 GLU A C 1
ATOM 1447 O O . GLU A 1 225 ? 12.189 -26.593 7.672 1.00 86.59 203 GLU A O 1
ATOM 1453 N N . PRO A 1 226 ? 10.209 -26.741 8.779 1.00 118.87 204 PRO A N 1
ATOM 1454 C CA . PRO A 1 226 ? 10.598 -25.930 9.951 1.00 125.45 204 PRO A CA 1
ATOM 1455 C C . PRO A 1 226 ? 12.007 -26.178 10.534 1.00 119.22 204 PRO A C 1
ATOM 1456 O O . PRO A 1 226 ? 12.637 -25.240 11.019 1.00 76.57 204 PRO A O 1
ATOM 1460 N N . ASP A 1 227 ? 12.486 -27.421 10.480 1.00 130.82 205 ASP A N 1
ATOM 1461 C CA . ASP A 1 227 ? 13.802 -27.805 11.035 1.00 108.93 205 ASP A CA 1
ATOM 1462 C C . ASP A 1 227 ? 14.969 -27.767 10.034 1.00 169.91 205 ASP A C 1
ATOM 1463 O O . ASP A 1 227 ? 16.015 -28.379 10.267 1.00 67.80 205 ASP A O 1
ATOM 1468 N N . THR A 1 228 ? 14.807 -27.066 8.921 1.00 115.41 206 THR A N 1
ATOM 1469 C CA . THR A 1 228 ? 15.906 -26.914 7.979 1.00 81.17 206 THR A CA 1
ATOM 1470 C C . THR A 1 228 ? 16.539 -25.542 8.201 1.00 58.58 206 THR A C 1
ATOM 1471 O O . THR A 1 228 ? 15.826 -24.559 8.393 1.00 57.21 206 THR A O 1
ATOM 1475 N N . LYS A 1 229 ? 17.874 -25.484 8.233 1.00 72.35 207 LYS A N 1
ATOM 1476 C CA . LYS A 1 229 ? 18.571 -24.195 8.288 1.00 87.99 207 LYS A CA 1
ATOM 1477 C C . LYS A 1 229 ? 18.627 -23.627 6.870 1.00 62.69 207 LYS A C 1
ATOM 1478 O O . LYS A 1 229 ? 19.124 -24.319 5.970 1.00 67.78 207 LYS A O 1
ATOM 1480 N N . PRO A 1 230 ? 18.135 -22.379 6.661 1.00 60.76 208 PRO A N 1
ATOM 1481 C CA . PRO A 1 230 ? 18.231 -21.765 5.320 1.00 62.78 208 PRO A CA 1
ATOM 1482 C C . PRO A 1 230 ? 19.652 -21.381 4.937 1.00 67.13 208 PRO A C 1
ATOM 1483 O O . PRO A 1 230 ? 20.277 -20.589 5.629 1.00 72.93 208 PRO A O 1
ATOM 1487 N N . ARG A 1 231 ? 20.157 -21.961 3.851 1.00 59.29 209 ARG A N 1
ATOM 1488 C CA . ARG A 1 231 ? 21.492 -21.658 3.357 1.00 51.12 209 ARG A CA 1
ATOM 1489 C C . ARG A 1 231 ? 21.469 -21.185 1.920 1.00 46.57 209 ARG A C 1
ATOM 1490 O O . ARG A 1 231 ? 20.564 -21.559 1.167 1.00 42.47 209 ARG A O 1
ATOM 1498 N N . PRO A 1 232 ? 22.502 -20.434 1.516 1.00 45.81 210 PRO A N 1
ATOM 1499 C CA . PRO A 1 232 ? 22.701 -20.141 0.095 1.00 55.70 210 PRO A CA 1
ATOM 1500 C C . PRO A 1 232 ? 22.740 -21.398 -0.772 1.00 48.35 210 PRO A C 1
ATOM 1501 O O . PRO A 1 232 ? 22.052 -21.443 -1.780 1.00 43.18 210 PRO A O 1
ATOM 1505 N N . LEU A 1 233 ? 23.606 -22.357 -0.425 1.00 47.03 211 LEU A N 1
ATOM 1506 C CA . LEU A 1 233 ? 23.631 -23.669 -1.055 1.00 35.16 211 LEU A CA 1
ATOM 1507 C C . LEU A 1 233 ? 23.218 -24.729 -0.040 1.00 45.12 211 LEU A C 1
ATOM 1508 O O . LEU A 1 233 ? 24.022 -25.104 0.807 1.00 41.72 211 LEU A O 1
ATOM 1513 N N . GLY A 1 234 ? 21.964 -25.190 -0.121 1.00 38.03 212 GLY A N 1
ATOM 1514 C CA . GLY A 1 234 ? 21.427 -26.242 0.769 1.00 38.64 212 GLY A CA 1
ATOM 1515 C C . GLY A 1 234 ? 21.622 -27.607 0.147 1.00 33.46 212 GLY A C 1
ATOM 1516 O O . GLY A 1 234 ? 22.420 -27.748 -0.800 1.00 37.90 212 GLY A O 1
ATOM 1517 N N . LYS A 1 235 ? 20.918 -28.630 0.663 1.00 34.54 213 LYS A N 1
ATOM 1518 C CA . LYS A 1 235 ? 21.086 -29.975 0.082 1.00 33.82 213 LYS A CA 1
ATOM 1519 C C . LYS A 1 235 ? 20.470 -30.051 -1.334 1.00 36.32 213 LYS A C 1
ATOM 1520 O O . LYS A 1 235 ? 19.260 -29.841 -1.501 1.00 49.88 213 LYS A O 1
ATOM 1526 N N . ALA A 1 236 ? 21.318 -30.352 -2.309 1.00 44.55 214 ALA A N 1
ATOM 1527 C CA . ALA A 1 236 ? 20.929 -30.557 -3.684 1.00 46.20 214 ALA A CA 1
ATOM 1528 C C . ALA A 1 236 ? 20.042 -31.798 -3.821 1.00 42.19 214 ALA A C 1
ATOM 1529 O O . ALA A 1 236 ? 20.537 -32.908 -3.984 1.00 56.02 214 ALA A O 1
ATOM 1531 N N . GLN A 1 237 ? 18.730 -31.596 -3.753 1.00 39.28 215 GLN A N 1
ATOM 1532 C CA . GLN A 1 237 ? 17.776 -32.700 -3.796 1.00 40.14 215 GLN A CA 1
ATOM 1533 C C . GLN A 1 237 ? 16.975 -32.788 -5.082 1.00 45.84 215 GLN A C 1
ATOM 1534 O O . GLN A 1 237 ? 16.470 -33.849 -5.409 1.00 45.56 215 GLN A O 1
ATOM 1540 N N . TRP A 1 238 ? 16.823 -31.683 -5.808 1.00 41.16 216 TRP A N 1
ATOM 1541 C CA . TRP A 1 238 ? 15.856 -31.662 -6.898 1.00 37.76 216 TRP A CA 1
ATOM 1542 C C . TRP A 1 238 ? 16.525 -31.413 -8.218 1.00 40.31 216 TRP A C 1
ATOM 1543 O O . TRP A 1 238 ? 17.280 -30.444 -8.357 1.00 42.86 216 TRP A O 1
ATOM 1554 N N . ALA A 1 239 ? 16.235 -32.267 -9.204 1.00 34.51 217 ALA A N 1
ATOM 1555 C CA . ALA A 1 239 ? 16.699 -32.033 -10.567 1.00 36.71 217 ALA A CA 1
ATOM 1556 C C . ALA A 1 239 ? 16.104 -30.725 -11.142 1.00 30.12 217 ALA A C 1
ATOM 1557 O O . ALA A 1 239 ? 16.720 -30.092 -11.958 1.00 33.67 217 ALA A O 1
ATOM 1559 N N . ALA A 1 240 ? 14.862 -30.407 -10.780 1.00 34.68 218 ALA A N 1
ATOM 1560 C CA . ALA A 1 240 ? 14.201 -29.210 -11.261 1.00 30.83 218 ALA A CA 1
ATOM 1561 C C . ALA A 1 240 ? 12.978 -28.974 -10.410 1.00 40.94 218 ALA A C 1
ATOM 1562 O O . ALA A 1 240 ? 12.616 -29.813 -9.582 1.00 35.48 218 ALA A O 1
ATOM 1564 N N . ALA A 1 241 ? 12.342 -27.819 -10.585 1.00 34.06 219 ALA A N 1
ATOM 1565 C CA . ALA A 1 241 ? 11.069 -27.625 -9.952 1.00 28.17 219 ALA A CA 1
ATOM 1566 C C . ALA A 1 241 ? 10.115 -26.757 -10.744 1.00 28.94 219 ALA A C 1
ATOM 1567 O O . ALA A 1 241 ? 10.528 -25.953 -11.566 1.00 30.73 219 ALA A O 1
ATOM 1569 N N . VAL A 1 242 ? 8.832 -26.920 -10.447 1.00 34.87 220 VAL A N 1
ATOM 1570 C CA . VAL A 1 242 ? 7.790 -26.024 -10.917 1.00 33.66 220 VAL A CA 1
ATOM 1571 C C . VAL A 1 242 ? 7.265 -25.404 -9.646 1.00 40.70 220 VAL A C 1
ATOM 1572 O O . VAL A 1 242 ? 6.714 -26.088 -8.803 1.00 35.66 220 VAL A O 1
ATOM 1576 N N . ASP A 1 243 ? 7.484 -24.113 -9.489 1.00 33.27 221 ASP A N 1
ATOM 1577 C CA . ASP A 1 243 ? 7.068 -23.422 -8.279 1.00 38.74 221 ASP A CA 1
ATOM 1578 C C . ASP A 1 243 ? 5.843 -22.554 -8.489 1.00 32.88 221 ASP A C 1
ATOM 1579 O O . ASP A 1 243 ? 5.845 -21.632 -9.331 1.00 43.20 221 ASP A O 1
ATOM 1584 N N . CYS A 1 244 ? 4.798 -22.816 -7.711 1.00 34.40 222 CYS A N 1
ATOM 1585 C CA . CYS A 1 244 ? 3.572 -22.029 -7.798 1.00 43.83 222 CYS A CA 1
ATOM 1586 C C . CYS A 1 244 ? 3.363 -21.174 -6.555 1.00 46.83 222 CYS A C 1
ATOM 1587 O O . CYS A 1 244 ? 2.304 -20.599 -6.381 1.00 47.96 222 CYS A O 1
ATOM 1590 N N . VAL A 1 245 ? 4.369 -21.078 -5.699 1.00 44.35 223 VAL A N 1
ATOM 1591 C CA . VAL A 1 245 ? 4.233 -20.365 -4.419 1.00 44.99 223 VAL A CA 1
ATOM 1592 C C . VAL A 1 245 ? 5.008 -19.026 -4.330 1.00 40.60 223 VAL A C 1
ATOM 1593 O O . VAL A 1 245 ? 4.477 -18.040 -3.834 1.00 52.09 223 VAL A O 1
ATOM 1597 N N . GLY A 1 246 ? 6.251 -18.997 -4.797 1.00 41.71 224 GLY A N 1
ATOM 1598 C CA . GLY A 1 246 ? 7.098 -17.819 -4.651 1.00 42.63 224 GLY A CA 1
ATOM 1599 C C . GLY A 1 246 ? 7.618 -17.658 -3.232 1.00 49.39 224 GLY A C 1
ATOM 1600 O O . GLY A 1 246 ? 7.668 -18.616 -2.472 1.00 40.98 224 GLY A O 1
ATOM 1601 N N . GLY A 1 247 ? 8.021 -16.442 -2.887 1.00 39.59 225 GLY A N 1
ATOM 1602 C CA . GLY A 1 247 ? 8.444 -16.119 -1.528 1.00 43.07 225 GLY A CA 1
ATOM 1603 C C . GLY A 1 247 ? 9.583 -16.961 -1.001 1.00 46.55 225 GLY A C 1
ATOM 1604 O O . GLY A 1 247 ? 10.503 -17.315 -1.746 1.00 44.78 225 GLY A O 1
ATOM 1605 N N . ALA A 1 248 ? 9.503 -17.286 0.294 1.00 45.88 226 ALA A N 1
ATOM 1606 C CA . ALA A 1 248 ? 10.505 -18.104 0.986 1.00 49.37 226 ALA A CA 1
ATOM 1607 C C . ALA A 1 248 ? 10.567 -19.543 0.450 1.00 39.67 226 ALA A C 1
ATOM 1608 O O . ALA A 1 248 ? 11.596 -20.207 0.534 1.00 38.80 226 ALA A O 1
ATOM 1610 N N . THR A 1 249 ? 9.463 -20.026 -0.104 1.00 38.59 227 THR A N 1
ATOM 1611 C CA . THR A 1 249 ? 9.442 -21.354 -0.694 1.00 37.82 227 THR A CA 1
ATOM 1612 C C . THR A 1 249 ? 10.332 -21.398 -1.909 1.00 34.75 227 THR A C 1
ATOM 1613 O O . THR A 1 249 ? 11.114 -22.326 -2.083 1.00 40.50 227 THR A O 1
ATOM 1617 N N . LEU A 1 250 ? 10.231 -20.372 -2.744 1.00 37.01 228 LEU A N 1
ATOM 1618 C CA . LEU A 1 250 ? 11.033 -20.309 -3.946 1.00 38.92 228 LEU A CA 1
ATOM 1619 C C . LEU A 1 250 ? 12.479 -20.120 -3.584 1.00 34.26 228 LEU A C 1
ATOM 1620 O O . LEU A 1 250 ? 13.352 -20.731 -4.186 1.00 34.01 228 LEU A O 1
ATOM 1625 N N . ALA A 1 251 ? 12.754 -19.289 -2.585 1.00 38.54 229 ALA A N 1
ATOM 1626 C CA . ALA A 1 251 ? 14.152 -19.154 -2.112 1.00 31.32 229 ALA A CA 1
ATOM 1627 C C . ALA A 1 251 ? 14.753 -20.500 -1.688 1.00 29.94 229 ALA A C 1
ATOM 1628 O O . ALA A 1 251 ? 15.890 -20.831 -2.047 1.00 36.41 229 ALA A O 1
ATOM 1630 N N . HIS A 1 252 ? 13.971 -21.276 -0.947 1.00 36.86 230 HIS A N 1
ATOM 1631 C CA . HIS A 1 252 ? 14.401 -22.596 -0.481 1.00 38.34 230 HIS A CA 1
ATOM 1632 C C . HIS A 1 252 ? 14.618 -23.552 -1.639 1.00 35.45 230 HIS A C 1
ATOM 1633 O O . HIS A 1 252 ? 15.628 -24.251 -1.709 1.00 36.63 230 HIS A O 1
ATOM 1640 N N . VAL A 1 253 ? 13.658 -23.570 -2.558 1.00 35.13 231 VAL A N 1
ATOM 1641 C CA . VAL A 1 253 ? 13.775 -24.406 -3.757 1.00 35.94 231 VAL A CA 1
ATOM 1642 C C . VAL A 1 253 ? 15.033 -24.061 -4.502 1.00 29.92 231 VAL A C 1
ATOM 1643 O O . VAL A 1 253 ? 15.786 -24.937 -4.896 1.00 31.39 231 VAL A O 1
ATOM 1647 N N . LEU A 1 254 ? 15.294 -22.769 -4.708 1.00 35.22 232 LEU A N 1
ATOM 1648 C CA . LEU A 1 254 ? 16.485 -22.375 -5.463 1.00 29.03 232 LEU A CA 1
ATOM 1649 C C . LEU A 1 254 ? 17.770 -22.875 -4.799 1.00 33.91 232 LEU A C 1
ATOM 1650 O O . LEU A 1 254 ? 18.722 -23.256 -5.487 1.00 34.33 232 LEU A O 1
ATOM 1655 N N . SER A 1 255 ? 17.796 -22.872 -3.469 1.00 36.34 233 SER A N 1
ATOM 1656 C CA . SER A 1 255 ? 18.984 -23.333 -2.731 1.00 30.25 233 SER A CA 1
ATOM 1657 C C . SER A 1 255 ? 19.147 -24.858 -2.733 1.00 41.01 233 SER A C 1
ATOM 1658 O O . SER A 1 255 ? 20.164 -25.351 -2.267 1.00 36.57 233 SER A O 1
ATOM 1661 N N . THR A 1 256 ? 18.168 -25.589 -3.269 1.00 31.07 234 THR A N 1
ATOM 1662 C CA . THR A 1 256 ? 18.150 -27.067 -3.199 1.00 29.36 234 THR A CA 1
ATOM 1663 C C . THR A 1 256 ? 18.018 -27.741 -4.541 1.00 42.72 234 THR A C 1
ATOM 1664 O O . THR A 1 256 ? 17.807 -28.956 -4.595 1.00 35.20 234 THR A O 1
ATOM 1668 N N . ILE A 1 257 ? 18.208 -26.964 -5.617 1.00 33.38 235 ILE A N 1
ATOM 1669 C CA . ILE A 1 257 ? 18.293 -27.499 -6.968 1.00 28.52 235 ILE A CA 1
ATOM 1670 C C . ILE A 1 257 ? 19.684 -28.022 -7.252 1.00 32.83 235 ILE A C 1
ATOM 1671 O O . ILE A 1 257 ? 20.679 -27.337 -6.995 1.00 32.16 235 ILE A O 1
ATOM 1676 N N . GLU A 1 258 ? 19.748 -29.226 -7.828 1.00 32.88 236 GLU A N 1
ATO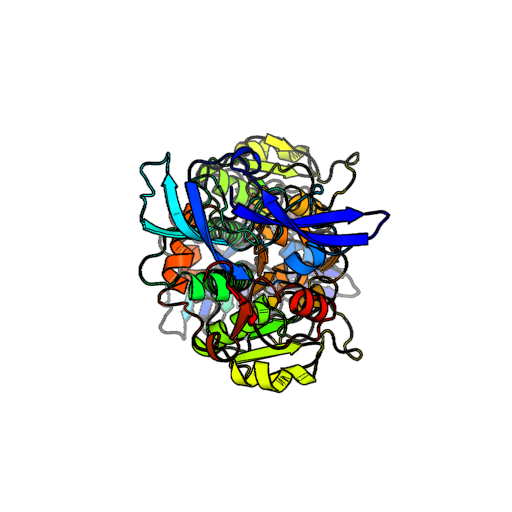M 1677 C CA . GLU A 1 258 ? 21.023 -29.832 -8.208 1.00 35.98 236 GLU A CA 1
ATOM 1678 C C . GLU A 1 258 ? 21.701 -29.099 -9.327 1.00 41.13 236 GLU A C 1
ATOM 1679 O O . GLU A 1 258 ? 21.073 -28.336 -10.101 1.00 37.25 236 GLU A O 1
ATOM 1685 N N . TYR A 1 259 ? 22.980 -29.401 -9.463 1.00 32.43 237 TYR A N 1
ATOM 1686 C CA . TYR A 1 259 ? 23.805 -28.792 -10.489 1.00 39.85 237 TYR A CA 1
ATOM 1687 C C . TYR A 1 259 ? 23.125 -28.819 -11.865 1.00 47.48 237 TYR A C 1
ATOM 1688 O O . TYR A 1 259 ? 22.651 -29.851 -12.321 1.00 37.52 237 TYR A O 1
ATOM 1697 N N . GLY A 1 260 ? 23.034 -27.658 -12.505 1.00 43.13 238 GLY A N 1
ATOM 1698 C CA . GLY A 1 260 ? 22.495 -27.591 -13.867 1.00 41.32 238 GLY A CA 1
ATOM 1699 C C . GLY A 1 260 ? 20.994 -27.644 -13.979 1.00 40.87 238 GLY A C 1
ATOM 1700 O O . GLY A 1 260 ? 20.472 -27.604 -15.072 1.00 35.21 238 GLY A O 1
ATOM 1701 N N . GLY A 1 261 ? 20.283 -27.705 -12.861 1.00 31.20 239 GLY A N 1
ATOM 1702 C CA . GLY A 1 261 ? 18.809 -27.804 -12.882 1.00 30.38 239 GLY A CA 1
ATOM 1703 C C . GLY A 1 261 ? 18.098 -26.486 -13.114 1.00 32.60 239 GLY A C 1
ATOM 1704 O O . GLY A 1 261 ? 18.731 -25.458 -13.324 1.00 34.31 239 GLY A O 1
ATOM 1705 N N . ALA A 1 262 ? 16.769 -26.520 -13.131 1.00 34.46 240 ALA A N 1
ATOM 1706 C CA . ALA A 1 262 ? 16.038 -25.309 -13.429 1.00 35.08 240 ALA A CA 1
ATOM 1707 C C . ALA A 1 262 ? 14.765 -25.265 -12.669 1.00 32.02 240 ALA A C 1
ATOM 1708 O O . ALA A 1 262 ? 14.229 -26.278 -12.250 1.00 33.10 240 ALA A O 1
ATOM 1710 N N . VAL A 1 263 ? 14.289 -24.047 -12.476 1.00 30.59 241 VAL A N 1
ATOM 1711 C CA . VAL A 1 263 ? 13.041 -23.803 -11.823 1.00 27.05 241 VAL A CA 1
ATOM 1712 C C . VAL A 1 263 ? 12.128 -22.952 -12.704 1.00 32.93 241 VAL A C 1
ATOM 1713 O O . VAL A 1 263 ? 12.546 -21.923 -13.195 1.00 33.01 241 VAL A O 1
ATOM 1717 N N . ALA A 1 264 ? 10.889 -23.398 -12.886 1.00 28.68 242 ALA A N 1
ATOM 1718 C CA . ALA A 1 264 ? 9.854 -22.624 -13.568 1.00 34.74 242 ALA A CA 1
ATOM 1719 C C . ALA A 1 264 ? 8.992 -21.960 -12.519 1.00 32.84 242 ALA A C 1
ATOM 1720 O O . ALA A 1 264 ? 8.256 -22.627 -11.796 1.00 36.96 242 ALA A O 1
ATOM 1722 N N . ALA A 1 265 ? 9.091 -20.636 -12.413 1.00 32.64 243 ALA A N 1
ATOM 1723 C CA . ALA A 1 265 ? 8.313 -19.877 -11.419 1.00 29.40 243 ALA A CA 1
ATOM 1724 C C . ALA A 1 265 ? 7.037 -19.323 -12.042 1.00 30.14 243 ALA A C 1
ATOM 1725 O O . ALA A 1 265 ? 7.107 -18.467 -12.927 1.00 33.34 243 ALA A O 1
ATOM 1727 N N . SER A 1 266 ? 5.880 -19.770 -11.576 1.00 35.38 244 SER A N 1
ATOM 1728 C CA . SER A 1 266 ? 4.594 -19.259 -12.109 1.00 44.47 244 SER A CA 1
ATOM 1729 C C . SER A 1 266 ? 3.761 -18.514 -11.093 1.00 55.48 244 SER A C 1
ATOM 1730 O O . SER A 1 266 ? 2.827 -17.803 -11.455 1.00 64.28 244 SER A O 1
ATOM 1733 N N . GLY A 1 267 ? 4.071 -18.684 -9.821 1.00 46.94 245 GLY A N 1
ATOM 1734 C CA . GLY A 1 267 ? 3.105 -18.360 -8.793 1.00 49.43 245 GLY A CA 1
ATOM 1735 C C . GLY A 1 267 ? 3.562 -17.366 -7.762 1.00 55.92 245 GLY A C 1
ATOM 1736 O O . GLY A 1 267 ? 4.757 -17.119 -7.565 1.00 46.01 245 GLY A O 1
ATOM 1737 N N . LEU A 1 268 ? 2.575 -16.784 -7.101 1.00 40.74 246 LEU A N 1
ATOM 1738 C CA . LEU A 1 268 ? 2.806 -15.904 -5.980 1.00 58.18 246 LEU A CA 1
ATOM 1739 C C . LEU A 1 268 ? 1.664 -16.085 -4.987 1.00 53.24 246 LEU A C 1
ATOM 1740 O O . LEU A 1 268 ? 0.524 -15.732 -5.255 1.00 71.43 246 LEU A O 1
ATOM 1745 N N . THR A 1 269 ? 2.004 -16.658 -3.850 1.00 46.85 247 THR A N 1
ATOM 1746 C CA . THR A 1 269 ? 1.094 -16.883 -2.760 1.00 63.85 247 THR A CA 1
ATOM 1747 C C . THR A 1 269 ? 1.273 -15.789 -1.735 1.00 54.38 247 THR A C 1
ATOM 1748 O O . THR A 1 269 ? 0.317 -15.131 -1.359 1.00 106.54 247 THR A O 1
ATOM 1752 N N . GLY A 1 270 ? 2.507 -15.613 -1.271 1.00 105.48 248 GLY A N 1
ATOM 1753 C CA . GLY A 1 270 ? 2.814 -14.607 -0.260 1.00 143.91 248 GLY A CA 1
ATOM 1754 C C . GLY A 1 270 ? 3.106 -13.258 -0.885 1.00 102.89 248 GLY A C 1
ATOM 1755 O O . GLY A 1 270 ? 2.544 -12.904 -1.929 1.00 64.50 248 GLY A O 1
ATOM 1756 N N . GLY A 1 271 ? 3.979 -12.494 -0.239 1.00 126.52 249 GLY A N 1
ATOM 1757 C CA . GLY A 1 271 ? 4.460 -11.243 -0.808 1.00 75.19 249 GLY A CA 1
ATOM 1758 C C . GLY A 1 271 ? 5.236 -11.532 -2.081 1.00 54.16 249 GLY A C 1
ATOM 1759 O O . GLY A 1 271 ? 5.559 -12.680 -2.363 1.00 55.65 249 GLY A O 1
ATOM 1760 N N . PRO A 1 272 ? 5.503 -10.503 -2.882 1.00 60.80 250 PRO A N 1
ATOM 1761 C CA . PRO A 1 272 ? 6.310 -10.670 -4.078 1.00 53.03 250 PRO A CA 1
ATOM 1762 C C . PRO A 1 272 ? 7.805 -10.689 -3.797 1.00 42.99 250 PRO A C 1
ATOM 1763 O O . PRO A 1 272 ? 8.602 -10.999 -4.680 1.00 45.02 250 PRO A O 1
ATOM 1767 N N . LYS A 1 273 ? 8.205 -10.365 -2.576 1.00 50.72 251 LYS A N 1
ATOM 1768 C CA . LYS A 1 273 ? 9.625 -10.232 -2.290 1.00 45.39 251 LYS A CA 1
ATOM 1769 C C . LYS A 1 273 ? 10.268 -11.602 -2.394 1.00 36.29 251 LYS A C 1
ATOM 1770 O O . LYS A 1 273 ? 9.673 -12.600 -2.011 1.00 45.04 251 LYS A O 1
ATOM 1776 N N . LEU A 1 274 ? 11.494 -11.619 -2.893 1.00 39.75 252 LEU A N 1
ATOM 1777 C CA . LEU A 1 274 ? 12.294 -12.824 -3.006 1.00 41.12 252 LEU A CA 1
ATOM 1778 C C . LEU A 1 274 ? 13.706 -12.533 -2.499 1.00 38.65 252 LEU A C 1
ATOM 1779 O O . LEU A 1 274 ? 14.453 -11.773 -3.116 1.00 44.26 252 LEU A O 1
ATOM 1784 N N . GLU A 1 275 ? 14.058 -13.166 -1.388 1.00 42.09 253 GLU A N 1
ATOM 1785 C CA . GLU A 1 275 ? 15.367 -12.996 -0.767 1.00 56.38 253 GLU A CA 1
ATOM 1786 C C . GLU A 1 275 ? 16.168 -14.240 -0.963 1.00 45.48 253 GLU A C 1
ATOM 1787 O O . GLU A 1 275 ? 15.912 -15.246 -0.322 1.00 42.35 253 GLU A O 1
ATOM 1793 N N . THR A 1 276 ? 17.166 -14.171 -1.832 1.00 40.86 254 THR A N 1
ATOM 1794 C CA . THR A 1 276 ? 17.882 -15.350 -2.233 1.00 39.84 254 THR A CA 1
ATOM 1795 C C . THR A 1 276 ? 19.341 -14.976 -2.347 1.00 38.84 254 THR A C 1
ATOM 1796 O O . THR A 1 276 ? 19.757 -13.967 -1.784 1.00 39.93 254 THR A O 1
ATOM 1800 N N . THR A 1 277 ? 20.130 -15.808 -3.011 1.00 37.40 255 THR A N 1
ATOM 1801 C CA . THR A 1 277 ? 21.521 -15.472 -3.290 1.00 38.38 255 THR A CA 1
ATOM 1802 C C . THR A 1 277 ? 21.815 -15.784 -4.739 1.00 39.86 255 THR A C 1
ATOM 1803 O O . THR A 1 277 ? 21.042 -16.441 -5.412 1.00 35.91 255 THR A O 1
ATOM 1807 N N . VAL A 1 278 ? 22.959 -15.339 -5.218 1.00 32.36 256 VAL A N 1
ATOM 1808 C CA . VAL A 1 278 ? 23.356 -15.670 -6.580 1.00 37.87 256 VAL A CA 1
ATOM 1809 C C . VAL A 1 278 ? 24.086 -17.001 -6.665 1.00 41.69 256 VAL A C 1
ATOM 1810 O O . VAL A 1 278 ? 24.424 -17.440 -7.763 1.00 35.23 256 VAL A O 1
ATOM 1814 N N . LEU A 1 279 ? 24.341 -17.638 -5.520 1.00 35.94 257 LEU A N 1
ATOM 1815 C CA . LEU A 1 279 ? 25.170 -18.826 -5.501 1.00 35.25 257 LEU A CA 1
ATOM 1816 C C . LEU A 1 279 ? 24.580 -20.018 -6.253 1.00 33.65 257 LEU A C 1
ATOM 1817 O O . LEU A 1 279 ? 25.326 -20.710 -6.926 1.00 32.52 257 LEU A O 1
ATOM 1822 N N . PRO A 1 280 ? 23.268 -20.293 -6.127 1.00 36.89 258 PRO A N 1
ATOM 1823 C CA . PRO A 1 280 ? 22.782 -21.400 -6.976 1.00 35.79 258 PRO A CA 1
ATOM 1824 C C . PRO A 1 280 ? 23.029 -21.143 -8.457 1.00 42.50 258 PRO A C 1
ATOM 1825 O O . PRO A 1 280 ? 23.294 -22.072 -9.233 1.00 32.14 258 PRO A O 1
ATOM 1829 N N . PHE A 1 281 ? 22.989 -19.874 -8.838 1.00 34.49 259 PHE A N 1
ATOM 1830 C CA . PHE A 1 281 ? 23.131 -19.501 -10.230 1.00 32.41 259 PHE A CA 1
ATOM 1831 C C . PHE A 1 281 ? 24.564 -19.628 -10.652 1.00 35.95 259 PHE A C 1
ATOM 1832 O O . PHE A 1 281 ? 24.875 -20.350 -11.606 1.00 32.34 259 PHE A O 1
ATOM 1840 N N . ILE A 1 282 ? 25.439 -18.899 -9.971 1.00 36.24 260 ILE A N 1
ATOM 1841 C CA . ILE A 1 282 ? 26.875 -18.840 -10.243 1.00 33.47 260 ILE A CA 1
ATOM 1842 C C . ILE A 1 282 ? 27.698 -20.110 -10.017 1.00 46.03 260 ILE A C 1
ATOM 1843 O O . ILE A 1 282 ? 28.607 -20.405 -10.771 1.00 38.89 260 ILE A O 1
ATOM 1848 N N . LEU A 1 283 ? 27.409 -20.815 -8.940 1.00 40.76 261 LEU A N 1
ATOM 1849 C CA . LEU A 1 283 ? 28.182 -22.026 -8.549 1.00 37.46 261 LEU A CA 1
ATOM 1850 C C . LEU A 1 283 ? 27.549 -23.342 -8.973 1.00 38.33 261 LEU A C 1
ATOM 1851 O O . LEU A 1 283 ? 28.241 -24.285 -9.287 1.00 42.03 261 LEU A O 1
ATOM 1856 N N . ARG A 1 284 ? 26.227 -23.400 -8.984 1.00 35.81 262 ARG A N 1
ATOM 1857 C CA . ARG A 1 284 ? 25.536 -24.595 -9.471 1.00 38.04 262 ARG A CA 1
ATOM 1858 C C . ARG A 1 284 ? 24.881 -24.477 -10.847 1.00 42.17 262 ARG A C 1
ATOM 1859 O O . ARG A 1 284 ? 24.208 -25.424 -11.264 1.00 32.65 262 ARG A O 1
ATOM 1867 N N . GLY A 1 285 ? 25.006 -23.340 -11.540 1.00 35.68 263 GLY A N 1
ATOM 1868 C CA . GLY A 1 285 ? 24.502 -23.284 -12.936 1.00 34.15 263 GLY A CA 1
ATOM 1869 C C . GLY A 1 285 ? 22.991 -23.452 -13.043 1.00 28.76 263 GLY A C 1
ATOM 1870 O O . GLY A 1 285 ? 22.495 -24.006 -13.993 1.00 37.00 263 GLY A O 1
ATOM 1871 N N . VAL A 1 286 ? 22.273 -23.015 -12.015 1.00 27.11 264 VAL A N 1
ATOM 1872 C CA . VAL A 1 286 ? 20.830 -23.135 -11.948 1.00 32.95 264 VAL A CA 1
ATOM 1873 C C . VAL A 1 286 ? 20.190 -22.033 -12.775 1.00 36.20 264 VAL A C 1
ATOM 1874 O O . VAL A 1 286 ? 20.752 -20.933 -12.872 1.00 33.14 264 VAL A O 1
ATOM 1878 N N . SER A 1 287 ? 19.016 -22.340 -13.336 1.00 34.21 265 SER A N 1
ATOM 1879 C CA . SER A 1 287 ? 18.198 -21.376 -14.090 1.00 35.29 265 SER A CA 1
ATOM 1880 C C . SER A 1 287 ? 16.877 -21.138 -13.423 1.00 31.50 265 SER A C 1
ATOM 1881 O O . SER A 1 287 ? 16.205 -22.068 -12.916 1.00 34.99 265 SER A O 1
ATOM 1884 N N . LEU A 1 288 ? 16.476 -19.879 -13.386 1.00 30.53 266 LEU A N 1
ATOM 1885 C CA . LEU A 1 288 ? 15.144 -19.547 -12.950 1.00 31.05 266 LEU A CA 1
ATOM 1886 C C . LEU A 1 288 ? 14.357 -18.951 -14.125 1.00 37.72 266 LEU A C 1
ATOM 1887 O O . LEU A 1 288 ? 14.723 -17.884 -14.644 1.00 29.67 266 LEU A O 1
ATOM 1892 N N . LEU A 1 289 ? 13.230 -19.561 -14.472 1.00 33.75 267 LEU A N 1
ATOM 1893 C CA . LEU A 1 289 ? 12.521 -19.201 -15.700 1.00 31.60 267 LEU A CA 1
ATOM 1894 C C . LEU A 1 289 ? 11.158 -18.708 -15.346 1.00 29.33 267 LEU A C 1
ATOM 1895 O O . LEU A 1 289 ? 10.367 -19.429 -14.768 1.00 30.32 267 LEU A O 1
ATOM 1900 N N . GLY A 1 290 ? 10.881 -17.444 -15.638 1.00 31.56 268 GLY A N 1
ATOM 1901 C CA . GLY A 1 290 ? 9.616 -16.884 -15.270 1.00 27.10 268 GLY A CA 1
ATOM 1902 C C . GLY A 1 290 ? 8.523 -17.290 -16.267 1.00 27.32 268 GLY A C 1
ATOM 1903 O O . GLY A 1 290 ? 8.710 -17.189 -17.453 1.00 35.68 268 GLY A O 1
ATOM 1904 N N . ILE A 1 291 ? 7.380 -17.709 -15.753 1.00 32.26 269 ILE A N 1
ATOM 1905 C CA . ILE A 1 291 ? 6.281 -18.182 -16.560 1.00 31.92 269 ILE A CA 1
ATOM 1906 C C . ILE A 1 291 ? 5.139 -17.175 -16.495 1.00 32.47 269 ILE A C 1
ATOM 1907 O O . ILE A 1 291 ? 4.534 -16.965 -15.443 1.00 35.84 269 ILE A O 1
ATOM 1912 N N . ASP A 1 292 ? 4.872 -16.530 -17.619 1.00 34.37 270 ASP A N 1
ATOM 1913 C CA . ASP A 1 292 ? 3.728 -15.620 -17.724 1.00 35.54 270 ASP A CA 1
ATOM 1914 C C . ASP A 1 292 ? 2.802 -16.119 -18.835 1.00 30.78 270 ASP A C 1
ATOM 1915 O O . ASP A 1 292 ? 3.170 -16.093 -19.993 1.00 38.54 270 ASP A O 1
ATOM 1920 N N . SER A 1 293 ? 1.625 -16.600 -18.476 1.00 36.60 271 SER A N 1
ATOM 1921 C CA . SER A 1 293 ? 0.637 -16.940 -19.487 1.00 48.06 271 SER A CA 1
ATOM 1922 C C . SER A 1 293 ? -0.189 -15.742 -19.952 1.00 64.80 271 SER A C 1
ATOM 1923 O O . SER A 1 293 ? -0.862 -15.827 -20.983 1.00 39.82 271 SER A O 1
ATOM 1926 N N . VAL A 1 294 ? -0.163 -14.641 -19.194 1.00 37.63 272 VAL A N 1
ATOM 1927 C CA . VAL A 1 294 ? -1.104 -13.530 -19.430 1.00 39.58 272 VAL A CA 1
ATOM 1928 C C . VAL A 1 294 ? -0.817 -12.811 -20.743 1.00 35.74 272 VAL A C 1
ATOM 1929 O O . VAL A 1 294 ? -1.746 -12.557 -21.539 1.00 39.59 272 VAL A O 1
ATOM 1933 N N . GLN A 1 295 ? 0.447 -12.472 -20.969 1.00 39.64 273 GLN A N 1
ATOM 1934 C CA . GLN A 1 295 ? 0.857 -11.676 -22.133 1.00 31.34 273 GLN A CA 1
ATOM 1935 C C . GLN A 1 295 ? 1.697 -12.466 -23.140 1.00 37.41 273 GLN A C 1
ATOM 1936 O O . GLN A 1 295 ? 2.259 -11.921 -24.073 1.00 37.52 273 GLN A O 1
ATOM 1942 N N . TYR A 1 296 ? 1.779 -13.768 -22.934 1.00 35.64 274 TYR A N 1
ATOM 1943 C CA . TYR A 1 296 ? 2.508 -14.649 -23.807 1.00 35.65 274 TYR A CA 1
ATOM 1944 C C . TYR A 1 296 ? 2.086 -14.423 -25.278 1.00 36.38 274 TYR A C 1
ATOM 1945 O O . TYR A 1 296 ? 0.880 -14.364 -25.557 1.00 40.39 274 TYR A O 1
ATOM 1954 N N . PRO A 1 297 ? 3.056 -14.281 -26.195 1.00 34.49 275 PRO A N 1
ATOM 1955 C CA . PRO A 1 297 ? 2.722 -13.920 -27.596 1.00 42.99 275 PRO A CA 1
ATOM 1956 C C . PRO A 1 297 ? 1.785 -14.916 -28.277 1.00 45.72 275 PRO A C 1
ATOM 1957 O O . PRO A 1 297 ? 2.004 -16.122 -28.183 1.00 37.34 275 PRO A O 1
ATOM 1961 N N . ILE A 1 298 ? 0.756 -14.400 -28.955 1.00 36.56 276 ILE A N 1
ATOM 1962 C CA . ILE A 1 298 ? -0.319 -15.211 -29.517 1.00 35.05 276 ILE A CA 1
ATOM 1963 C C . ILE A 1 298 ? 0.175 -16.350 -30.395 1.00 30.68 276 ILE A C 1
ATOM 1964 O O . ILE A 1 298 ? -0.328 -17.449 -30.323 1.00 34.92 276 ILE A O 1
ATOM 1969 N N . ASP A 1 299 ? 1.205 -16.087 -31.179 1.00 33.73 277 ASP A N 1
ATOM 1970 C CA . ASP A 1 299 ? 1.804 -17.119 -32.031 1.00 50.27 277 ASP A CA 1
ATOM 1971 C C . ASP A 1 299 ? 2.283 -18.330 -31.198 1.00 44.05 277 ASP A C 1
ATOM 1972 O O . ASP A 1 299 ? 2.085 -19.489 -31.557 1.00 35.88 277 ASP A O 1
ATOM 1977 N N . GLN A 1 300 ? 2.927 -18.050 -30.079 1.00 42.05 278 GLN A N 1
ATOM 1978 C CA . GLN A 1 300 ? 3.444 -19.103 -29.219 1.00 38.47 278 GLN A CA 1
ATOM 1979 C C . GLN A 1 300 ? 2.283 -19.764 -28.464 1.00 39.66 278 GLN A C 1
ATOM 1980 O O . GLN A 1 300 ? 2.247 -20.994 -28.273 1.00 38.35 278 GLN A O 1
ATOM 1986 N N . ARG A 1 301 ? 1.312 -18.947 -28.083 1.00 31.16 279 ARG A N 1
ATOM 1987 C CA . ARG A 1 301 ? 0.139 -19.429 -27.394 1.00 35.27 279 ARG A CA 1
ATOM 1988 C C . ARG A 1 301 ? -0.540 -20.432 -28.315 1.00 39.04 279 ARG A C 1
ATOM 1989 O O . ARG A 1 301 ? -0.932 -21.500 -27.886 1.00 35.16 279 ARG A O 1
ATOM 1997 N N . ARG A 1 302 ? -0.685 -20.086 -29.587 1.00 37.03 280 ARG A N 1
ATOM 1998 C CA . ARG A 1 302 ? -1.437 -20.960 -30.481 1.00 36.95 280 ARG A CA 1
ATOM 1999 C C . ARG A 1 302 ? -0.660 -22.273 -30.635 1.00 41.37 280 ARG A C 1
ATOM 2000 O O . ARG A 1 302 ? -1.248 -23.319 -30.542 1.00 34.64 280 ARG A O 1
ATOM 2008 N N . ARG A 1 303 ? 0.664 -22.219 -30.791 1.00 38.87 281 ARG A N 1
ATOM 2009 C CA . ARG A 1 303 ? 1.481 -23.446 -30.912 1.00 43.51 281 ARG A CA 1
ATOM 2010 C C . ARG A 1 303 ? 1.332 -24.374 -29.689 1.00 37.78 281 ARG A C 1
ATOM 2011 O O . ARG A 1 303 ? 1.155 -25.597 -29.826 1.00 35.36 281 ARG A O 1
ATOM 2019 N N . LEU A 1 304 ? 1.312 -23.784 -28.485 1.00 37.12 282 LEU A N 1
ATOM 2020 C CA . LEU A 1 304 ? 1.249 -24.572 -27.268 1.00 31.75 282 LEU A CA 1
ATOM 2021 C C . LEU A 1 304 ? -0.103 -25.220 -27.091 1.00 32.45 282 LEU A C 1
ATOM 2022 O O . LEU A 1 304 ? -0.193 -26.362 -26.591 1.00 33.66 282 LEU A O 1
ATOM 2027 N N . TRP A 1 305 ? -1.171 -24.537 -27.501 1.00 32.11 283 TRP A N 1
ATOM 2028 C CA . TRP A 1 305 ? -2.492 -25.213 -27.536 1.00 34.26 283 TRP A CA 1
ATOM 2029 C C . TRP A 1 305 ? -2.533 -26.432 -28.489 1.00 36.99 283 TRP A C 1
ATOM 2030 O O . TRP A 1 305 ? -3.208 -27.416 -28.201 1.00 36.59 283 TRP A O 1
ATOM 2041 N N . GLY A 1 306 ? -1.804 -26.372 -29.591 1.00 38.85 284 GLY A N 1
ATOM 2042 C CA . GLY A 1 306 ? -1.611 -27.570 -30.452 1.00 37.08 284 GLY A CA 1
ATOM 2043 C C . GLY A 1 306 ? -1.007 -28.735 -29.666 1.00 42.92 284 GLY A C 1
ATOM 2044 O O . GLY A 1 306 ? -1.447 -29.879 -29.804 1.00 36.89 284 GLY A O 1
ATOM 2045 N N . ARG A 1 307 ? -0.022 -28.444 -28.810 1.00 43.30 285 ARG A N 1
ATOM 2046 C CA . ARG A 1 307 ? 0.607 -29.467 -27.962 1.00 36.77 285 ARG A CA 1
ATOM 2047 C C . ARG A 1 307 ? -0.317 -30.027 -26.893 1.00 39.21 285 ARG A C 1
ATOM 2048 O O . ARG A 1 307 ? -0.316 -31.221 -26.639 1.00 42.54 285 ARG A O 1
ATOM 2056 N N . LEU A 1 308 ? -1.127 -29.174 -26.299 1.00 37.54 286 LEU A N 1
ATOM 2057 C CA . LEU A 1 308 ? -2.103 -29.579 -25.302 1.00 40.19 286 LEU A CA 1
ATOM 2058 C C . LEU A 1 308 ? -3.143 -30.526 -25.895 1.00 36.68 286 LEU A C 1
ATOM 2059 O O . LEU A 1 308 ? -3.687 -31.367 -25.215 1.00 37.33 286 LEU A O 1
ATOM 2064 N N . ALA A 1 309 ? -3.457 -30.302 -27.160 1.00 46.55 287 ALA A N 1
ATOM 2065 C CA . ALA A 1 309 ? -4.224 -31.223 -27.991 1.00 45.12 287 ALA A CA 1
ATOM 2066 C C . ALA A 1 309 ? -3.526 -32.559 -28.280 1.00 49.66 287 ALA A C 1
ATOM 2067 O O . ALA A 1 309 ? -4.184 -33.549 -28.513 1.00 48.69 287 ALA A O 1
ATOM 2069 N N . SER A 1 310 ? -2.205 -32.551 -28.380 1.00 40.92 288 SER A N 1
ATOM 2070 C CA . SER A 1 310 ? -1.461 -33.757 -28.720 1.00 47.40 288 SER A CA 1
ATOM 2071 C C . SER A 1 310 ? -0.469 -34.288 -27.675 1.00 32.96 288 SER A C 1
ATOM 2072 O O . SER A 1 310 ? -0.847 -34.974 -26.754 1.00 45.34 288 SER A O 1
ATOM 2075 N N . ASP A 1 311 ? 0.807 -33.968 -27.837 1.00 43.74 289 ASP A N 1
ATOM 2076 C CA . ASP A 1 311 ? 1.854 -34.527 -26.977 1.00 49.45 289 ASP A CA 1
ATOM 2077 C C . ASP A 1 311 ? 1.889 -34.051 -25.521 1.00 57.26 289 ASP A C 1
ATOM 2078 O O . ASP A 1 311 ? 2.517 -34.677 -24.690 1.00 45.11 289 ASP A O 1
ATOM 2083 N N . LEU A 1 312 ? 1.245 -32.931 -25.231 1.00 40.03 290 LEU A N 1
ATOM 2084 C CA . LEU A 1 312 ? 1.158 -32.415 -23.876 1.00 37.91 290 LEU A CA 1
ATOM 2085 C C . LEU A 1 312 ? -0.243 -32.467 -23.263 1.00 49.29 290 LEU A C 1
ATOM 2086 O O . LEU A 1 312 ? -0.555 -31.696 -22.392 1.00 40.19 290 LEU A O 1
ATOM 2091 N N . ALA A 1 313 ? -1.101 -33.340 -23.760 1.00 45.26 291 ALA A N 1
ATOM 2092 C CA . ALA A 1 313 ? -2.461 -33.418 -23.261 1.00 50.09 291 ALA A CA 1
ATOM 2093 C C . ALA A 1 313 ? -2.435 -34.009 -21.850 1.00 47.81 291 ALA A C 1
ATOM 2094 O O . ALA A 1 313 ? -1.878 -35.068 -21.640 1.00 45.07 291 ALA A O 1
ATOM 2096 N N . PRO A 1 314 ? -3.020 -33.314 -20.863 1.00 46.04 292 PRO A N 1
ATOM 2097 C CA . PRO A 1 314 ? -3.083 -33.878 -19.517 1.00 42.17 292 PRO A CA 1
ATOM 2098 C C . PRO A 1 314 ? -4.054 -35.064 -19.430 1.00 61.89 292 PRO A C 1
ATOM 2099 O O . PRO A 1 314 ? -5.273 -34.867 -19.406 1.00 50.38 292 PRO A O 1
ATOM 2103 N N . SER A 1 315 ? -3.487 -36.269 -19.353 1.00 56.35 293 SER A N 1
ATOM 2104 C CA . SER A 1 315 ? -4.213 -37.541 -19.485 1.00 55.57 293 SER A CA 1
ATOM 2105 C C . SER A 1 315 ? -5.166 -37.864 -18.353 1.00 45.05 293 SER A C 1
ATOM 2106 O O . SER A 1 315 ? -6.080 -38.665 -18.532 1.00 51.03 293 SER A O 1
ATOM 2109 N N . ARG A 1 316 ? -4.951 -37.279 -17.179 1.00 35.51 294 ARG A N 1
ATOM 2110 C CA . ARG A 1 316 ? -5.737 -37.654 -15.992 1.00 36.53 294 ARG A CA 1
ATOM 2111 C C . ARG A 1 316 ? -6.620 -36.523 -15.444 1.00 54.80 294 ARG A C 1
ATOM 2112 O O . ARG A 1 316 ? -7.246 -36.659 -14.381 1.00 48.61 294 ARG A O 1
ATOM 2120 N N . LEU A 1 317 ? -6.685 -35.424 -16.188 1.00 54.25 295 LEU A N 1
ATOM 2121 C CA . LEU A 1 317 ? -7.410 -34.238 -15.754 1.00 37.75 295 LEU A CA 1
ATOM 2122 C C . LEU A 1 317 ? -8.922 -34.501 -15.735 1.00 46.01 295 LEU A C 1
ATOM 2123 O O . LEU A 1 317 ? -9.626 -34.047 -14.825 1.00 47.39 295 LEU A O 1
ATOM 2128 N N . GLU A 1 318 ? -9.405 -35.255 -16.726 1.00 45.50 296 GLU A N 1
ATOM 2129 C CA . GLU A 1 318 ? -10.820 -35.618 -16.790 1.00 60.00 296 GLU A CA 1
ATOM 2130 C C . GLU A 1 318 ? -11.317 -36.334 -15.532 1.00 49.65 296 GLU A C 1
ATOM 2131 O O . GLU A 1 318 ? -12.443 -36.104 -15.084 1.00 49.09 296 GLU A O 1
ATOM 2137 N N . SER A 1 319 ? -10.471 -37.174 -14.940 1.00 47.40 297 SER A N 1
ATOM 2138 C CA . SER A 1 319 ? -10.865 -37.904 -13.732 1.00 60.10 297 SER A CA 1
ATOM 2139 C C . SER A 1 319 ? -11.100 -36.986 -12.536 1.00 63.34 297 SER A C 1
ATOM 2140 O O . SER A 1 319 ? -11.787 -37.367 -11.590 1.00 55.90 297 SER A O 1
ATOM 2143 N N . ILE A 1 320 ? -10.527 -35.788 -12.544 1.00 57.11 298 ILE A N 1
ATOM 2144 C CA . ILE A 1 320 ? -10.818 -34.851 -11.462 1.00 45.43 298 ILE A CA 1
ATOM 2145 C C . ILE A 1 320 ? -11.694 -33.674 -11.886 1.00 51.12 298 ILE A C 1
ATOM 2146 O O . ILE A 1 320 ? -11.897 -32.757 -11.095 1.00 43.43 298 ILE A O 1
ATOM 2151 N N . THR A 1 321 ? -12.206 -33.701 -13.114 1.00 44.81 299 THR A N 1
ATOM 2152 C CA . THR A 1 321 ? -12.957 -32.586 -13.648 1.00 45.26 299 THR A CA 1
ATOM 2153 C C . THR A 1 321 ? -14.425 -32.745 -13.243 1.00 63.38 299 THR A C 1
ATOM 2154 O O . THR A 1 321 ? -14.944 -33.858 -13.221 1.00 56.19 299 THR A O 1
ATOM 2158 N N . HIS A 1 322 ? -15.075 -31.631 -12.915 1.00 37.97 300 HIS A N 1
ATOM 2159 C CA . HIS A 1 322 ? -16.492 -31.624 -12.493 1.00 48.45 300 HIS A CA 1
ATOM 2160 C C . HIS A 1 322 ? -17.212 -30.535 -13.242 1.00 44.83 300 HIS A C 1
ATOM 2161 O O . HIS A 1 322 ? -16.718 -29.410 -13.334 1.00 39.87 300 HIS A O 1
ATOM 2168 N N . ASP A 1 323 ? -18.382 -30.857 -13.770 1.00 48.91 301 ASP A N 1
ATOM 2169 C CA . ASP A 1 323 ? -19.180 -29.883 -14.473 1.00 41.19 301 ASP A CA 1
ATOM 2170 C C . ASP A 1 323 ? -20.038 -29.127 -13.499 1.00 46.39 301 ASP A C 1
ATOM 2171 O O . ASP A 1 323 ? -20.705 -29.715 -12.674 1.00 50.80 301 ASP A O 1
ATOM 2176 N N . VAL A 1 324 ? -20.012 -27.813 -13.627 1.00 48.82 302 VAL A N 1
ATOM 2177 C CA . VAL A 1 324 ? -20.714 -26.926 -12.755 1.00 53.65 302 VAL A CA 1
ATOM 2178 C C . VAL A 1 324 ? -21.569 -26.033 -13.642 1.00 48.26 302 VAL A C 1
ATOM 2179 O O . VAL A 1 324 ? -21.042 -25.210 -14.373 1.00 47.55 302 VAL A O 1
ATOM 2183 N N . PRO A 1 325 ? -22.896 -26.202 -13.585 1.00 46.45 303 PRO A N 1
ATOM 2184 C CA . PRO A 1 325 ? -23.784 -25.253 -14.246 1.00 49.64 303 PRO A CA 1
ATOM 2185 C C . PRO A 1 325 ? -23.485 -23.818 -13.793 1.00 42.11 303 PRO A C 1
ATOM 2186 O O . PRO A 1 325 ? -23.294 -23.569 -12.595 1.00 47.62 303 PRO A O 1
ATOM 2190 N N . ILE A 1 326 ? -23.419 -22.906 -14.752 1.00 41.94 304 ILE A N 1
ATOM 2191 C CA . ILE A 1 326 ? -23.160 -21.502 -14.479 1.00 47.83 304 ILE A CA 1
ATOM 2192 C C . ILE A 1 326 ? -24.077 -20.955 -13.363 1.00 54.16 304 ILE A C 1
ATOM 2193 O O . ILE A 1 326 ? -23.663 -20.104 -12.585 1.00 46.44 304 ILE A O 1
ATOM 2198 N N . ALA A 1 327 ? -25.303 -21.460 -13.263 1.00 50.61 305 ALA A N 1
ATOM 2199 C CA . ALA A 1 327 ? -26.221 -21.033 -12.189 1.00 76.66 305 ALA A CA 1
ATOM 2200 C C . ALA A 1 327 ? -25.735 -21.385 -10.780 1.00 62.62 305 ALA A C 1
ATOM 2201 O O . ALA A 1 327 ? -26.035 -20.662 -9.848 1.00 64.90 305 ALA A O 1
ATOM 2203 N N . ASP A 1 328 ? -24.998 -22.491 -10.653 1.00 49.97 306 ASP A N 1
ATOM 2204 C CA . ASP A 1 328 ? -24.440 -22.973 -9.387 1.00 52.80 306 ASP A CA 1
ATOM 2205 C C . ASP A 1 328 ? -23.002 -22.511 -9.144 1.00 61.49 306 ASP A C 1
ATOM 2206 O O . ASP A 1 328 ? -22.297 -23.050 -8.275 1.00 55.19 306 ASP A O 1
ATOM 2211 N N . VAL A 1 329 ? -22.546 -21.530 -9.904 1.00 41.73 307 VAL A N 1
ATOM 2212 C CA . VAL A 1 329 ? -21.126 -21.205 -9.863 1.00 58.02 307 VAL A CA 1
ATOM 2213 C C . VAL A 1 329 ? -20.699 -20.649 -8.513 1.00 65.56 307 VAL A C 1
ATOM 2214 O O . VAL A 1 329 ? -19.622 -20.986 -8.050 1.00 49.64 307 VAL A O 1
ATOM 2218 N N . VAL A 1 330 ? -21.545 -19.836 -7.881 1.00 58.82 308 VAL A N 1
ATOM 2219 C CA . VAL A 1 330 ? -21.158 -19.124 -6.658 1.00 48.08 308 VAL A CA 1
ATOM 2220 C C . VAL A 1 330 ? -20.692 -20.090 -5.576 1.00 44.64 308 VAL A C 1
ATOM 2221 O O . VAL A 1 330 ? -19.685 -19.859 -4.907 1.00 53.71 308 VAL A O 1
ATOM 2225 N N . SER A 1 331 ? -21.417 -21.180 -5.420 1.00 40.30 309 SER A N 1
ATOM 2226 C CA . SER A 1 331 ? -21.051 -22.251 -4.502 1.00 50.84 309 SER A CA 1
ATOM 2227 C C . SER A 1 331 ? -19.611 -22.734 -4.672 1.00 56.14 309 SER A C 1
ATOM 2228 O O . SER A 1 331 ? -18.896 -22.972 -3.693 1.00 49.17 309 SER A O 1
ATOM 2231 N N . VAL A 1 332 ? -19.200 -22.915 -5.923 1.00 48.07 310 VAL A N 1
ATOM 2232 C CA . VAL A 1 332 ? -17.836 -23.393 -6.228 1.00 54.79 310 VAL A CA 1
ATOM 2233 C C . VAL A 1 332 ? -16.775 -22.287 -6.008 1.00 39.18 310 VAL A C 1
ATOM 2234 O O . VAL A 1 332 ? -15.704 -22.536 -5.445 1.00 44.19 310 VAL A O 1
ATOM 2238 N N . ILE A 1 333 ? -17.090 -21.070 -6.417 1.00 41.05 311 ILE A N 1
ATOM 2239 C CA . ILE A 1 333 ? -16.216 -19.919 -6.158 1.00 40.46 311 ILE A CA 1
ATOM 2240 C C . ILE A 1 333 ? -15.889 -19.816 -4.668 1.00 51.90 311 ILE A C 1
ATOM 2241 O O . ILE A 1 333 ? -14.736 -19.608 -4.303 1.00 39.37 311 ILE A O 1
ATOM 2246 N N . ASP A 1 334 ? -16.918 -19.952 -3.830 1.00 39.89 312 ASP A N 1
ATOM 2247 C CA . ASP A 1 334 ? -16.777 -19.852 -2.376 1.00 63.78 312 ASP A CA 1
ATOM 2248 C C . ASP A 1 334 ? -15.863 -20.957 -1.808 1.00 40.33 312 ASP A C 1
ATOM 2249 O O . ASP A 1 334 ? -15.047 -20.702 -0.925 1.00 53.48 312 ASP A O 1
ATOM 2254 N N . GLN A 1 335 ? -15.971 -22.166 -2.341 1.00 43.22 313 GLN A N 1
ATOM 2255 C CA . GLN A 1 335 ? -15.096 -23.266 -1.925 1.00 43.77 313 GLN A CA 1
ATOM 2256 C C . GLN A 1 335 ? -13.670 -23.090 -2.427 1.00 49.81 313 GLN A C 1
ATOM 2257 O O . GLN A 1 335 ? -12.705 -23.393 -1.720 1.00 41.57 313 GLN A O 1
ATOM 2263 N N . VAL A 1 336 ? -13.534 -22.629 -3.663 1.00 50.70 314 VAL A N 1
ATOM 2264 C CA . VAL A 1 336 ? -12.210 -22.377 -4.240 1.00 43.85 314 VAL A CA 1
ATOM 2265 C C . VAL A 1 336 ? -11.514 -21.261 -3.447 1.00 44.98 314 VAL A C 1
ATOM 2266 O O . VAL A 1 336 ? -10.331 -21.361 -3.120 1.00 43.62 314 VAL A O 1
ATOM 2270 N N . ARG A 1 337 ? -1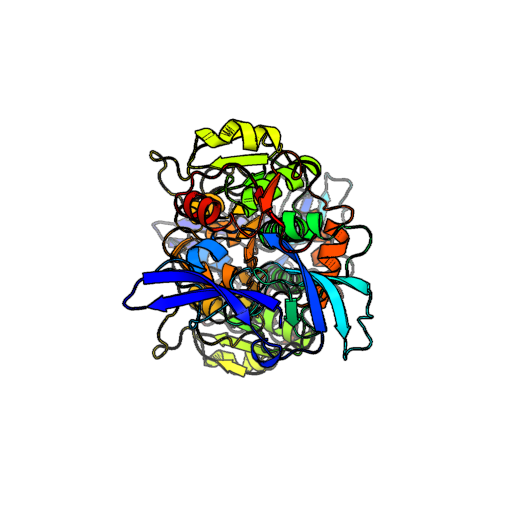2.263 -20.212 -3.121 1.00 39.15 315 ARG A N 1
ATOM 2271 C CA . ARG A 1 337 ? -11.721 -19.133 -2.315 1.00 44.90 315 ARG A CA 1
ATOM 2272 C C . ARG A 1 337 ? -11.241 -19.687 -0.979 1.00 58.92 315 ARG A C 1
ATOM 2273 O O . ARG A 1 337 ? -10.182 -19.309 -0.500 1.00 47.57 315 ARG A O 1
ATOM 2281 N N . ALA A 1 338 ? -12.001 -20.614 -0.406 1.00 44.13 316 ALA A N 1
ATOM 2282 C CA . ALA A 1 338 ? -11.668 -21.175 0.910 1.00 61.84 316 ALA A CA 1
ATOM 2283 C C . ALA A 1 338 ? -10.581 -22.243 0.875 1.00 54.13 316 ALA A C 1
ATOM 2284 O O . ALA A 1 338 ? -10.128 -22.681 1.932 1.00 52.15 316 ALA A O 1
ATOM 2286 N N . GLY A 1 339 ? -10.191 -22.681 -0.320 1.00 60.15 317 GLY A N 1
ATOM 2287 C CA . GLY A 1 339 ? -9.239 -23.783 -0.472 1.00 51.22 317 GLY A CA 1
ATOM 2288 C C . GLY A 1 339 ? -9.836 -25.152 -0.148 1.00 46.60 317 GLY A C 1
ATOM 2289 O O . GLY A 1 339 ? -9.108 -26.092 0.134 1.00 51.03 317 GLY A O 1
ATOM 2290 N N . THR A 1 340 ? -11.161 -25.268 -0.211 1.00 45.32 318 THR A N 1
ATOM 2291 C CA . THR A 1 340 ? -11.869 -26.489 0.183 1.00 47.79 318 THR A CA 1
ATOM 2292 C C . THR A 1 340 ? -12.451 -27.257 -0.989 1.00 46.04 318 THR A C 1
ATOM 2293 O O . THR A 1 340 ? -13.086 -28.292 -0.797 1.00 62.35 318 THR A O 1
ATOM 2297 N N . TYR A 1 341 ? -12.224 -26.766 -2.206 1.00 54.94 319 TYR A N 1
ATOM 2298 C CA . TYR A 1 341 ? -12.790 -27.404 -3.386 1.00 51.86 319 TYR A CA 1
ATOM 2299 C C . TYR A 1 341 ? -11.848 -28.492 -3.888 1.00 54.12 319 TYR A C 1
ATOM 2300 O O . TYR A 1 341 ? -10.644 -28.280 -3.957 1.00 44.99 319 TYR A O 1
ATOM 2309 N N . SER A 1 342 ? -12.406 -29.648 -4.236 1.00 54.54 320 SER A N 1
ATOM 2310 C CA . SER A 1 342 ? -11.605 -30.764 -4.745 1.00 42.11 320 SER A CA 1
ATOM 2311 C C . SER A 1 342 ? -11.745 -30.887 -6.272 1.00 38.72 320 SER A C 1
ATOM 2312 O O . SER A 1 342 ? -12.845 -30.987 -6.795 1.00 52.21 320 SER A O 1
ATOM 2315 N N . GLY A 1 343 ? -10.615 -30.901 -6.968 1.00 49.78 321 GLY A N 1
ATOM 2316 C CA . GLY A 1 343 ? -10.614 -31.086 -8.409 1.00 60.89 321 GLY A CA 1
ATOM 2317 C C . GLY A 1 343 ? -10.745 -29.801 -9.218 1.00 50.61 321 GLY A C 1
ATOM 2318 O O . GLY A 1 343 ? -10.481 -28.697 -8.737 1.00 43.34 321 GLY A O 1
ATOM 2319 N N . ARG A 1 344 ? -11.158 -29.972 -10.463 1.00 43.56 322 ARG A N 1
ATOM 2320 C CA . ARG A 1 344 ? -11.202 -28.905 -11.443 1.00 37.14 322 ARG A CA 1
ATOM 2321 C C . ARG A 1 344 ? -12.653 -28.610 -11.833 1.00 41.65 322 ARG A C 1
ATOM 2322 O O . ARG A 1 344 ? -13.378 -29.500 -12.277 1.00 47.25 322 ARG A O 1
ATOM 2330 N N . ALA A 1 345 ? -13.078 -27.369 -11.665 1.00 37.53 323 ALA A N 1
ATOM 2331 C CA . ALA A 1 345 ? -14.451 -26.972 -12.035 1.00 41.18 323 ALA A CA 1
ATOM 2332 C C . ALA A 1 345 ? -14.492 -26.399 -13.445 1.00 47.77 323 ALA A C 1
ATOM 2333 O O . ALA A 1 345 ? -13.903 -25.347 -13.707 1.00 43.83 323 ALA A O 1
ATOM 2335 N N . VAL A 1 346 ? -15.195 -27.097 -14.344 1.00 37.87 324 VAL A N 1
ATOM 2336 C CA . VAL A 1 346 ? -15.490 -26.575 -15.682 1.00 36.82 324 VAL A CA 1
ATOM 2337 C C . VAL A 1 346 ? -16.946 -26.079 -15.688 1.00 37.43 324 VAL A C 1
ATOM 2338 O O . VAL A 1 346 ? -17.882 -26.796 -15.337 1.00 45.02 324 VAL A O 1
ATOM 2342 N N . VAL A 1 347 ? -17.112 -24.816 -16.046 1.00 36.79 325 VAL A N 1
ATOM 2343 C CA . VAL A 1 347 ? -18.406 -24.166 -15.960 1.00 43.76 325 VAL A CA 1
ATOM 2344 C C . VAL A 1 347 ? -19.140 -24.217 -17.289 1.00 41.75 325 VAL A C 1
ATOM 2345 O O . VAL A 1 347 ? -18.646 -23.718 -18.292 1.00 35.13 325 VAL A O 1
ATOM 2349 N N . ALA A 1 348 ? -20.327 -24.810 -17.290 1.00 43.33 326 ALA A N 1
ATOM 2350 C CA . ALA A 1 348 ? -21.117 -24.883 -18.506 1.00 40.06 326 ALA A CA 1
ATOM 2351 C C . ALA A 1 348 ? -22.005 -23.658 -18.604 1.00 37.03 326 ALA A C 1
ATOM 2352 O O . ALA A 1 348 ? -23.061 -23.595 -17.989 1.00 45.10 326 ALA A O 1
ATOM 2354 N N . VAL A 1 349 ? -21.545 -22.670 -19.358 1.00 41.59 327 VAL A N 1
ATOM 2355 C CA . VAL A 1 349 ? -22.320 -21.470 -19.625 1.00 48.14 327 VAL A CA 1
ATOM 2356 C C . VAL A 1 349 ? -23.552 -21.705 -20.489 1.00 68.73 327 VAL A C 1
ATOM 2357 O O . VAL A 1 349 ? -24.625 -21.175 -20.223 1.00 50.83 327 VAL A O 1
ATOM 2361 N N . ALA A 1 350 ? -23.387 -22.517 -21.524 1.00 49.98 328 ALA A N 1
ATOM 2362 C CA . ALA A 1 350 ? -24.426 -22.696 -22.522 1.00 61.63 328 ALA A CA 1
ATOM 2363 C C . ALA A 1 350 ? -24.951 -24.117 -22.536 1.00 85.91 328 ALA A C 1
ATOM 2364 O O . ALA A 1 350 ? -24.172 -25.077 -22.528 1.00 76.44 328 ALA A O 1
ATOM 2366 N N . PRO A 1 351 ? -26.272 -24.256 -22.558 1.00 117.67 329 PRO A N 1
ATOM 2367 C CA . PRO A 1 351 ? -26.908 -25.577 -22.573 1.00 128.18 329 PRO A CA 1
ATOM 2368 C C . PRO A 1 351 ? -27.072 -26.110 -23.993 1.00 185.96 329 PRO A C 1
ATOM 2369 O O . PRO A 1 351 ? -28.151 -25.809 -24.606 1.00 127.45 329 PRO A O 1
ATOM 2374 N N . GLU B 1 25 ? 62.968 -33.654 -14.409 1.00 88.20 3 GLU B N 1
ATOM 2375 C CA . GLU B 1 25 ? 62.682 -32.478 -13.537 1.00 123.56 3 GLU B CA 1
ATOM 2376 C C . GLU B 1 25 ? 62.520 -31.201 -14.372 1.00 105.35 3 GLU B C 1
ATOM 2377 O O . GLU B 1 25 ? 63.124 -31.073 -15.435 1.00 89.32 3 GLU B O 1
ATOM 2379 N N . PHE B 1 26 ? 61.705 -30.265 -13.883 1.00 111.37 4 PHE B N 1
ATOM 2380 C CA . PHE B 1 26 ? 61.393 -29.023 -14.611 1.00 117.24 4 PHE B CA 1
ATOM 2381 C C . PHE B 1 26 ? 61.171 -27.854 -13.654 1.00 116.65 4 PHE B C 1
ATOM 2382 O O . PHE B 1 26 ? 61.170 -28.040 -12.433 1.00 99.02 4 PHE B O 1
ATOM 2390 N N . THR B 1 27 ? 60.974 -26.658 -14.214 1.00 67.96 5 THR B N 1
ATOM 2391 C CA . THR B 1 27 ? 60.667 -25.470 -13.415 1.00 76.59 5 THR B CA 1
ATOM 2392 C C . THR B 1 27 ? 59.162 -25.312 -13.185 1.00 153.29 5 THR B C 1
ATOM 2393 O O . THR B 1 27 ? 58.372 -25.340 -14.130 1.00 87.58 5 THR B O 1
ATOM 2397 N N . ALA B 1 28 ? 58.776 -25.132 -11.926 1.00 118.85 6 ALA B N 1
ATOM 2398 C CA . ALA B 1 28 ? 57.402 -24.788 -11.576 1.00 88.74 6 ALA B CA 1
ATOM 2399 C C . ALA B 1 28 ? 57.415 -23.559 -10.681 1.00 107.16 6 ALA B C 1
ATOM 2400 O O . ALA B 1 28 ? 58.326 -23.379 -9.871 1.00 103.71 6 ALA B O 1
ATOM 2402 N N . TRP B 1 29 ? 56.408 -22.710 -10.842 1.00 75.43 7 TRP B N 1
ATOM 2403 C CA . TRP B 1 29 ? 56.267 -21.524 -10.018 1.00 61.46 7 TRP B CA 1
ATOM 2404 C C . TRP B 1 29 ? 55.193 -21.814 -8.981 1.00 75.60 7 TRP B C 1
ATOM 2405 O O . TRP B 1 29 ? 53.995 -21.783 -9.266 1.00 71.22 7 TRP B O 1
ATOM 2416 N N . ILE B 1 30 ? 55.647 -22.109 -7.771 1.00 64.71 8 ILE B N 1
ATOM 2417 C CA . ILE B 1 30 ? 54.794 -22.655 -6.746 1.00 73.82 8 ILE B CA 1
ATOM 2418 C C . ILE B 1 30 ? 54.388 -21.549 -5.780 1.00 76.42 8 ILE B C 1
ATOM 2419 O O . ILE B 1 30 ? 55.213 -20.726 -5.383 1.00 77.67 8 ILE B O 1
ATOM 2424 N N . ALA B 1 31 ? 53.099 -21.510 -5.450 1.00 76.13 9 ALA B N 1
ATOM 2425 C CA . ALA B 1 31 ? 52.590 -20.632 -4.406 1.00 81.31 9 ALA B CA 1
ATOM 2426 C C . ALA B 1 31 ? 52.770 -21.371 -3.083 1.00 105.95 9 ALA B C 1
ATOM 2427 O O . ALA B 1 31 ? 52.516 -22.576 -3.001 1.00 67.93 9 ALA B O 1
ATOM 2429 N N . ARG B 1 32 ? 53.235 -20.643 -2.068 1.00 71.44 10 ARG B N 1
ATOM 2430 C CA . ARG B 1 32 ? 53.462 -21.182 -0.728 1.00 78.07 10 ARG B CA 1
ATOM 2431 C C . ARG B 1 32 ? 53.035 -20.170 0.317 1.00 83.13 10 ARG B C 1
ATOM 2432 O O . ARG B 1 32 ? 53.254 -18.969 0.139 1.00 95.84 10 ARG B O 1
ATOM 2440 N N . GLU B 1 33 ? 52.444 -20.657 1.410 1.00 86.55 11 GLU B N 1
ATOM 2441 C CA . GLU B 1 33 ? 52.051 -19.799 2.529 1.00 124.10 11 GLU B CA 1
ATOM 2442 C C . GLU B 1 33 ? 53.023 -19.980 3.693 1.00 135.42 11 GLU B C 1
ATOM 2443 O O . GLU B 1 33 ? 53.330 -21.104 4.085 1.00 184.98 11 GLU B O 1
ATOM 2449 N N . ASN B 1 34 ? 53.517 -18.866 4.225 1.00 113.91 12 ASN B N 1
ATOM 2450 C CA . ASN B 1 34 ? 54.378 -18.883 5.404 1.00 117.56 12 ASN B CA 1
ATOM 2451 C C . ASN B 1 34 ? 54.036 -17.694 6.294 1.00 125.32 12 ASN B C 1
ATOM 2452 O O . ASN B 1 34 ? 54.126 -16.542 5.866 1.00 90.17 12 ASN B O 1
ATOM 2454 N N . GLU B 1 35 ? 53.602 -17.985 7.517 1.00 123.74 13 GLU B N 1
ATOM 2455 C CA . GLU B 1 35 ? 53.299 -16.954 8.507 1.00 134.43 13 GLU B CA 1
ATOM 2456 C C . GLU B 1 35 ? 52.237 -15.954 8.028 1.00 121.14 13 GLU B C 1
ATOM 2457 O O . GLU B 1 35 ? 52.332 -14.760 8.316 1.00 185.06 13 GLU B O 1
ATOM 2459 N N . GLY B 1 36 ? 51.236 -16.440 7.294 1.00 106.20 14 GLY B N 1
ATOM 2460 C CA . GLY B 1 36 ? 50.129 -15.590 6.843 1.00 132.26 14 GLY B CA 1
ATOM 2461 C C . GLY B 1 36 ? 50.231 -15.106 5.406 1.00 131.10 14 GLY B C 1
ATOM 2462 O O . GLY B 1 36 ? 49.222 -15.050 4.701 1.00 161.76 14 GLY B O 1
ATOM 2463 N N . ALA B 1 37 ? 51.434 -14.729 4.974 1.00 135.17 15 ALA B N 1
ATOM 2464 C CA . ALA B 1 37 ? 51.639 -14.228 3.611 1.00 121.94 15 ALA B CA 1
ATOM 2465 C C . ALA B 1 37 ? 51.767 -15.383 2.619 1.00 153.62 15 ALA B C 1
ATOM 2466 O O . ALA B 1 37 ? 51.941 -16.541 3.015 1.00 83.64 15 ALA B O 1
ATOM 2468 N N . ILE B 1 38 ? 51.663 -15.043 1.333 1.00 72.73 16 ILE B N 1
ATOM 2469 C CA . ILE B 1 38 ? 51.710 -16.005 0.233 1.00 84.79 16 ILE B CA 1
ATOM 2470 C C . ILE B 1 38 ? 52.731 -15.533 -0.816 1.00 69.78 16 ILE B C 1
ATOM 2471 O O . ILE B 1 38 ? 52.704 -14.378 -1.239 1.00 70.19 16 ILE B O 1
ATOM 2476 N N . GLY B 1 39 ? 53.624 -16.424 -1.239 1.00 99.41 17 GLY B N 1
ATOM 2477 C CA . GLY B 1 39 ? 54.655 -16.065 -2.216 1.00 67.59 17 GLY B CA 1
ATOM 2478 C C . GLY B 1 39 ? 54.826 -17.059 -3.351 1.00 72.50 17 GLY B C 1
ATOM 2479 O O . GLY B 1 39 ? 54.842 -18.279 -3.136 1.00 68.72 17 GLY B O 1
ATOM 2480 N N . LEU B 1 40 ? 54.956 -16.524 -4.566 1.00 81.20 18 LEU B N 1
ATOM 2481 C CA . LEU B 1 40 ? 55.218 -17.335 -5.753 1.00 133.88 18 LEU B CA 1
ATOM 2482 C C . LEU B 1 40 ? 56.710 -17.611 -5.831 1.00 92.59 18 LEU B C 1
ATOM 2483 O O . LEU B 1 40 ? 57.524 -16.687 -5.831 1.00 74.65 18 LEU B O 1
ATOM 2488 N N . SER B 1 41 ? 57.060 -18.887 -5.920 1.00 82.76 19 SER B N 1
ATOM 2489 C CA . SER B 1 41 ? 58.432 -19.327 -5.730 1.00 71.48 19 SER B CA 1
ATOM 2490 C C . SER B 1 41 ? 58.880 -20.206 -6.890 1.00 65.95 19 SER B C 1
ATOM 2491 O O . SER B 1 41 ? 58.389 -21.323 -7.042 1.00 76.32 19 SER B O 1
ATOM 2494 N N . GLN B 1 42 ? 59.815 -19.706 -7.700 1.00 80.69 20 GLN B N 1
ATOM 2495 C CA . GLN B 1 42 ? 60.360 -20.490 -8.805 1.00 65.11 20 GLN B CA 1
ATOM 2496 C C . GLN B 1 42 ? 61.285 -21.582 -8.283 1.00 93.10 20 GLN B C 1
ATOM 2497 O O . GLN B 1 42 ? 62.271 -21.296 -7.601 1.00 111.02 20 GLN B O 1
ATOM 2503 N N . GLU B 1 43 ? 60.964 -22.829 -8.620 1.00 79.01 21 GLU B N 1
ATOM 2504 C CA . GLU B 1 43 ? 61.654 -23.991 -8.064 1.00 76.42 21 GLU B CA 1
ATOM 2505 C C . GLU B 1 43 ? 61.727 -25.116 -9.084 1.00 75.56 21 GLU B C 1
ATOM 2506 O O . GLU B 1 43 ? 60.760 -25.378 -9.794 1.00 84.36 21 GLU B O 1
ATOM 2512 N N . THR B 1 44 ? 62.882 -25.773 -9.154 1.00 136.95 22 THR B N 1
ATOM 2513 C CA . THR B 1 44 ? 63.035 -26.986 -9.950 1.00 127.06 22 THR B CA 1
ATOM 2514 C C . THR B 1 44 ? 62.345 -28.118 -9.202 1.00 88.72 22 THR B C 1
ATOM 2515 O O . THR B 1 44 ? 62.404 -28.167 -7.979 1.00 68.69 22 THR B O 1
ATOM 2519 N N . VAL B 1 45 ? 61.693 -29.019 -9.929 1.00 71.91 23 VAL B N 1
ATOM 2520 C CA . VAL B 1 45 ? 60.864 -30.049 -9.299 1.00 109.42 23 VAL B CA 1
ATOM 2521 C C . VAL B 1 45 ? 60.782 -31.302 -10.198 1.00 64.99 23 VAL B C 1
ATOM 2522 O O . VAL B 1 45 ? 61.024 -31.211 -11.404 1.00 77.00 23 VAL B O 1
ATOM 2526 N N . GLY B 1 46 ? 60.463 -32.461 -9.612 1.00 110.91 24 GLY B N 1
ATOM 2527 C CA . GLY B 1 46 ? 60.422 -33.733 -10.349 1.00 93.99 24 GLY B CA 1
ATOM 2528 C C . GLY B 1 46 ? 59.027 -34.129 -10.801 1.00 97.40 24 GLY B C 1
ATOM 2529 O O . GLY B 1 46 ? 58.068 -33.383 -10.601 1.00 99.11 24 GLY B O 1
ATOM 2530 N N . GLU B 1 47 ? 58.918 -35.310 -11.407 1.00 105.71 25 GLU B N 1
ATOM 2531 C CA . GLU B 1 47 ? 57.629 -35.838 -11.885 1.00 90.07 25 GLU B CA 1
ATOM 2532 C C . GLU B 1 47 ? 56.617 -36.093 -10.765 1.00 116.85 25 GLU B C 1
ATOM 2533 O O . GLU B 1 47 ? 55.420 -35.864 -10.943 1.00 150.83 25 GLU B O 1
ATOM 2539 N N . SER B 1 48 ? 57.095 -36.581 -9.624 1.00 99.57 26 SER B N 1
ATOM 2540 C CA . SER B 1 48 ? 56.213 -36.968 -8.519 1.00 100.71 26 SER B CA 1
ATOM 2541 C C . SER B 1 48 ? 55.436 -35.802 -7.888 1.00 117.71 26 SER B C 1
ATOM 2542 O O . SER B 1 48 ? 54.506 -36.033 -7.115 1.00 97.32 26 SER B O 1
ATOM 2545 N N . PHE B 1 49 ? 55.827 -34.566 -8.200 1.00 103.90 27 PHE B N 1
ATOM 2546 C CA . PHE B 1 49 ? 55.121 -33.364 -7.728 1.00 111.36 27 PHE B CA 1
ATOM 2547 C C . PHE B 1 49 ? 53.758 -33.184 -8.395 1.00 139.37 27 PHE B C 1
ATOM 2548 O O . PHE B 1 49 ? 52.773 -32.808 -7.742 1.00 83.54 27 PHE B O 1
ATOM 2556 N N . LEU B 1 50 ? 53.720 -33.446 -9.699 1.00 76.81 28 LEU B N 1
ATOM 2557 C CA . LEU B 1 50 ? 52.493 -33.372 -10.488 1.00 105.26 28 LEU B CA 1
ATOM 2558 C C . LEU B 1 50 ? 51.361 -34.179 -9.871 1.00 118.83 28 LEU B C 1
ATOM 2559 O O . LEU B 1 50 ? 51.599 -35.266 -9.341 1.00 112.34 28 LEU B O 1
ATOM 2564 N N . PRO B 1 51 ? 50.122 -33.662 -9.958 1.00 141.67 29 PRO B N 1
ATOM 2565 C CA . PRO B 1 51 ? 48.968 -34.446 -9.530 1.00 82.75 29 PRO B CA 1
ATOM 2566 C C . PRO B 1 51 ? 48.685 -35.587 -10.509 1.00 100.67 29 PRO B C 1
ATOM 2567 O O . PRO B 1 51 ? 49.364 -35.706 -11.537 1.00 67.75 29 PRO B O 1
ATOM 2571 N N . GLN B 1 52 ? 47.692 -36.409 -10.175 1.00 90.28 30 GLN B N 1
ATOM 2572 C CA . GLN B 1 52 ? 47.364 -37.622 -10.927 1.00 110.86 30 GLN B CA 1
ATOM 2573 C C . GLN B 1 52 ? 46.560 -37.303 -12.180 1.00 75.03 30 GLN B C 1
ATOM 2574 O O . GLN B 1 52 ? 45.629 -36.505 -12.136 1.00 126.28 30 GLN B O 1
ATOM 2580 N N . GLY B 1 53 ? 46.902 -37.943 -13.292 1.00 79.30 31 GLY B N 1
ATOM 2581 C CA . GLY B 1 53 ? 46.122 -37.780 -14.511 1.00 100.95 31 GLY B CA 1
ATOM 2582 C C . GLY B 1 53 ? 46.637 -38.583 -15.686 1.00 80.22 31 GLY B C 1
ATOM 2583 O O . GLY B 1 53 ? 47.817 -38.924 -15.751 1.00 90.15 31 GLY B O 1
ATOM 2584 N N . GLU B 1 54 ? 45.738 -38.864 -16.627 1.00 94.54 32 GLU B N 1
ATOM 2585 C CA . GLU B 1 54 ? 46.070 -39.632 -17.824 1.00 70.69 32 GLU B CA 1
ATOM 2586 C C . GLU B 1 54 ? 46.841 -38.817 -18.866 1.00 72.82 32 GLU B C 1
ATOM 2587 O O . GLU B 1 54 ? 47.454 -39.397 -19.759 1.00 96.62 32 GLU B O 1
ATOM 2593 N N . VAL B 1 55 ? 46.795 -37.486 -18.771 1.00 78.78 33 VAL B N 1
ATOM 2594 C CA . VAL B 1 55 ? 47.377 -36.620 -19.805 1.00 73.53 33 VAL B CA 1
ATOM 2595 C C . VAL B 1 55 ? 48.374 -35.627 -19.217 1.00 72.17 33 VAL B C 1
ATOM 2596 O O . VAL B 1 55 ? 48.043 -34.856 -18.318 1.00 90.39 33 VAL B O 1
ATOM 2600 N N . THR B 1 56 ? 49.598 -35.662 -19.739 1.00 80.89 34 THR B N 1
ATOM 2601 C CA . THR B 1 56 ? 50.642 -34.733 -19.345 1.00 65.65 34 THR B CA 1
ATOM 2602 C C . THR B 1 56 ? 50.846 -33.726 -20.473 1.00 75.72 34 THR B C 1
ATOM 2603 O O . THR B 1 56 ? 50.797 -34.094 -21.641 1.00 60.52 34 THR B O 1
ATOM 2607 N N . ILE B 1 57 ? 51.071 -32.461 -20.118 1.00 107.12 35 ILE B N 1
ATOM 2608 C CA . ILE B 1 57 ? 51.107 -31.370 -21.099 1.00 77.09 35 ILE B CA 1
ATOM 2609 C C . ILE B 1 57 ? 52.338 -30.493 -20.938 1.00 83.07 35 ILE B C 1
ATOM 2610 O O . ILE B 1 57 ? 52.624 -30.020 -19.841 1.00 65.35 35 ILE B O 1
ATOM 2615 N N . GLN B 1 58 ? 53.048 -30.247 -22.035 1.00 68.33 36 GLN B N 1
ATOM 2616 C CA . GLN B 1 58 ? 54.046 -29.193 -22.033 1.00 116.56 36 GLN B CA 1
ATOM 2617 C C . GLN B 1 58 ? 53.327 -27.864 -22.210 1.00 78.11 36 GLN B C 1
ATOM 2618 O O . GLN B 1 58 ? 52.901 -27.521 -23.313 1.00 76.50 36 GLN B O 1
ATOM 2624 N N . VAL B 1 59 ? 53.219 -27.118 -21.113 1.00 89.08 37 VAL B N 1
ATOM 2625 C CA . VAL B 1 59 ? 52.437 -25.889 -21.087 1.00 98.50 37 VAL B CA 1
ATOM 2626 C C . VAL B 1 59 ? 53.143 -24.802 -21.878 1.00 69.99 37 VAL B C 1
ATOM 2627 O O . VAL B 1 59 ? 54.240 -24.367 -21.516 1.00 86.82 37 VAL B O 1
ATOM 2631 N N . GLU B 1 60 ? 52.605 -24.513 -23.052 1.00 70.74 38 GLU B N 1
ATOM 2632 C CA . GLU B 1 60 ? 52.996 -23.360 -23.839 1.00 55.54 38 GLU B CA 1
ATOM 2633 C C . GLU B 1 60 ? 52.557 -22.001 -23.291 1.00 70.03 38 GLU B C 1
ATOM 2634 O O . GLU B 1 60 ? 53.333 -21.061 -23.245 1.00 59.66 38 GLU B O 1
ATOM 2640 N N . TYR B 1 61 ? 51.306 -21.912 -22.856 1.00 96.27 39 TYR B N 1
ATOM 2641 C CA . TYR B 1 61 ? 50.742 -20.638 -22.417 1.00 83.96 39 TYR B CA 1
ATOM 2642 C C . TYR B 1 61 ? 49.746 -20.779 -21.282 1.00 84.92 39 TYR B C 1
ATOM 2643 O O . TYR B 1 61 ? 49.126 -21.811 -21.110 1.00 54.30 39 TYR B O 1
ATOM 2652 N N . SER B 1 62 ? 49.582 -19.691 -20.547 1.00 53.77 40 SER B N 1
ATOM 2653 C CA . SER B 1 62 ? 48.616 -19.576 -19.472 1.00 66.79 40 SER B CA 1
ATOM 2654 C C . SER B 1 62 ? 48.154 -18.134 -19.441 1.00 54.40 40 SER B C 1
ATOM 2655 O O . SER B 1 62 ? 48.464 -17.377 -20.339 1.00 55.18 40 SER B O 1
ATOM 2658 N N . SER B 1 63 ? 47.358 -17.775 -18.450 1.00 54.21 41 SER B N 1
ATOM 2659 C CA . SER B 1 63 ? 46.796 -16.439 -18.373 1.00 60.47 41 SER B CA 1
ATOM 2660 C C . SER B 1 63 ? 46.825 -15.907 -16.962 1.00 59.29 41 SER B C 1
ATOM 2661 O O . SER B 1 63 ? 47.048 -16.647 -16.028 1.00 54.65 41 SER B O 1
ATOM 2664 N N . VAL B 1 64 ? 46.627 -14.609 -16.813 1.00 55.65 42 VAL B N 1
ATOM 2665 C CA . VAL B 1 64 ? 46.403 -14.053 -15.499 1.00 56.42 42 VAL B CA 1
ATOM 2666 C C . VAL B 1 64 ? 44.963 -13.599 -15.361 1.00 69.01 42 VAL B C 1
ATOM 2667 O O . VAL B 1 64 ? 44.485 -12.778 -16.122 1.00 71.74 42 VAL B O 1
ATOM 2671 N N . ASN B 1 65 ? 44.289 -14.142 -14.358 1.00 117.94 43 ASN B N 1
ATOM 2672 C CA . ASN B 1 65 ? 42.928 -13.790 -14.027 1.00 81.70 43 ASN B CA 1
ATOM 2673 C C . ASN B 1 65 ? 42.868 -13.224 -12.624 1.00 65.20 43 ASN B C 1
ATOM 2674 O O . ASN B 1 65 ? 43.817 -13.358 -11.846 1.00 62.47 43 ASN B O 1
ATOM 2679 N N . PHE B 1 66 ? 41.758 -12.567 -12.312 1.00 72.64 44 PHE B N 1
ATOM 2680 C CA . PHE B 1 66 ? 41.524 -12.089 -10.958 1.00 68.03 44 PHE B CA 1
ATOM 2681 C C . PHE B 1 66 ? 41.567 -13.284 -10.009 1.00 49.62 44 PHE B C 1
ATOM 2682 O O . PHE B 1 66 ? 42.130 -13.201 -8.909 1.00 68.14 44 PHE B O 1
ATOM 2690 N N . LYS B 1 67 ? 40.991 -14.396 -10.460 1.00 52.60 45 LYS B N 1
ATOM 2691 C CA . LYS B 1 67 ? 41.016 -15.655 -9.718 1.00 54.26 45 LYS B CA 1
ATOM 2692 C C . LYS B 1 67 ? 42.447 -16.175 -9.466 1.00 81.35 45 LYS B C 1
ATOM 2693 O O . LYS B 1 67 ? 42.744 -16.655 -8.372 1.00 61.44 45 LYS B O 1
ATOM 2699 N N . ASP B 1 68 ? 43.336 -16.060 -10.454 1.00 71.01 46 ASP B N 1
ATOM 2700 C CA . ASP B 1 68 ? 44.760 -16.405 -10.242 1.00 67.09 46 ASP B CA 1
ATOM 2701 C C . ASP B 1 68 ? 45.444 -15.464 -9.247 1.00 68.49 46 ASP B C 1
ATOM 2702 O O . ASP B 1 68 ? 46.287 -15.893 -8.469 1.00 70.04 46 ASP B O 1
ATOM 2707 N N . ALA B 1 69 ? 45.086 -14.180 -9.288 1.00 70.29 47 ALA B N 1
ATOM 2708 C CA . ALA B 1 69 ? 45.596 -13.189 -8.321 1.00 56.21 47 ALA B CA 1
ATOM 2709 C C . ALA B 1 69 ? 45.079 -13.441 -6.889 1.00 97.94 47 ALA B C 1
ATOM 2710 O O . ALA B 1 69 ? 45.792 -13.208 -5.909 1.00 67.70 47 ALA B O 1
ATOM 2712 N N . LEU B 1 70 ? 43.834 -13.896 -6.772 1.00 68.10 48 LEU B N 1
ATOM 2713 C CA . LEU B 1 70 ? 43.271 -14.283 -5.474 1.00 72.21 48 LEU B CA 1
ATOM 2714 C C . LEU B 1 70 ? 43.983 -15.513 -4.900 1.00 64.71 48 LEU B C 1
ATOM 2715 O O . LEU B 1 70 ? 44.151 -15.622 -3.683 1.00 63.58 48 LEU B O 1
ATOM 2720 N N . ALA B 1 71 ? 44.416 -16.425 -5.771 1.00 62.63 49 ALA B N 1
ATOM 2721 C CA . ALA B 1 71 ? 45.228 -17.578 -5.340 1.00 93.28 49 ALA B CA 1
ATOM 2722 C C . ALA B 1 71 ? 46.587 -17.166 -4.765 1.00 65.89 49 ALA B C 1
ATOM 2723 O O . ALA B 1 71 ? 47.258 -17.970 -4.122 1.00 74.16 49 ALA B O 1
ATOM 2725 N N . LEU B 1 72 ? 46.995 -15.927 -5.020 1.00 81.63 50 LEU B N 1
ATOM 2726 C CA . LEU B 1 72 ? 48.217 -15.377 -4.444 1.00 84.02 50 LEU B CA 1
ATOM 2727 C C . LEU B 1 72 ? 47.905 -14.251 -3.459 1.00 73.20 50 LEU B C 1
ATOM 2728 O O . LEU B 1 72 ? 48.718 -13.348 -3.270 1.00 72.46 50 LEU B O 1
ATOM 2733 N N . THR B 1 73 ? 46.727 -14.313 -2.832 1.00 79.70 51 THR B N 1
ATOM 2734 C CA . THR B 1 73 ? 46.293 -13.312 -1.852 1.00 77.27 51 THR B CA 1
ATOM 2735 C C . THR B 1 73 ? 45.946 -14.020 -0.539 1.00 127.30 51 THR B C 1
ATOM 2736 O O . THR B 1 73 ? 45.330 -15.089 -0.577 1.00 91.42 51 THR B O 1
ATOM 2740 N N . PRO B 1 74 ? 46.349 -13.436 0.615 1.00 145.49 52 PRO B N 1
ATOM 2741 C CA . PRO B 1 74 ? 46.123 -13.974 1.969 1.00 89.32 52 PRO B CA 1
ATOM 2742 C C . PRO B 1 74 ? 44.725 -14.560 2.241 1.00 86.83 52 PRO B C 1
ATOM 2743 O O . PRO B 1 74 ? 44.615 -15.766 2.479 1.00 90.13 52 PRO B O 1
ATOM 2747 N N . LYS B 1 75 ? 43.677 -13.736 2.198 1.00 73.31 53 LYS B N 1
ATOM 2748 C CA . LYS B 1 75 ? 42.310 -14.213 2.443 1.00 111.70 53 LYS B CA 1
ATOM 2749 C C . LYS B 1 75 ? 41.524 -14.328 1.131 1.00 123.00 53 LYS B C 1
ATOM 2750 O O . LYS B 1 75 ? 40.339 -13.996 1.078 1.00 79.62 53 LYS B O 1
ATOM 2752 N N . GLY B 1 76 ? 42.186 -14.823 0.086 1.00 135.17 54 GLY B N 1
ATOM 2753 C CA . GLY B 1 76 ? 41.631 -14.838 -1.271 1.00 67.20 54 GLY B CA 1
ATOM 2754 C C . GLY B 1 76 ? 40.448 -15.760 -1.480 1.00 78.53 54 GLY B C 1
ATOM 2755 O O . GLY B 1 76 ? 39.596 -15.496 -2.336 1.00 71.89 54 GLY B O 1
ATOM 2756 N N . GLY B 1 77 ? 40.407 -16.848 -0.714 1.00 87.47 55 GLY B N 1
ATOM 2757 C CA . GLY B 1 77 ? 39.262 -17.756 -0.699 1.00 69.26 55 GLY B CA 1
ATOM 2758 C C . GLY B 1 77 ? 39.153 -18.643 -1.922 1.00 78.97 55 GLY B C 1
ATOM 2759 O O . GLY B 1 77 ? 38.100 -19.211 -2.179 1.00 69.24 55 GLY B O 1
ATOM 2760 N N . VAL B 1 78 ? 40.243 -18.770 -2.669 1.00 77.56 56 VAL B N 1
ATOM 2761 C CA . VAL B 1 78 ? 40.250 -19.507 -3.928 1.00 59.20 56 VAL B CA 1
ATOM 2762 C C . VAL B 1 78 ? 40.965 -20.854 -3.801 1.00 68.59 56 VAL B C 1
ATOM 2763 O O . VAL B 1 78 ? 40.524 -21.852 -4.379 1.00 68.99 56 VAL B O 1
ATOM 2767 N N . VAL B 1 79 ? 42.066 -20.884 -3.057 1.00 73.08 57 VAL B N 1
ATOM 2768 C CA . VAL B 1 79 ? 42.863 -22.102 -2.922 1.00 66.50 57 VAL B CA 1
ATOM 2769 C C . VAL B 1 79 ? 42.441 -22.897 -1.684 1.00 68.68 57 VAL B C 1
ATOM 2770 O O . VAL B 1 79 ? 42.457 -22.364 -0.581 1.00 63.64 57 VAL B O 1
ATOM 2774 N N . ARG B 1 80 ? 42.076 -24.169 -1.882 1.00 159.65 58 ARG B N 1
ATOM 2775 C CA . ARG B 1 80 ? 41.676 -25.070 -0.785 1.00 94.44 58 ARG B CA 1
ATOM 2776 C C . ARG B 1 80 ? 42.808 -25.249 0.232 1.00 97.56 58 ARG B C 1
ATOM 2777 O O . ARG B 1 80 ? 42.588 -25.142 1.439 1.00 70.12 58 ARG B O 1
ATOM 2779 N N . GLU B 1 81 ? 44.010 -25.536 -0.272 1.00 89.78 59 GLU B N 1
ATOM 2780 C CA . GLU B 1 81 ? 45.228 -25.612 0.545 1.00 117.71 59 GLU B CA 1
ATOM 2781 C C . GLU B 1 81 ? 46.512 -25.425 -0.282 1.00 111.11 59 GLU B C 1
ATOM 2782 O O . GLU B 1 81 ? 46.643 -25.959 -1.389 1.00 75.43 59 GLU B O 1
ATOM 2788 N N . TYR B 1 82 ? 47.453 -24.669 0.277 1.00 71.51 60 TYR B N 1
ATOM 2789 C CA . TYR B 1 82 ? 48.789 -24.527 -0.297 1.00 77.52 60 TYR B CA 1
ATOM 2790 C C . TYR B 1 82 ? 49.640 -25.730 0.138 1.00 85.61 60 TYR B C 1
ATOM 2791 O O . TYR B 1 82 ? 49.279 -26.420 1.091 1.00 84.89 60 TYR B O 1
ATOM 2800 N N . PRO B 1 83 ? 50.761 -26.004 -0.558 1.00 85.60 61 PRO B N 1
ATOM 2801 C CA . PRO B 1 83 ? 51.322 -25.315 -1.718 1.00 100.69 61 PRO B CA 1
ATOM 2802 C C . PRO B 1 83 ? 50.699 -25.770 -3.038 1.00 91.44 61 PRO B C 1
ATOM 2803 O O . PRO B 1 83 ? 50.331 -26.933 -3.189 1.00 70.81 61 PRO B O 1
ATOM 2807 N N . ILE B 1 84 ? 50.602 -24.851 -3.991 1.00 83.11 62 ILE B N 1
ATOM 2808 C CA . ILE B 1 84 ? 49.928 -25.124 -5.257 1.00 97.14 62 ILE B CA 1
ATOM 2809 C C . ILE B 1 84 ? 50.539 -24.267 -6.363 1.00 55.28 62 ILE B C 1
ATOM 2810 O O . ILE B 1 84 ? 50.875 -23.107 -6.127 1.00 57.44 62 ILE B O 1
ATOM 2815 N N . VAL B 1 85 ? 50.681 -24.838 -7.559 1.00 64.99 63 VAL B N 1
ATOM 2816 C CA . VAL B 1 85 ? 51.009 -24.062 -8.752 1.00 72.44 63 VAL B CA 1
ATOM 2817 C C . VAL B 1 85 ? 49.722 -23.413 -9.259 1.00 81.15 63 VAL B C 1
ATOM 2818 O O . VAL B 1 85 ? 48.805 -24.127 -9.669 1.00 58.71 63 VAL B O 1
ATOM 2822 N N . PRO B 1 86 ? 49.649 -22.064 -9.250 1.00 69.55 64 PRO B N 1
ATOM 2823 C CA . PRO B 1 86 ? 48.440 -21.405 -9.767 1.00 86.03 64 PRO B CA 1
ATOM 2824 C C . PRO B 1 86 ? 48.339 -21.457 -11.291 1.00 88.50 64 PRO B C 1
ATOM 2825 O O . PRO B 1 86 ? 49.242 -21.976 -11.955 1.00 59.92 64 PRO B O 1
ATOM 2829 N N . GLY B 1 87 ? 47.242 -20.914 -11.823 1.00 78.43 65 GLY B N 1
ATOM 2830 C CA . GLY B 1 87 ? 47.008 -20.846 -13.266 1.00 69.25 65 GLY B CA 1
ATOM 2831 C C . GLY B 1 87 ? 45.850 -21.731 -13.667 1.00 57.67 65 GLY B C 1
ATOM 2832 O O . GLY B 1 87 ? 46.022 -22.929 -13.883 1.00 58.37 65 GLY B O 1
ATOM 2833 N N . ILE B 1 88 ? 44.661 -21.137 -13.760 1.00 55.27 66 ILE B N 1
ATOM 2834 C CA . ILE B 1 88 ? 43.438 -21.903 -13.999 1.00 55.88 66 ILE B CA 1
ATOM 2835 C C . ILE B 1 88 ? 43.349 -22.368 -15.441 1.00 41.02 66 ILE B C 1
ATOM 2836 O O . ILE B 1 88 ? 42.670 -23.354 -15.744 1.00 54.83 66 ILE B O 1
ATOM 2841 N N . ASP B 1 89 ? 44.032 -21.644 -16.323 1.00 63.14 67 ASP B N 1
ATOM 2842 C CA . ASP B 1 89 ? 44.050 -21.959 -17.747 1.00 58.99 67 ASP B CA 1
ATOM 2843 C C . ASP B 1 89 ? 45.354 -22.666 -18.106 1.00 72.84 67 ASP B C 1
ATOM 2844 O O . ASP B 1 89 ? 46.434 -22.225 -17.717 1.00 60.50 67 ASP B O 1
ATOM 2849 N N . VAL B 1 90 ? 45.240 -23.774 -18.832 1.00 73.46 68 VAL B N 1
ATOM 2850 C CA . VAL B 1 90 ? 46.401 -24.497 -19.320 1.00 55.26 68 VAL B CA 1
ATOM 2851 C C . VAL B 1 90 ? 46.250 -24.737 -20.810 1.00 54.56 68 VAL B C 1
ATOM 2852 O O . VAL B 1 90 ? 45.281 -25.358 -21.247 1.00 65.99 68 VAL B O 1
ATOM 2856 N N . ALA B 1 91 ? 47.205 -24.240 -21.587 1.00 58.48 69 ALA B N 1
ATOM 2857 C CA . ALA B 1 91 ? 47.225 -24.482 -23.025 1.00 70.40 69 ALA B CA 1
ATOM 2858 C C . ALA B 1 91 ? 48.631 -24.886 -23.464 1.00 89.44 69 ALA B C 1
ATOM 2859 O O . ALA B 1 91 ? 49.612 -24.194 -23.176 1.00 71.67 69 ALA B O 1
ATOM 2861 N N . GLY B 1 92 ? 48.724 -26.011 -24.160 1.00 62.45 70 GLY B N 1
ATOM 2862 C CA . GLY B 1 92 ? 50.005 -26.490 -24.653 1.00 80.89 70 GLY B CA 1
ATOM 2863 C C . GLY B 1 92 ? 49.884 -27.783 -25.428 1.00 72.84 70 GLY B C 1
ATOM 2864 O O . GLY B 1 92 ? 48.846 -28.054 -26.046 1.00 66.72 70 GLY B O 1
ATOM 2865 N N . THR B 1 93 ? 50.946 -28.584 -25.382 1.00 86.32 71 THR B N 1
ATOM 2866 C CA . THR B 1 93 ? 51.037 -29.798 -26.186 1.00 102.77 71 THR B CA 1
ATOM 2867 C C . THR B 1 93 ? 51.207 -31.036 -25.319 1.00 128.79 71 THR B C 1
ATOM 2868 O O . THR B 1 93 ? 51.967 -31.031 -24.345 1.00 65.42 71 THR B O 1
ATOM 2872 N N . VAL B 1 94 ? 50.491 -32.091 -25.708 1.00 53.43 72 VAL B N 1
ATOM 2873 C CA . VAL B 1 94 ? 50.526 -33.389 -25.034 1.00 85.51 72 VAL B CA 1
ATOM 2874 C C . VAL B 1 94 ? 51.889 -34.026 -25.248 1.00 105.48 72 VAL B C 1
ATOM 2875 O O . VAL B 1 94 ? 52.329 -34.202 -26.385 1.00 99.36 72 VAL B O 1
ATOM 2879 N N . VAL B 1 95 ? 52.556 -34.351 -24.148 1.00 111.14 73 VAL B N 1
ATOM 2880 C CA . VAL B 1 95 ? 53.825 -35.061 -24.208 1.00 75.37 73 VAL B CA 1
ATOM 2881 C C . VAL B 1 95 ? 53.575 -36.547 -23.926 1.00 107.62 73 VAL B C 1
ATOM 2882 O O . VAL B 1 95 ? 54.086 -37.400 -24.641 1.00 86.24 73 VAL B O 1
ATOM 2886 N N . GLU B 1 96 ? 52.754 -36.858 -22.925 1.00 84.06 74 GLU B N 1
ATOM 2887 C CA . GLU B 1 96 ? 52.398 -38.244 -22.635 1.00 106.86 74 GLU B CA 1
ATOM 2888 C C . GLU B 1 96 ? 50.897 -38.384 -22.432 1.00 103.14 74 GLU B C 1
ATOM 2889 O O . GLU B 1 96 ? 50.273 -37.526 -21.812 1.00 92.08 74 GLU B O 1
ATOM 2895 N N . SER B 1 97 ? 50.332 -39.474 -22.952 1.00 102.63 75 SER B N 1
ATOM 2896 C CA . SER B 1 97 ? 48.909 -39.771 -22.803 1.00 102.74 75 SER B CA 1
ATOM 2897 C C . SER B 1 97 ? 48.655 -41.264 -22.598 1.00 97.44 75 SER B C 1
ATOM 2898 O O . SER B 1 97 ? 49.089 -42.092 -23.395 1.00 101.27 75 SER B O 1
ATOM 2901 N N . GLN B 1 98 ? 47.930 -41.588 -21.532 1.00 88.88 76 GLN B N 1
ATOM 2902 C CA . GLN B 1 98 ? 47.472 -42.949 -21.268 1.00 67.67 76 GLN B CA 1
ATOM 2903 C C . GLN B 1 98 ? 46.021 -43.117 -21.708 1.00 97.62 76 GLN B C 1
ATOM 2904 O O . GLN B 1 98 ? 45.378 -44.119 -21.384 1.00 82.40 76 GLN B O 1
ATOM 2910 N N . SER B 1 99 ? 45.513 -42.129 -22.443 1.00 76.29 77 SER B N 1
ATOM 2911 C CA . SER B 1 99 ? 44.145 -42.154 -22.942 1.00 78.25 77 SER B CA 1
ATOM 2912 C C . SER B 1 99 ? 44.161 -42.222 -24.462 1.00 70.05 77 SER B C 1
ATOM 2913 O O . SER B 1 99 ? 44.953 -41.519 -25.106 1.00 75.64 77 SER B O 1
ATOM 2916 N N . PRO B 1 100 ? 43.276 -43.052 -25.041 1.00 94.71 78 PRO B N 1
ATOM 2917 C CA . PRO B 1 100 ? 43.233 -43.209 -26.492 1.00 76.29 78 PRO B CA 1
ATOM 2918 C C . PRO B 1 100 ? 42.596 -42.022 -27.226 1.00 90.23 78 PRO B C 1
ATOM 2919 O O . PRO B 1 100 ? 42.643 -41.976 -28.451 1.00 78.23 78 PRO B O 1
ATOM 2923 N N . GLU B 1 101 ? 41.997 -41.082 -26.498 1.00 122.51 79 GLU B N 1
ATOM 2924 C CA . GLU B 1 101 ? 41.437 -39.885 -27.126 1.00 78.54 79 GLU B CA 1
ATOM 2925 C C . GLU B 1 101 ? 42.503 -38.830 -27.406 1.00 81.40 79 GLU B C 1
ATOM 2926 O O . GLU B 1 101 ? 42.285 -37.934 -28.222 1.00 78.86 79 GLU B O 1
ATOM 2932 N N . PHE B 1 102 ? 43.642 -38.915 -26.721 1.00 71.86 80 PHE B N 1
ATOM 2933 C CA . PHE B 1 102 ? 44.711 -37.944 -26.922 1.00 71.12 80 PHE B CA 1
ATOM 2934 C C . PHE B 1 102 ? 46.027 -38.614 -27.280 1.00 103.75 80 PHE B C 1
ATOM 2935 O O . PHE B 1 102 ? 46.461 -39.560 -26.621 1.00 88.74 80 PHE B O 1
ATOM 2943 N N . SER B 1 103 ? 46.643 -38.105 -28.342 1.00 108.61 81 SER B N 1
ATOM 2944 C CA . SER B 1 103 ? 47.928 -38.580 -28.823 1.00 87.81 81 SER B CA 1
ATOM 2945 C C . SER B 1 103 ? 49.004 -37.579 -28.450 1.00 122.22 81 SER B C 1
ATOM 2946 O O . SER B 1 103 ? 48.708 -36.422 -28.135 1.00 73.31 81 SER B O 1
ATOM 2949 N N . VAL B 1 104 ? 50.254 -38.028 -28.503 1.00 79.46 82 VAL B N 1
ATOM 2950 C CA . VAL B 1 104 ? 51.396 -37.137 -28.329 1.00 135.31 82 VAL B CA 1
ATOM 2951 C C . VAL B 1 104 ? 51.432 -36.172 -29.518 1.00 81.02 82 VAL B C 1
ATOM 2952 O O . VAL B 1 104 ? 51.161 -36.565 -30.654 1.00 92.35 82 VAL B O 1
ATOM 2956 N N . GLY B 1 105 ? 51.721 -34.903 -29.246 1.00 103.07 83 GLY B N 1
ATOM 2957 C CA . GLY B 1 105 ? 51.714 -33.874 -30.283 1.00 91.02 83 GLY B CA 1
ATOM 2958 C C . GLY B 1 105 ? 50.385 -33.166 -30.506 1.00 101.12 83 GLY B C 1
ATOM 2959 O O . GLY B 1 105 ? 50.344 -32.152 -31.201 1.00 84.40 83 GLY B O 1
ATOM 2960 N N . ASP B 1 106 ? 49.295 -33.689 -29.944 1.00 97.69 84 ASP B N 1
ATOM 2961 C CA . ASP B 1 106 ? 48.019 -32.963 -29.939 1.00 109.07 84 ASP B CA 1
ATOM 2962 C C . ASP B 1 106 ? 48.164 -31.650 -29.158 1.00 80.24 84 ASP B C 1
ATOM 2963 O O . ASP B 1 106 ? 48.798 -31.627 -28.098 1.00 83.19 84 ASP B O 1
ATOM 2968 N N . THR B 1 107 ? 47.614 -30.560 -29.691 1.00 83.88 85 THR B N 1
ATOM 2969 C CA . THR B 1 107 ? 47.544 -29.298 -28.944 1.00 102.10 85 THR B CA 1
ATOM 2970 C C . THR B 1 107 ? 46.231 -29.265 -28.187 1.00 108.53 85 THR B C 1
ATOM 2971 O O . THR B 1 107 ? 45.191 -29.663 -28.727 1.00 64.71 85 THR B O 1
ATOM 2975 N N . VAL B 1 108 ? 46.281 -28.781 -26.946 1.00 72.20 86 VAL B N 1
ATOM 2976 C CA . VAL B 1 108 ? 45.127 -28.839 -26.055 1.00 64.19 86 VAL B CA 1
ATOM 2977 C C . VAL B 1 108 ? 44.973 -27.606 -25.167 1.00 70.88 86 VAL B C 1
ATOM 2978 O O . VAL B 1 108 ? 45.914 -26.826 -24.984 1.00 71.88 86 VAL B O 1
ATOM 2982 N N . VAL B 1 109 ? 43.763 -27.451 -24.628 1.00 61.78 87 VAL B N 1
ATOM 2983 C CA . VAL B 1 109 ? 43.492 -26.499 -23.553 1.00 58.55 87 VAL B CA 1
ATOM 2984 C C . VAL B 1 109 ? 42.771 -27.273 -22.454 1.00 52.35 87 VAL B C 1
ATOM 2985 O O . VAL B 1 109 ? 41.899 -28.114 -22.729 1.00 51.35 87 VAL B O 1
ATOM 2989 N N . ALA B 1 110 ? 43.182 -27.019 -21.221 1.00 55.91 88 ALA B N 1
ATOM 2990 C CA . ALA B 1 110 ? 42.552 -27.605 -20.047 1.00 62.67 88 ALA B CA 1
ATOM 2991 C C . ALA B 1 110 ? 42.249 -26.490 -19.054 1.00 58.85 88 ALA B C 1
ATOM 2992 O O . ALA B 1 110 ? 43.145 -25.749 -18.670 1.00 48.17 88 ALA B O 1
ATOM 2994 N N . HIS B 1 111 ? 40.992 -26.362 -18.635 1.00 53.53 89 HIS B N 1
ATOM 2995 C CA . HIS B 1 111 ? 40.650 -25.366 -17.617 1.00 61.20 89 HIS B CA 1
ATOM 2996 C C . HIS B 1 111 ? 39.400 -25.781 -16.859 1.00 91.27 89 HIS B C 1
ATOM 2997 O O . HIS B 1 111 ? 38.659 -26.671 -17.296 1.00 62.02 89 HIS B O 1
ATOM 3004 N N . GLY B 1 112 ? 39.171 -25.132 -15.722 1.00 51.03 90 GLY B N 1
ATOM 3005 C CA . GLY B 1 112 ? 38.026 -25.467 -14.870 1.00 52.66 90 GLY B CA 1
ATOM 3006 C C . GLY B 1 112 ? 38.336 -26.648 -13.966 1.00 60.52 90 GLY B C 1
ATOM 3007 O O . GLY B 1 112 ? 39.510 -26.961 -13.723 1.00 57.31 90 GLY B O 1
ATOM 3008 N N . TYR B 1 113 ? 37.281 -27.293 -13.463 1.00 53.21 91 TYR B N 1
ATOM 3009 C CA . TYR B 1 113 ? 37.390 -28.403 -12.498 1.00 52.49 91 TYR B CA 1
ATOM 3010 C C . TYR B 1 113 ? 38.306 -27.983 -11.351 1.00 55.54 91 TYR B C 1
ATOM 3011 O O . TYR B 1 113 ? 38.105 -26.903 -10.812 1.00 51.09 91 TYR B O 1
ATOM 3020 N N . ASP B 1 114 ? 39.299 -28.787 -10.971 1.00 64.53 92 ASP B N 1
ATOM 3021 C CA . ASP B 1 114 ? 40.206 -28.406 -9.865 1.00 68.71 92 ASP B CA 1
ATOM 3022 C C . ASP B 1 114 ? 41.427 -27.581 -10.296 1.00 58.77 92 ASP B C 1
ATOM 3023 O O . ASP B 1 114 ? 42.198 -27.122 -9.444 1.00 64.96 92 ASP B O 1
ATOM 3028 N N . ILE B 1 115 ? 41.580 -27.363 -11.603 1.00 68.82 93 ILE B N 1
ATOM 3029 C CA . ILE B 1 115 ? 42.842 -26.884 -12.171 1.00 45.73 93 ILE B CA 1
ATOM 3030 C C . ILE B 1 115 ? 43.222 -25.482 -11.677 1.00 73.23 93 ILE B C 1
ATOM 3031 O O . ILE B 1 115 ? 42.462 -24.527 -11.836 1.00 61.09 93 ILE B O 1
ATOM 3036 N N . GLY B 1 116 ? 44.396 -25.378 -11.053 1.00 55.00 94 GLY B N 1
ATOM 3037 C CA . GLY B 1 116 ? 44.895 -24.106 -10.529 1.00 68.30 94 GLY B CA 1
ATOM 3038 C C . GLY B 1 116 ? 44.269 -23.651 -9.220 1.00 71.33 94 GLY B C 1
ATOM 3039 O O . GLY B 1 116 ? 44.597 -22.567 -8.729 1.00 67.76 94 GLY B O 1
ATOM 3040 N N . THR B 1 117 ? 43.369 -24.460 -8.652 1.00 67.94 95 THR B N 1
ATOM 3041 C CA . THR B 1 117 ? 42.679 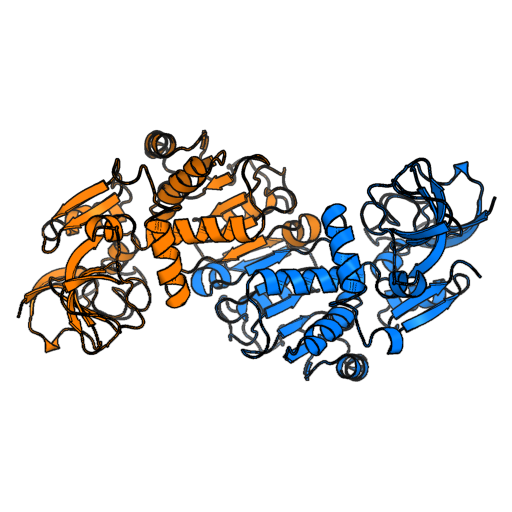-24.107 -7.398 1.00 87.19 95 THR B CA 1
ATOM 3042 C C . THR B 1 117 ? 42.853 -25.150 -6.289 1.00 83.23 95 THR B C 1
ATOM 3043 O O . THR B 1 117 ? 43.034 -24.783 -5.129 1.00 63.92 95 THR B O 1
ATOM 3047 N N . ALA B 1 118 ? 42.751 -26.433 -6.646 1.00 56.29 96 ALA B N 1
ATOM 3048 C CA . ALA B 1 118 ? 42.930 -27.549 -5.711 1.00 74.81 96 ALA B CA 1
ATOM 3049 C C . ALA B 1 118 ? 43.955 -28.566 -6.230 1.00 77.83 96 ALA B C 1
ATOM 3050 O O . ALA B 1 118 ? 44.158 -29.614 -5.618 1.00 85.93 96 ALA B O 1
ATOM 3052 N N . ARG B 1 119 ? 44.577 -28.256 -7.367 1.00 79.44 97 ARG B N 1
ATOM 3053 C CA . ARG B 1 119 ? 45.669 -29.048 -7.931 1.00 58.53 97 ARG B CA 1
ATOM 3054 C C . ARG B 1 119 ? 46.452 -28.169 -8.900 1.00 70.02 97 ARG B C 1
ATOM 3055 O O . ARG B 1 119 ? 45.947 -27.146 -9.366 1.00 54.47 97 ARG B O 1
ATOM 3063 N N . HIS B 1 120 ? 47.669 -28.591 -9.221 1.00 63.68 98 HIS B N 1
ATOM 3064 C CA . HIS B 1 120 ? 48.634 -27.732 -9.904 1.00 95.97 98 HIS B CA 1
ATOM 3065 C C . HIS B 1 120 ? 48.194 -27.411 -11.330 1.00 67.90 98 HIS B C 1
ATOM 3066 O O . HIS B 1 120 ? 47.797 -28.301 -12.084 1.00 68.99 98 HIS B O 1
ATOM 3073 N N . GLY B 1 121 ? 48.286 -26.136 -11.690 1.00 69.69 99 GLY B N 1
ATOM 3074 C CA . GLY B 1 121 ? 47.784 -25.651 -12.966 1.00 97.63 99 GLY B CA 1
ATOM 3075 C C . GLY B 1 121 ? 48.863 -25.188 -13.926 1.00 77.11 99 GLY B C 1
ATOM 3076 O O . GLY B 1 121 ? 49.912 -25.819 -14.061 1.00 68.95 99 GLY B O 1
ATOM 3077 N N . GLY B 1 122 ? 48.603 -24.054 -14.568 1.00 74.23 100 GLY B N 1
ATOM 3078 C CA . GLY B 1 122 ? 49.354 -23.613 -15.737 1.00 68.80 100 GLY B CA 1
ATOM 3079 C C . GLY B 1 122 ? 50.697 -22.931 -15.544 1.00 68.78 100 GLY B C 1
ATOM 3080 O O . GLY B 1 122 ? 51.462 -22.860 -16.496 1.00 70.13 100 GLY B O 1
ATOM 3081 N N . TYR B 1 123 ? 50.995 -22.431 -14.340 1.00 59.40 101 TYR B N 1
ATOM 3082 C CA . TYR B 1 123 ? 52.237 -21.679 -14.094 1.00 59.47 101 TYR B CA 1
ATOM 3083 C C . TYR B 1 123 ? 53.407 -22.637 -13.806 1.00 86.15 101 TYR B C 1
ATOM 3084 O O . TYR B 1 123 ? 54.071 -22.543 -12.770 1.00 66.54 101 TYR B O 1
ATOM 3093 N N . ALA B 1 124 ? 53.644 -23.554 -14.739 1.00 82.71 102 ALA B N 1
ATOM 3094 C CA . ALA B 1 124 ? 54.690 -24.566 -14.630 1.00 82.06 102 ALA B CA 1
ATOM 3095 C C . ALA B 1 124 ? 54.913 -25.165 -16.014 1.00 121.47 102 ALA B C 1
ATOM 3096 O O . ALA B 1 124 ? 53.981 -25.240 -16.821 1.00 61.28 102 ALA B O 1
ATOM 3098 N N . GLN B 1 125 ? 56.139 -25.600 -16.283 1.00 96.70 103 GLN B N 1
ATOM 3099 C CA . GLN B 1 125 ? 56.515 -26.054 -17.626 1.00 72.13 103 GLN B CA 1
ATOM 3100 C C . GLN B 1 125 ? 55.746 -27.290 -18.059 1.00 52.89 103 GLN B C 1
ATOM 3101 O O . GLN B 1 125 ? 55.586 -27.537 -19.258 1.00 65.35 103 GLN B O 1
ATOM 3107 N N . PHE B 1 126 ? 55.288 -28.075 -17.084 1.00 79.65 104 PHE B N 1
ATOM 3108 C CA . PHE B 1 126 ? 54.455 -29.235 -17.372 1.00 65.02 104 PHE B CA 1
ATOM 3109 C C . PHE B 1 126 ? 53.266 -29.328 -16.409 1.00 95.19 104 PHE B C 1
ATOM 3110 O O . PHE B 1 126 ? 53.333 -28.869 -15.257 1.00 71.19 104 PHE B O 1
ATOM 3118 N N . ALA B 1 127 ? 52.176 -29.913 -16.904 1.00 60.37 105 ALA B N 1
ATOM 3119 C CA . ALA B 1 127 ? 50.991 -30.180 -16.090 1.00 65.48 105 ALA B CA 1
ATOM 3120 C C . ALA B 1 127 ? 50.375 -31.518 -16.479 1.00 68.03 105 ALA B C 1
ATOM 3121 O O . ALA B 1 127 ? 50.574 -32.005 -17.596 1.00 76.84 105 ALA B O 1
ATOM 3123 N N . ARG B 1 128 ? 49.634 -32.110 -15.546 1.00 79.52 106 ARG B N 1
ATOM 3124 C CA . ARG B 1 128 ? 48.978 -33.393 -15.764 1.00 65.22 106 ARG B CA 1
ATOM 3125 C C . ARG B 1 128 ? 47.507 -33.323 -15.330 1.00 68.66 106 ARG B C 1
ATOM 3126 O O . ARG B 1 128 ? 47.206 -32.867 -14.229 1.00 60.56 106 ARG B O 1
ATOM 3134 N N . VAL B 1 129 ? 46.601 -33.798 -16.182 1.00 68.62 107 VAL B N 1
ATOM 3135 C CA . VAL B 1 129 ? 45.158 -33.744 -15.897 1.00 106.35 107 VAL B CA 1
ATOM 3136 C C . VAL B 1 129 ? 44.468 -34.997 -16.419 1.00 68.68 107 VAL B C 1
ATOM 3137 O O . VAL B 1 129 ? 44.980 -35.641 -17.327 1.00 79.49 107 VAL B O 1
ATOM 3141 N N . PRO B 1 130 ? 43.295 -35.340 -15.857 1.00 59.36 108 PRO B N 1
ATOM 3142 C CA . PRO B 1 130 ? 42.489 -36.391 -16.479 1.00 65.82 108 PRO B CA 1
ATOM 3143 C C . PRO B 1 130 ? 42.092 -36.027 -17.901 1.00 76.25 108 PRO B C 1
ATOM 3144 O O . PRO B 1 130 ? 41.898 -34.851 -18.218 1.00 88.49 108 PRO B O 1
ATOM 3148 N N . ALA B 1 131 ? 41.981 -37.038 -18.750 1.00 79.72 109 ALA B N 1
ATOM 3149 C CA . ALA B 1 131 ? 41.550 -36.839 -20.124 1.00 73.99 109 ALA B CA 1
ATOM 3150 C C . ALA B 1 131 ? 40.124 -36.307 -20.136 1.00 68.56 109 ALA B C 1
ATOM 3151 O O . ALA B 1 131 ? 39.720 -35.608 -21.065 1.00 67.26 109 ALA B O 1
ATOM 3153 N N . ASP B 1 132 ? 39.361 -36.650 -19.099 1.00 65.75 110 ASP B N 1
ATOM 3154 C CA . ASP B 1 132 ? 37.989 -36.172 -18.960 1.00 86.04 110 ASP B CA 1
ATOM 3155 C C . ASP B 1 132 ? 37.891 -34.647 -18.766 1.00 69.24 110 ASP B C 1
ATOM 3156 O O . ASP B 1 132 ? 36.792 -34.107 -18.759 1.00 59.36 110 ASP B O 1
ATOM 3161 N N . TRP B 1 133 ? 39.031 -33.971 -18.600 1.00 62.23 111 TRP B N 1
ATOM 3162 C CA . TRP B 1 133 ? 39.075 -32.530 -18.372 1.00 63.39 111 TRP B CA 1
ATOM 3163 C C . TRP B 1 133 ? 39.794 -31.764 -19.473 1.00 62.98 111 TRP B C 1
ATOM 3164 O O . TRP B 1 133 ? 40.072 -30.573 -19.309 1.00 62.62 111 TRP B O 1
ATOM 3175 N N . VAL B 1 134 ? 40.097 -32.433 -20.581 1.00 62.98 112 VAL B N 1
ATOM 3176 C CA . VAL B 1 134 ? 40.947 -31.853 -21.614 1.00 72.41 112 VAL B CA 1
ATOM 3177 C C . VAL B 1 134 ? 40.189 -31.626 -22.912 1.00 71.96 112 VAL B C 1
ATOM 3178 O O . VAL B 1 134 ? 39.415 -32.476 -23.346 1.00 64.30 112 VAL B O 1
ATOM 3182 N N . VAL B 1 135 ? 40.433 -30.467 -23.522 1.00 70.22 113 VAL B N 1
ATOM 3183 C CA . VAL B 1 135 ? 39.822 -30.093 -24.792 1.00 66.80 113 VAL B CA 1
ATOM 3184 C C . VAL B 1 135 ? 40.908 -30.050 -25.867 1.00 62.73 113 VAL B C 1
ATOM 3185 O O . VAL B 1 135 ? 41.960 -29.427 -25.668 1.00 59.52 113 VAL B O 1
ATOM 3189 N N . LYS B 1 136 ? 40.644 -30.702 -26.989 1.00 67.30 114 LYS B N 1
ATOM 3190 C CA . LYS B 1 136 ? 41.599 -30.768 -28.079 1.00 70.36 114 LYS B CA 1
ATOM 3191 C C . LYS B 1 136 ? 41.401 -29.587 -29.003 1.00 52.40 114 LYS B C 1
ATOM 3192 O O . LYS B 1 136 ? 40.305 -29.313 -29.443 1.00 67.29 114 LYS B O 1
ATOM 3198 N N . LEU B 1 137 ? 42.486 -28.896 -29.293 1.00 71.31 115 LEU B N 1
ATOM 3199 C CA . LEU B 1 137 ? 42.466 -27.750 -30.186 1.00 67.00 115 LEU B CA 1
ATOM 3200 C C . LEU B 1 137 ? 42.512 -28.167 -31.643 1.00 88.02 115 LEU B C 1
ATOM 3201 O O . LEU B 1 137 ? 43.200 -29.109 -31.997 1.00 83.78 115 LEU B O 1
ATOM 3206 N N . ASP B 1 138 ? 41.795 -27.441 -32.484 1.00 72.39 116 ASP B N 1
ATOM 3207 C CA . ASP B 1 138 ? 41.787 -27.694 -33.914 1.00 106.90 116 ASP B CA 1
ATOM 3208 C C . ASP B 1 138 ? 42.528 -26.565 -34.626 1.00 103.52 116 ASP B C 1
ATOM 3209 O O . ASP B 1 138 ? 43.755 -26.533 -34.643 1.00 102.76 116 ASP B O 1
ATOM 3214 N N . GLY B 1 139 ? 41.787 -25.629 -35.199 1.00 90.24 117 GLY B N 1
ATOM 3215 C CA . GLY B 1 139 ? 42.391 -24.467 -35.818 1.00 92.95 117 GLY B CA 1
ATOM 3216 C C . GLY B 1 139 ? 43.122 -23.586 -34.829 1.00 98.50 117 GLY B C 1
ATOM 3217 O O . GLY B 1 139 ? 44.181 -23.047 -35.115 1.00 109.07 117 GLY B O 1
ATOM 3218 N N . MET B 1 140 ? 42.530 -23.429 -33.657 1.00 87.69 118 MET B N 1
ATOM 3219 C CA . MET B 1 140 ? 43.003 -22.483 -32.672 1.00 76.97 118 MET B CA 1
ATOM 3220 C C . MET B 1 140 ? 44.390 -22.816 -32.173 1.00 57.98 118 MET B C 1
ATOM 3221 O O . MET B 1 140 ? 44.686 -23.950 -31.862 1.00 59.45 118 MET B O 1
ATOM 3226 N N . SER B 1 141 ? 45.226 -21.796 -32.087 1.00 59.71 119 SER B N 1
ATOM 3227 C CA . SER B 1 141 ? 46.542 -21.915 -31.506 1.00 55.21 119 SER B CA 1
ATOM 3228 C C . SER B 1 141 ? 46.438 -21.961 -29.995 1.00 75.25 119 SER B C 1
ATOM 3229 O O . SER B 1 141 ? 45.466 -21.493 -29.430 1.00 69.10 119 SER B O 1
ATOM 3232 N N . THR B 1 142 ? 47.451 -22.506 -29.340 1.00 61.17 120 THR B N 1
ATOM 3233 C CA . THR B 1 142 ? 47.478 -22.561 -27.890 1.00 52.49 120 THR B CA 1
ATOM 3234 C C . THR B 1 142 ? 47.474 -21.167 -27.272 1.00 76.69 120 THR B C 1
ATOM 3235 O O . THR B 1 142 ? 46.892 -20.952 -26.224 1.00 67.36 120 THR B O 1
ATOM 3239 N N . ARG B 1 143 ? 48.157 -20.227 -27.901 1.00 57.59 121 ARG B N 1
ATOM 3240 C CA . ARG B 1 143 ? 48.194 -18.851 -27.393 1.00 57.87 121 ARG B CA 1
ATOM 3241 C C . ARG B 1 143 ? 46.783 -18.228 -27.329 1.00 64.35 121 ARG B C 1
ATOM 3242 O O . ARG B 1 143 ? 46.406 -17.580 -26.354 1.00 49.57 121 ARG B O 1
ATOM 3250 N N . THR B 1 144 ? 46.033 -18.404 -28.403 1.00 60.50 122 THR B N 1
ATOM 3251 C CA . THR B 1 144 ? 44.658 -17.930 -28.493 1.00 63.89 122 THR B CA 1
ATOM 3252 C C . THR B 1 144 ? 43.754 -18.623 -27.466 1.00 54.19 122 THR B C 1
ATOM 3253 O O . THR B 1 144 ? 42.918 -17.979 -26.821 1.00 54.39 122 THR B O 1
ATOM 3257 N N . ALA B 1 145 ? 43.922 -19.936 -27.328 1.00 55.27 123 ALA B N 1
ATOM 3258 C CA . ALA B 1 145 ? 43.175 -20.692 -26.344 1.00 49.84 123 ALA B CA 1
ATOM 3259 C C . ALA B 1 145 ? 43.364 -20.034 -24.988 1.00 63.69 123 ALA B C 1
ATOM 3260 O O . ALA B 1 145 ? 42.393 -19.688 -24.349 1.00 45.80 123 ALA B O 1
ATOM 3262 N N . ALA B 1 146 ? 44.610 -19.803 -24.590 1.00 50.29 124 ALA B N 1
ATOM 3263 C CA . ALA B 1 146 ? 44.907 -19.169 -23.308 1.00 48.47 124 ALA B CA 1
ATOM 3264 C C . ALA B 1 146 ? 44.429 -17.715 -23.205 1.00 40.40 124 ALA B C 1
ATOM 3265 O O . ALA B 1 146 ? 44.013 -17.248 -22.127 1.00 49.99 124 ALA B O 1
ATOM 3267 N N . ALA B 1 147 ? 44.528 -16.984 -24.312 1.00 50.99 125 ALA B N 1
ATOM 3268 C CA . ALA B 1 147 ? 44.101 -15.589 -24.336 1.00 47.12 125 ALA B CA 1
ATOM 3269 C C . ALA B 1 147 ? 42.582 -15.488 -24.086 1.00 40.94 125 ALA B C 1
ATOM 3270 O O . ALA B 1 147 ? 42.114 -14.598 -23.363 1.00 49.85 125 ALA B O 1
ATOM 3272 N N . ILE B 1 148 ? 41.837 -16.401 -24.703 1.00 57.57 126 ILE B N 1
ATOM 3273 C CA . ILE B 1 148 ? 40.399 -16.509 -24.483 1.00 52.44 126 ILE B CA 1
ATOM 3274 C C . ILE B 1 148 ? 40.223 -17.015 -23.053 1.00 46.50 126 ILE B C 1
ATOM 3275 O O . ILE B 1 148 ? 39.763 -16.277 -22.175 1.00 45.52 126 ILE B O 1
ATOM 3280 N N . GLY B 1 149 ? 40.644 -18.254 -22.813 1.00 46.04 127 GLY B N 1
ATOM 3281 C CA . GLY B 1 149 ? 40.706 -18.786 -21.459 1.00 42.59 127 GLY B CA 1
ATOM 3282 C C . GLY B 1 149 ? 39.348 -18.885 -20.783 1.00 47.17 127 GLY B C 1
ATOM 3283 O O . GLY B 1 149 ? 38.300 -18.816 -21.424 1.00 43.62 127 GLY B O 1
ATOM 3284 N N . THR B 1 150 ? 39.385 -19.057 -19.472 1.00 44.68 128 THR B N 1
ATOM 3285 C CA . THR B 1 150 ? 38.185 -19.206 -18.684 1.00 55.17 128 THR B CA 1
ATOM 3286 C C . THR B 1 150 ? 37.282 -17.989 -18.832 1.00 41.50 128 THR B C 1
ATOM 3287 O O . THR B 1 150 ? 36.071 -18.126 -18.996 1.00 40.08 128 THR B O 1
ATOM 3291 N N . ALA B 1 151 ? 37.862 -16.796 -18.765 1.00 43.50 129 ALA B N 1
ATOM 3292 C CA . ALA B 1 151 ? 37.074 -15.572 -18.905 1.00 40.48 129 ALA B CA 1
ATOM 3293 C C . ALA B 1 151 ? 36.263 -15.513 -20.202 1.00 30.96 129 ALA B C 1
ATOM 3294 O O . ALA B 1 151 ? 35.068 -15.267 -20.156 1.00 42.20 129 ALA B O 1
ATOM 3296 N N . GLY B 1 152 ? 36.904 -15.720 -21.344 1.00 36.84 130 GLY B N 1
ATOM 3297 C CA . GLY B 1 152 ? 36.200 -15.655 -22.630 1.00 39.53 130 GLY B CA 1
ATOM 3298 C C . GLY B 1 152 ? 35.224 -16.798 -22.817 1.00 37.12 130 GLY B C 1
ATOM 3299 O O . GLY B 1 152 ? 34.160 -16.642 -23.437 1.00 41.40 130 GLY B O 1
ATOM 3300 N N . PHE B 1 153 ? 35.609 -17.965 -22.312 1.00 47.82 131 PHE B N 1
ATOM 3301 C CA . PHE B 1 153 ? 34.732 -19.122 -22.304 1.00 38.26 131 PHE B CA 1
ATOM 3302 C C . PHE B 1 153 ? 33.427 -18.828 -21.569 1.00 38.69 131 PHE B C 1
ATOM 3303 O O . PHE B 1 153 ? 32.327 -19.144 -22.073 1.00 39.64 131 PHE B O 1
ATOM 3311 N N . THR B 1 154 ? 33.552 -18.215 -20.395 1.00 39.56 132 THR B N 1
ATOM 3312 C CA . THR B 1 154 ? 32.396 -17.826 -19.582 1.00 38.68 132 THR B CA 1
ATOM 3313 C C . THR B 1 154 ? 31.508 -16.785 -20.316 1.00 33.55 132 THR B C 1
ATOM 3314 O O . THR B 1 154 ? 30.265 -16.832 -20.247 1.00 38.82 132 THR B O 1
ATOM 3318 N N . ALA B 1 155 ? 32.143 -15.846 -21.014 1.00 37.76 133 ALA B N 1
ATOM 3319 C CA . ALA B 1 155 ? 31.402 -14.873 -21.826 1.00 43.26 133 ALA B CA 1
ATOM 3320 C C . ALA B 1 155 ? 30.622 -15.612 -22.930 1.00 35.32 133 ALA B C 1
ATOM 3321 O O . ALA B 1 155 ? 29.436 -15.354 -23.154 1.00 38.64 133 ALA B O 1
ATOM 3323 N N . ALA B 1 156 ? 31.291 -16.551 -23.588 1.00 35.03 134 ALA B N 1
ATOM 3324 C CA . ALA B 1 156 ? 30.648 -17.341 -24.629 1.00 41.95 134 ALA B CA 1
ATOM 3325 C C . ALA B 1 156 ? 29.477 -18.137 -24.058 1.00 40.97 134 ALA B C 1
ATOM 3326 O O . ALA B 1 156 ? 28.411 -18.152 -24.667 1.00 38.51 134 ALA B O 1
ATOM 3328 N N . MET B 1 157 ? 29.630 -18.746 -22.872 1.00 40.35 135 MET B N 1
ATOM 3329 C CA . MET B 1 157 ? 28.479 -19.433 -22.260 1.00 35.26 135 MET B CA 1
ATOM 3330 C C . MET B 1 157 ? 27.345 -18.454 -22.051 1.00 30.48 135 MET B C 1
ATOM 3331 O O . MET B 1 157 ? 26.171 -18.785 -22.248 1.00 43.34 135 MET B O 1
ATOM 3336 N N . SER B 1 158 ? 27.681 -17.235 -21.630 1.00 35.40 136 SER B N 1
ATOM 3337 C CA . SER B 1 158 ? 26.638 -16.251 -21.292 1.00 37.98 136 SER B CA 1
ATOM 3338 C C . SER B 1 158 ? 25.834 -15.902 -22.551 1.00 31.23 136 SER B C 1
ATOM 3339 O O . SER B 1 158 ? 24.595 -15.877 -22.529 1.00 38.97 136 SER B O 1
ATOM 3342 N N . VAL B 1 159 ? 26.552 -15.669 -23.643 1.00 37.54 137 VAL B N 1
ATOM 3343 C CA . VAL B 1 159 ? 25.910 -15.436 -24.955 1.00 40.86 137 VAL B CA 1
ATOM 3344 C C . VAL B 1 159 ? 25.034 -16.633 -25.407 1.00 38.28 137 VAL B C 1
ATOM 3345 O O . VAL B 1 159 ? 23.914 -16.460 -25.908 1.00 44.01 137 VAL B O 1
ATOM 3349 N N . GLU B 1 160 ? 25.518 -17.852 -25.213 1.00 49.23 138 GLU B N 1
ATOM 3350 C CA . GLU B 1 160 ? 24.698 -19.002 -25.592 1.00 37.69 138 GLU B CA 1
ATOM 3351 C C . GLU B 1 160 ? 23.446 -19.067 -24.749 1.00 53.35 138 GLU B C 1
ATOM 3352 O O . GLU B 1 160 ? 22.351 -19.270 -25.264 1.00 44.32 138 GLU B O 1
ATOM 3358 N N . ALA B 1 161 ? 23.606 -18.852 -23.452 1.00 36.21 139 ALA B N 1
ATOM 3359 C CA . ALA B 1 161 ? 22.498 -18.910 -22.549 1.00 40.33 139 ALA B CA 1
ATOM 3360 C C . ALA B 1 161 ? 21.400 -17.924 -22.982 1.00 44.96 139 ALA B C 1
ATOM 3361 O O . ALA B 1 161 ? 20.230 -18.286 -23.056 1.00 43.72 139 ALA B O 1
ATOM 3363 N N . LEU B 1 162 ? 21.778 -16.680 -23.253 1.00 37.15 140 LEU B N 1
ATOM 3364 C CA . LEU B 1 162 ? 20.807 -15.675 -23.665 1.00 38.86 140 LEU B CA 1
ATOM 3365 C C . LEU B 1 162 ? 20.084 -16.110 -24.941 1.00 42.84 140 LEU B C 1
ATOM 3366 O O . LEU B 1 162 ? 18.852 -16.046 -25.029 1.00 44.58 140 LEU B O 1
ATOM 3371 N N . GLN B 1 163 ? 20.860 -16.543 -25.921 1.00 47.92 141 GLN B N 1
ATOM 3372 C CA . GLN B 1 163 ? 20.284 -17.028 -27.176 1.00 59.35 141 GLN B CA 1
ATOM 3373 C C . GLN B 1 163 ? 19.409 -18.254 -26.967 1.00 50.18 141 GLN B C 1
ATOM 3374 O O . GLN B 1 163 ? 18.399 -18.411 -27.649 1.00 57.59 141 GLN B O 1
ATOM 3380 N N . SER B 1 164 ? 19.767 -19.087 -25.995 1.00 48.63 142 SER B N 1
ATOM 3381 C CA . SER B 1 164 ? 18.952 -20.259 -25.631 1.00 44.42 142 SER B CA 1
ATOM 3382 C C . SER B 1 164 ? 17.575 -19.884 -25.098 1.00 54.39 142 SER B C 1
ATOM 3383 O O . SER B 1 164 ? 16.706 -20.749 -24.994 1.00 48.84 142 SER B O 1
ATOM 3386 N N . ARG B 1 165 ? 17.369 -18.620 -24.731 1.00 55.28 143 ARG B N 1
ATOM 3387 C CA . ARG B 1 165 ? 16.048 -18.173 -24.278 1.00 46.91 143 ARG B CA 1
ATOM 3388 C C . ARG B 1 165 ? 15.408 -17.182 -25.234 1.00 45.33 143 ARG B C 1
ATOM 3389 O O . ARG B 1 165 ? 14.529 -16.420 -24.827 1.00 58.36 143 ARG B O 1
ATOM 3397 N N . GLY B 1 166 ? 15.815 -17.216 -26.508 1.00 49.89 144 GLY B N 1
ATOM 3398 C CA . GLY B 1 166 ? 15.162 -16.420 -27.555 1.00 57.10 144 GLY B CA 1
ATOM 3399 C C . GLY B 1 166 ? 15.680 -15.017 -27.813 1.00 56.92 144 GLY B C 1
ATOM 3400 O O . GLY B 1 166 ? 15.158 -14.308 -28.679 1.00 53.03 144 GLY B O 1
ATOM 3401 N N . VAL B 1 167 ? 16.715 -14.613 -27.087 1.00 54.96 145 VAL B N 1
ATOM 3402 C CA . VAL B 1 167 ? 17.308 -13.290 -27.267 1.00 54.45 145 VAL B CA 1
ATOM 3403 C C . VAL B 1 167 ? 17.995 -13.179 -28.638 1.00 56.92 145 VAL B C 1
ATOM 3404 O O . VAL B 1 167 ? 18.865 -13.976 -28.984 1.00 53.14 145 VAL B O 1
ATOM 3408 N N . GLU B 1 168 ? 17.586 -12.164 -29.391 1.00 48.03 146 GLU B N 1
ATOM 3409 C CA A GLU B 1 168 ? 18.044 -11.963 -30.759 0.50 62.79 146 GLU B CA 1
ATOM 3410 C CA B GLU B 1 168 ? 18.015 -11.965 -30.774 0.50 56.66 146 GLU B CA 1
ATOM 3411 C C . GLU B 1 168 ? 18.238 -10.475 -31.009 1.00 59.14 146 GLU B C 1
ATOM 3412 O O . GLU B 1 168 ? 17.589 -9.649 -30.369 1.00 45.61 146 GLU B O 1
ATOM 3423 N N . PRO B 1 169 ? 19.141 -10.116 -31.940 1.00 44.45 147 PRO B N 1
ATOM 3424 C CA . PRO B 1 169 ? 19.325 -8.671 -32.110 1.00 53.36 147 PRO B CA 1
ATOM 3425 C C . PRO B 1 169 ? 18.057 -7.925 -32.548 1.00 67.25 147 PRO B C 1
ATOM 3426 O O . PRO B 1 169 ? 17.122 -8.515 -33.106 1.00 67.10 147 PRO B O 1
ATOM 3430 N N . GLY B 1 170 ? 18.021 -6.636 -32.254 1.00 55.62 148 GLY B N 1
ATOM 3431 C CA . GLY B 1 170 ? 16.966 -5.775 -32.752 1.00 70.21 148 GLY B CA 1
ATOM 3432 C C . GLY B 1 170 ? 15.663 -5.756 -31.985 1.00 80.33 148 GLY B C 1
ATOM 3433 O O . GLY B 1 170 ? 14.661 -5.333 -32.532 1.00 68.10 148 GLY B O 1
ATOM 3434 N N . ASN B 1 171 ? 15.645 -6.186 -30.726 1.00 76.31 149 ASN B N 1
ATOM 3435 C CA . ASN B 1 171 ? 14.490 -5.868 -29.869 1.00 83.74 149 ASN B CA 1
ATOM 3436 C C . ASN B 1 171 ? 14.924 -5.039 -28.681 1.00 47.43 149 ASN B C 1
ATOM 3437 O O . ASN B 1 171 ? 14.237 -5.004 -27.664 1.00 60.13 149 ASN B O 1
ATOM 3442 N N . GLY B 1 172 ? 16.049 -4.351 -28.817 1.00 53.69 150 GLY B N 1
ATOM 3443 C CA . GLY B 1 172 ? 16.519 -3.471 -27.765 1.00 54.48 150 GLY B CA 1
ATOM 3444 C C . GLY B 1 172 ? 17.960 -3.744 -27.406 1.00 42.80 150 GLY B C 1
ATOM 3445 O O . GLY B 1 172 ? 18.547 -4.730 -27.850 1.00 42.41 150 GLY B O 1
ATOM 3446 N N . PRO B 1 173 ? 18.540 -2.848 -26.611 1.00 41.00 151 PRO B N 1
ATOM 3447 C CA . PRO B 1 173 ? 19.917 -2.962 -26.175 1.00 50.82 151 PRO B CA 1
ATOM 3448 C C . PRO B 1 173 ? 20.142 -4.125 -25.186 1.00 43.41 151 PRO B C 1
ATOM 3449 O O . PRO B 1 173 ? 19.260 -4.450 -24.386 1.00 43.50 151 PRO B O 1
ATOM 3453 N N . VAL B 1 174 ? 21.311 -4.741 -25.295 1.00 40.33 152 VAL B N 1
ATOM 3454 C CA . VAL B 1 174 ? 21.822 -5.700 -24.314 1.00 39.59 152 VAL B CA 1
ATOM 3455 C C . VAL B 1 174 ? 22.805 -5.007 -23.369 1.00 44.10 152 VAL B C 1
ATOM 3456 O O . VAL B 1 174 ? 23.793 -4.428 -23.803 1.00 46.19 152 VAL B O 1
ATOM 3460 N N . LEU B 1 175 ? 22.530 -5.081 -22.072 1.00 39.73 153 LEU B N 1
ATOM 3461 C CA . LEU B 1 175 ? 23.432 -4.551 -21.046 1.00 35.85 153 LEU B CA 1
ATOM 3462 C C . LEU B 1 175 ? 24.500 -5.558 -20.631 1.00 51.45 153 LEU B C 1
ATOM 3463 O O . LEU B 1 175 ? 24.229 -6.752 -20.468 1.00 40.96 153 LEU B O 1
ATOM 3468 N N . VAL B 1 176 ? 25.723 -5.084 -20.465 1.00 34.81 154 VAL B N 1
ATOM 3469 C CA . VAL B 1 176 ? 26.788 -5.888 -19.853 1.00 37.72 154 VAL B CA 1
ATOM 3470 C C . VAL B 1 176 ? 27.292 -5.156 -18.626 1.00 41.00 154 VAL B C 1
ATOM 3471 O O . VAL B 1 176 ? 27.840 -4.060 -18.751 1.00 39.62 154 VAL B O 1
ATOM 3475 N N . THR B 1 177 ? 27.081 -5.731 -17.441 1.00 36.91 155 THR B N 1
ATOM 3476 C CA . THR B 1 177 ? 27.529 -5.101 -16.199 1.00 41.18 155 THR B CA 1
ATOM 3477 C C . THR B 1 177 ? 28.924 -5.582 -15.846 1.00 37.45 155 THR B C 1
ATOM 3478 O O . THR B 1 177 ? 29.411 -6.578 -16.400 1.00 39.73 155 THR B O 1
ATOM 3482 N N . GLY B 1 178 ? 29.572 -4.845 -14.947 1.00 40.92 156 GLY B N 1
ATOM 3483 C CA . GLY B 1 178 ? 30.989 -5.077 -14.628 1.00 38.37 156 GLY B CA 1
ATOM 3484 C C . GLY B 1 178 ? 31.821 -5.227 -15.879 1.00 37.52 156 GLY B C 1
ATOM 3485 O O . GLY B 1 178 ? 32.764 -6.034 -15.929 1.00 41.84 156 GLY B O 1
ATOM 3486 N N . ALA B 1 179 ? 31.487 -4.430 -16.897 1.00 38.40 157 ALA B N 1
ATOM 3487 C CA . ALA B 1 179 ? 31.944 -4.698 -18.268 1.00 38.37 157 ALA B CA 1
ATOM 3488 C C . ALA B 1 179 ? 33.457 -4.686 -18.477 1.00 35.93 157 ALA B C 1
ATOM 3489 O O . ALA B 1 179 ? 33.935 -5.244 -19.475 1.00 42.86 157 ALA B O 1
ATOM 3491 N N . SER B 1 180 ? 34.199 -4.037 -17.580 1.00 42.70 158 SER B N 1
ATOM 3492 C CA . SER B 1 180 ? 35.663 -3.927 -17.756 1.00 48.74 158 SER B CA 1
ATOM 3493 C C . SER B 1 180 ? 36.434 -5.172 -17.306 1.00 49.81 158 SER B C 1
ATOM 3494 O O . SER B 1 180 ? 37.617 -5.314 -17.642 1.00 50.10 158 SER B O 1
ATOM 3497 N N . GLY B 1 181 ? 35.787 -6.081 -16.569 1.00 48.01 159 GLY B N 1
ATOM 3498 C CA . GLY B 1 181 ? 36.451 -7.331 -16.156 1.00 41.42 159 GLY B CA 1
ATOM 3499 C C . GLY B 1 181 ? 36.639 -8.284 -17.328 1.00 46.64 159 GLY B C 1
ATOM 3500 O O . GLY B 1 181 ? 36.229 -7.989 -18.443 1.00 41.52 159 GLY B O 1
ATOM 3501 N N . GLY B 1 182 ? 37.276 -9.427 -17.085 1.00 49.25 160 GLY B N 1
ATOM 3502 C CA . GLY B 1 182 ? 37.633 -10.370 -18.156 1.00 48.99 160 GLY B CA 1
ATOM 3503 C C . GLY B 1 182 ? 36.453 -10.964 -18.910 1.00 38.26 160 GLY B C 1
ATOM 3504 O O . GLY B 1 182 ? 36.478 -11.089 -20.132 1.00 43.38 160 GLY B O 1
ATOM 3505 N N . VAL B 1 183 ? 35.387 -11.284 -18.186 1.00 38.36 161 VAL B N 1
ATOM 3506 C CA . VAL B 1 183 ? 34.169 -11.804 -18.826 1.00 41.50 161 VAL B CA 1
ATOM 3507 C C . VAL B 1 183 ? 33.418 -10.707 -19.608 1.00 39.73 161 VAL B C 1
ATOM 3508 O O . VAL B 1 183 ? 33.024 -10.895 -20.772 1.00 39.37 161 VAL B O 1
ATOM 3512 N N . GLY B 1 184 ? 33.186 -9.579 -18.945 1.00 34.49 162 GLY B N 1
ATOM 3513 C CA . GLY B 1 184 ? 32.502 -8.441 -19.554 1.00 45.03 162 GLY B CA 1
ATOM 3514 C C . GLY B 1 184 ? 33.085 -7.999 -20.878 1.00 38.33 162 GLY B C 1
ATOM 3515 O O . GLY B 1 184 ? 32.354 -7.799 -21.847 1.00 40.99 162 GLY B O 1
ATOM 3516 N N . THR B 1 185 ? 34.406 -7.906 -20.940 1.00 38.38 163 THR B N 1
ATOM 3517 C CA . THR B 1 185 ? 35.059 -7.393 -22.128 1.00 44.69 163 THR B CA 1
ATOM 3518 C C . THR B 1 185 ? 34.819 -8.282 -23.322 1.00 57.50 163 THR B C 1
ATOM 3519 O O . THR B 1 185 ? 34.512 -7.779 -24.393 1.00 47.86 163 THR B O 1
ATOM 3523 N N . VAL B 1 186 ? 34.946 -9.598 -23.139 1.00 43.65 164 VAL B N 1
ATOM 3524 C CA . VAL B 1 186 ? 34.708 -10.539 -24.219 1.00 46.26 164 VAL B CA 1
ATOM 3525 C C . VAL B 1 186 ? 33.232 -10.580 -24.578 1.00 40.56 164 VAL B C 1
ATOM 3526 O O . VAL B 1 186 ? 32.888 -10.701 -25.749 1.00 44.16 164 VAL B O 1
ATOM 3530 N N . ALA B 1 187 ? 32.358 -10.450 -23.584 1.00 38.27 165 ALA B N 1
ATOM 3531 C CA . ALA B 1 187 ? 30.913 -10.380 -23.855 1.00 38.16 165 ALA B CA 1
ATOM 3532 C C . ALA B 1 187 ? 30.530 -9.243 -24.803 1.00 41.48 165 ALA B C 1
ATOM 3533 O O . ALA B 1 187 ? 29.685 -9.431 -25.696 1.00 40.27 165 ALA B O 1
ATOM 3535 N N . VAL B 1 188 ? 31.117 -8.060 -24.577 1.00 43.98 166 VAL B N 1
ATOM 3536 C CA . VAL B 1 188 ? 30.843 -6.862 -25.395 1.00 40.54 166 VAL B CA 1
ATOM 3537 C C . VAL B 1 188 ? 31.261 -7.180 -26.824 1.00 42.59 166 VAL B C 1
ATOM 3538 O O . VAL B 1 188 ? 30.525 -6.954 -27.776 1.00 42.95 166 VAL B O 1
ATOM 3542 N N . ASP B 1 189 ? 32.448 -7.753 -26.956 1.00 40.90 167 ASP B N 1
ATOM 3543 C CA . ASP B 1 189 ? 32.965 -8.134 -28.247 1.00 39.24 167 ASP B CA 1
ATOM 3544 C C . ASP B 1 189 ? 32.045 -9.115 -28.981 1.00 56.13 167 ASP B C 1
ATOM 3545 O O . ASP B 1 189 ? 31.624 -8.867 -30.119 1.00 47.59 167 ASP B O 1
ATOM 3550 N N . LEU B 1 190 ? 31.710 -10.211 -28.313 1.00 44.30 168 LEU B N 1
ATOM 3551 C CA . LEU B 1 190 ? 30.850 -11.238 -28.889 1.00 44.26 168 LEU B CA 1
ATOM 3552 C C . LEU B 1 190 ? 29.468 -10.729 -29.239 1.00 44.55 168 LEU B C 1
ATOM 3553 O O . LEU B 1 190 ? 28.944 -11.035 -30.316 1.00 49.77 168 LEU B O 1
ATOM 3558 N N . LEU B 1 191 ? 28.864 -9.967 -28.331 1.00 36.83 169 LEU B N 1
ATOM 3559 C CA . LEU B 1 191 ? 27.488 -9.517 -28.549 1.00 42.12 169 LEU B CA 1
ATOM 3560 C C . LEU B 1 191 ? 27.430 -8.483 -29.684 1.00 53.24 169 LEU B C 1
ATOM 3561 O O . LEU B 1 191 ? 26.550 -8.541 -30.545 1.00 53.70 169 LEU B O 1
ATOM 3566 N N . SER B 1 192 ? 28.371 -7.544 -29.676 1.00 44.44 170 SER B N 1
ATOM 3567 C CA . SER B 1 192 ? 28.437 -6.527 -30.727 1.00 51.66 170 SER B CA 1
ATOM 3568 C C . SER B 1 192 ? 28.685 -7.211 -32.061 1.00 48.69 170 SER B C 1
ATOM 3569 O O . SER B 1 192 ? 27.968 -6.946 -33.021 1.00 50.29 170 SER B O 1
ATOM 3572 N N . ALA B 1 193 ? 29.643 -8.135 -32.105 1.00 48.77 171 ALA B N 1
ATOM 3573 C CA . ALA B 1 193 ? 29.962 -8.835 -33.359 1.00 53.43 171 ALA B CA 1
ATOM 3574 C C . ALA B 1 193 ? 28.836 -9.712 -33.880 1.00 66.66 171 ALA B C 1
ATOM 3575 O O . ALA B 1 193 ? 28.803 -10.004 -35.057 1.00 48.75 171 ALA B O 1
ATOM 3577 N N . ALA B 1 194 ? 27.922 -10.133 -33.016 1.00 49.84 172 ALA B N 1
ATOM 3578 C CA . ALA B 1 194 ? 26.753 -10.886 -33.441 1.00 55.22 172 ALA B CA 1
ATOM 3579 C C . ALA B 1 194 ? 25.602 -9.956 -33.779 1.00 63.60 172 ALA B C 1
ATOM 3580 O O . ALA B 1 194 ? 24.512 -10.424 -34.085 1.00 59.97 172 ALA B O 1
ATOM 3582 N N . GLY B 1 195 ? 25.826 -8.645 -33.674 1.00 53.40 173 GLY B N 1
ATOM 3583 C CA . GLY B 1 195 ? 24.870 -7.665 -34.159 1.00 49.20 173 GLY B CA 1
ATOM 3584 C C . GLY B 1 195 ? 23.951 -7.094 -33.116 1.00 66.12 173 GLY B C 1
ATOM 3585 O O . GLY B 1 195 ? 22.979 -6.431 -33.461 1.00 48.34 173 GLY B O 1
ATOM 3586 N N . PHE B 1 196 ? 24.247 -7.328 -31.841 1.00 44.03 174 PHE B N 1
ATOM 3587 C CA . PHE B 1 196 ? 23.487 -6.681 -30.775 1.00 48.63 174 PHE B CA 1
ATOM 3588 C C . PHE B 1 196 ? 23.956 -5.251 -30.570 1.00 43.54 174 PHE B C 1
ATOM 3589 O O . PHE B 1 196 ? 25.135 -4.944 -30.734 1.00 44.39 174 PHE B O 1
ATOM 3597 N N . GLU B 1 197 ? 23.014 -4.384 -30.204 1.00 40.49 175 GLU B N 1
ATOM 3598 C CA . GLU B 1 197 ? 23.337 -3.086 -29.639 1.00 47.59 175 GLU B CA 1
ATOM 3599 C C . GLU B 1 197 ? 23.693 -3.331 -28.175 1.00 48.99 175 GLU B C 1
ATOM 3600 O O . GLU B 1 197 ? 22.809 -3.655 -27.375 1.00 51.02 175 GLU B O 1
ATOM 3606 N N . VAL B 1 198 ? 24.978 -3.177 -27.838 1.00 49.48 176 VAL B N 1
ATOM 3607 C CA . VAL B 1 198 ? 25.484 -3.387 -26.466 1.00 45.33 176 VAL B CA 1
ATOM 3608 C C . VAL B 1 198 ? 25.646 -2.074 -25.705 1.00 38.47 176 VAL B C 1
ATOM 3609 O O . VAL B 1 198 ? 26.260 -1.117 -26.207 1.00 42.57 176 VAL B O 1
ATOM 3613 N N . VAL B 1 199 ? 25.105 -2.012 -24.492 1.00 34.58 177 VAL B N 1
ATOM 3614 C CA . VAL B 1 199 ? 25.436 -0.925 -23.553 1.00 34.37 177 VAL B CA 1
ATOM 3615 C C . VAL B 1 199 ? 26.274 -1.546 -22.458 1.00 51.06 177 VAL B C 1
ATOM 3616 O O . VAL B 1 199 ? 25.855 -2.528 -21.841 1.00 39.38 177 VAL B O 1
ATOM 3620 N N . ALA B 1 200 ? 27.474 -1.020 -22.260 1.00 41.06 178 ALA B N 1
ATOM 3621 C CA . ALA B 1 200 ? 28.377 -1.528 -21.235 1.00 35.70 178 ALA B CA 1
ATOM 3622 C C . ALA B 1 200 ? 28.265 -0.693 -19.965 1.00 39.32 178 ALA B C 1
ATOM 3623 O O . ALA B 1 200 ? 28.376 0.535 -20.026 1.00 43.81 178 ALA B O 1
ATOM 3625 N N . SER B 1 201 ? 28.032 -1.332 -18.819 1.00 41.96 179 SER B N 1
ATOM 3626 C CA . SER B 1 201 ? 28.061 -0.661 -17.501 1.00 33.87 179 SER B CA 1
ATOM 3627 C C . SER B 1 201 ? 29.348 -0.968 -16.740 1.00 46.45 179 SER B C 1
ATOM 3628 O O . SER B 1 201 ? 29.690 -2.133 -16.529 1.00 45.29 179 SER B O 1
ATOM 3631 N N . SER B 1 202 ? 30.056 0.087 -16.339 1.00 44.63 180 SER B N 1
ATOM 3632 C CA . SER B 1 202 ? 31.367 -0.028 -15.668 1.00 46.64 180 SER B CA 1
ATOM 3633 C C . SER B 1 202 ? 31.526 1.059 -14.580 1.00 50.86 180 SER B C 1
ATOM 3634 O O . SER B 1 202 ? 31.054 2.187 -14.736 1.00 50.09 180 SER B O 1
ATOM 3637 N N . GLY B 1 203 ? 32.159 0.691 -13.465 1.00 48.39 181 GLY B N 1
ATOM 3638 C CA . GLY B 1 203 ? 32.491 1.626 -12.385 1.00 57.18 181 GLY B CA 1
ATOM 3639 C C . GLY B 1 203 ? 33.875 2.249 -12.564 1.00 47.32 181 GLY B C 1
ATOM 3640 O O . GLY B 1 203 ? 34.377 2.925 -11.669 1.00 69.38 181 GLY B O 1
ATOM 3641 N N . LYS B 1 204 ? 34.480 2.001 -13.725 1.00 52.46 182 LYS B N 1
ATOM 3642 C CA . LYS B 1 204 ? 35.826 2.473 -14.050 1.00 59.26 182 LYS B CA 1
ATOM 3643 C C . LYS B 1 204 ? 35.776 3.317 -15.315 1.00 43.97 182 LYS B C 1
ATOM 3644 O O . LYS B 1 204 ? 35.911 2.788 -16.422 1.00 42.74 182 LYS B O 1
ATOM 3650 N N . PRO B 1 205 ? 35.594 4.641 -15.159 1.00 55.48 183 PRO B N 1
ATOM 3651 C CA . PRO B 1 205 ? 35.460 5.518 -16.336 1.00 50.04 183 PRO B CA 1
ATOM 3652 C C . PRO B 1 205 ? 36.665 5.467 -17.281 1.00 45.37 183 PRO B C 1
ATOM 3653 O O . PRO B 1 205 ? 36.496 5.637 -18.496 1.00 45.63 183 PRO B O 1
ATOM 3657 N N . GLU B 1 206 ? 37.862 5.224 -16.734 1.00 41.58 184 GLU B N 1
ATOM 3658 C CA . GLU B 1 206 ? 39.061 5.107 -17.553 1.00 41.55 184 GLU B CA 1
ATOM 3659 C C . GLU B 1 206 ? 38.984 3.991 -18.588 1.00 40.87 184 GLU B C 1
ATOM 3660 O O . GLU B 1 206 ? 39.756 3.966 -19.564 1.00 45.61 184 GLU B O 1
ATOM 3666 N N . LYS B 1 207 ? 38.079 3.042 -18.380 1.00 46.73 185 LYS B N 1
ATOM 3667 C CA . LYS B 1 207 ? 37.929 1.940 -19.333 1.00 41.67 185 LYS B CA 1
ATOM 3668 C C . LYS B 1 207 ? 36.948 2.176 -20.461 1.00 42.94 185 LYS B C 1
ATOM 3669 O O . LYS B 1 207 ? 36.795 1.294 -21.314 1.00 46.02 185 LYS B O 1
ATOM 3675 N N . ALA B 1 208 ? 36.290 3.339 -20.505 1.00 48.33 186 ALA B N 1
ATOM 3676 C CA . ALA B 1 208 ? 35.186 3.529 -21.480 1.00 44.98 186 ALA B CA 1
ATOM 3677 C C . ALA B 1 208 ? 35.602 3.399 -22.943 1.00 52.38 186 ALA B C 1
ATOM 3678 O O . ALA B 1 208 ? 34.856 2.835 -23.757 1.00 42.42 186 ALA B O 1
ATOM 3680 N N . GLU B 1 209 ? 36.793 3.882 -23.285 1.00 42.83 187 GLU B N 1
ATOM 3681 C CA . GLU B 1 209 ? 37.262 3.802 -24.672 1.00 59.40 187 GLU B CA 1
ATOM 3682 C C . GLU B 1 209 ? 37.513 2.359 -25.120 1.00 42.97 187 GLU B C 1
ATOM 3683 O O . GLU B 1 209 ? 37.227 1.971 -26.272 1.00 44.86 187 GLU B O 1
ATOM 3689 N N . LEU B 1 210 ? 38.110 1.598 -24.216 1.00 38.48 188 LEU B N 1
ATOM 3690 C CA . LEU B 1 210 ? 38.445 0.196 -24.508 1.00 48.11 188 LEU B CA 1
ATOM 3691 C C . LEU B 1 210 ? 37.139 -0.558 -24.808 1.00 32.07 188 LEU B C 1
ATOM 3692 O O . LEU B 1 210 ? 37.014 -1.263 -25.814 1.00 46.93 188 LEU B O 1
ATOM 3697 N N . LEU B 1 211 ? 36.151 -0.343 -23.946 1.00 39.53 189 LEU B N 1
ATOM 3698 C CA . LEU B 1 211 ? 34.831 -0.969 -24.126 1.00 44.35 189 LEU B CA 1
ATOM 3699 C C . LEU B 1 211 ? 34.176 -0.551 -25.435 1.00 44.46 189 LEU B C 1
ATOM 3700 O O . LEU B 1 211 ? 33.541 -1.354 -26.111 1.00 45.95 189 LEU B O 1
ATOM 3705 N N . THR B 1 212 ? 34.369 0.709 -25.802 1.00 41.83 190 THR B N 1
ATOM 3706 C CA . THR B 1 212 ? 33.879 1.218 -27.069 1.00 43.09 190 THR B CA 1
ATOM 3707 C C . THR B 1 212 ? 34.620 0.571 -28.196 1.00 37.32 190 THR B C 1
ATOM 3708 O O . THR B 1 212 ? 34.011 0.201 -29.192 1.00 43.31 190 THR B O 1
ATOM 3712 N N . GLN B 1 213 ? 35.938 0.421 -28.054 1.00 36.26 191 GLN B N 1
ATOM 3713 C CA . GLN B 1 213 ? 36.727 -0.271 -29.076 1.00 46.85 191 GLN B CA 1
ATOM 3714 C C . GLN B 1 213 ? 36.282 -1.723 -29.235 1.00 61.57 191 GLN B C 1
ATOM 3715 O O . GLN B 1 213 ? 36.351 -2.285 -30.315 1.00 48.62 191 GLN B O 1
ATOM 3721 N N . LEU B 1 214 ? 35.819 -2.335 -28.154 1.00 45.58 192 LEU B N 1
ATOM 3722 C CA . LEU B 1 214 ? 35.329 -3.702 -28.233 1.00 46.11 192 LEU B CA 1
ATOM 3723 C C . LEU B 1 214 ? 33.923 -3.832 -28.779 1.00 48.87 192 LEU B C 1
ATOM 3724 O O . LEU B 1 214 ? 33.472 -4.950 -28.993 1.00 49.28 192 LEU B O 1
ATOM 3729 N N . GLY B 1 215 ? 33.234 -2.709 -29.000 1.00 48.54 193 GLY B N 1
ATOM 3730 C CA . GLY B 1 215 ? 31.928 -2.709 -29.679 1.00 47.82 193 GLY B CA 1
ATOM 3731 C C . GLY B 1 215 ? 30.757 -2.105 -28.914 1.00 48.39 193 GLY B C 1
ATOM 3732 O O . GLY B 1 215 ? 29.641 -2.077 -29.425 1.00 51.46 193 GLY B O 1
ATOM 3733 N N . ALA B 1 216 ? 30.996 -1.598 -27.706 1.00 40.95 194 ALA B N 1
ATOM 3734 C CA . ALA B 1 216 ? 29.936 -0.973 -26.927 1.00 46.47 194 ALA B CA 1
ATOM 3735 C C . ALA B 1 216 ? 29.403 0.257 -27.659 1.00 55.93 194 ALA B C 1
ATOM 3736 O O . ALA B 1 216 ? 30.167 1.109 -28.069 1.00 47.96 194 ALA B O 1
ATOM 3738 N N . SER B 1 217 ? 28.085 0.311 -27.828 1.00 50.87 195 SER B N 1
ATOM 3739 C CA . SER B 1 217 ? 27.392 1.455 -28.411 1.00 45.68 195 SER B CA 1
ATOM 3740 C C . SER B 1 217 ? 27.448 2.624 -27.473 1.00 54.62 195 SER B C 1
ATOM 3741 O O . SER B 1 217 ? 27.450 3.773 -27.878 1.00 55.80 195 SER B O 1
ATOM 3744 N N . LYS B 1 218 ? 27.451 2.316 -26.193 1.00 47.85 196 LYS B N 1
ATOM 3745 C CA . LYS B 1 218 ? 27.475 3.334 -25.181 1.00 40.92 196 LYS B CA 1
ATOM 3746 C C . LYS B 1 218 ? 28.093 2.699 -23.961 1.00 49.07 196 LYS B C 1
ATOM 3747 O O . LYS B 1 218 ? 28.035 1.466 -23.781 1.00 43.24 196 LYS B O 1
ATOM 3753 N N . VAL B 1 219 ? 28.666 3.537 -23.117 1.00 38.10 197 VAL B N 1
ATOM 3754 C CA . VAL B 1 219 ? 29.205 3.092 -21.852 1.00 46.57 197 VAL B CA 1
ATOM 3755 C C . VAL B 1 219 ? 28.593 3.929 -20.770 1.00 50.52 197 VAL B C 1
ATOM 3756 O O . VAL B 1 219 ? 28.581 5.139 -20.880 1.00 50.77 197 VAL B O 1
ATOM 3760 N N . ILE B 1 220 ? 28.097 3.280 -19.724 1.00 37.80 198 ILE B N 1
ATOM 3761 C CA . ILE B 1 220 ? 27.471 3.965 -18.599 1.00 35.11 198 ILE B CA 1
ATOM 3762 C C . ILE B 1 220 ? 28.151 3.536 -17.325 1.00 36.55 198 ILE B C 1
ATOM 3763 O O . ILE B 1 220 ? 28.993 2.644 -17.351 1.00 51.31 198 ILE B O 1
ATOM 3768 N N . GLY B 1 221 ? 27.801 4.204 -16.225 1.00 37.19 199 GLY B N 1
ATOM 3769 C CA . GLY B 1 221 ? 28.422 3.997 -14.917 1.00 48.17 199 GLY B CA 1
ATOM 3770 C C . GLY B 1 221 ? 27.730 2.851 -14.204 1.00 61.28 199 GLY B C 1
ATOM 3771 O O . GLY B 1 221 ? 27.038 2.061 -14.844 1.00 40.25 199 GLY B O 1
ATOM 3772 N N . ARG B 1 222 ? 27.903 2.769 -12.888 1.00 49.49 200 ARG B N 1
ATOM 3773 C CA . ARG B 1 222 ? 27.348 1.682 -12.088 1.00 53.48 200 ARG B CA 1
ATOM 3774 C C . ARG B 1 222 ? 25.825 1.738 -12.006 1.00 62.87 200 ARG B C 1
ATOM 3775 O O . ARG B 1 222 ? 25.205 2.783 -12.189 1.00 49.55 200 ARG B O 1
ATOM 3783 N N . LEU B 1 223 ? 25.224 0.589 -11.734 1.00 55.20 201 LEU B N 1
ATOM 3784 C CA . LEU B 1 223 ? 23.771 0.508 -11.561 1.00 53.56 201 LEU B CA 1
ATOM 3785 C C . LEU B 1 223 ? 23.451 -0.136 -10.224 1.00 39.01 201 LEU B C 1
ATOM 3786 O O . LEU B 1 223 ? 24.203 -0.987 -9.746 1.00 56.01 201 LEU B O 1
ATOM 3791 N N . PRO B 1 224 ? 22.342 0.272 -9.590 1.00 40.98 202 PRO B N 1
ATOM 3792 C CA . PRO B 1 224 ? 21.451 1.352 -9.979 1.00 51.62 202 PRO B CA 1
ATOM 3793 C C . PRO B 1 224 ? 22.154 2.689 -9.812 1.00 58.87 202 PRO B C 1
ATOM 3794 O O . PRO B 1 224 ? 23.090 2.796 -9.020 1.00 56.75 202 PRO B O 1
ATOM 3798 N N . GLU B 1 225 ? 21.735 3.680 -10.588 1.00 50.00 203 GLU B N 1
ATOM 3799 C CA . GLU B 1 225 ? 22.257 5.029 -10.423 1.00 79.58 203 GLU B CA 1
ATOM 3800 C C . GLU B 1 225 ? 21.757 5.576 -9.089 1.00 48.38 203 GLU B C 1
ATOM 3801 O O . GLU B 1 225 ? 20.602 5.332 -8.730 1.00 90.14 203 GLU B O 1
ATOM 3807 N N . PRO B 1 226 ? 22.627 6.292 -8.334 1.00 107.86 204 PRO B N 1
ATOM 3808 C CA . PRO B 1 226 ? 22.360 6.742 -6.949 1.00 85.87 204 PRO B CA 1
ATOM 3809 C C . PRO B 1 226 ? 20.957 7.321 -6.657 1.00 119.99 204 PRO B C 1
ATOM 3810 O O . PRO B 1 226 ? 20.424 7.124 -5.561 1.00 68.95 204 PRO B O 1
ATOM 3814 N N . ASP B 1 227 ? 20.368 8.021 -7.624 1.00 61.61 205 ASP B N 1
ATOM 3815 C CA . ASP B 1 227 ? 19.048 8.649 -7.432 1.00 119.44 205 ASP B CA 1
ATOM 3816 C C . ASP B 1 227 ? 17.893 7.651 -7.471 1.00 120.75 205 ASP B C 1
ATOM 3817 O O . ASP B 1 227 ? 16.822 7.936 -6.940 1.00 106.08 205 ASP B O 1
ATOM 3822 N N . THR B 1 228 ? 18.108 6.502 -8.113 1.00 157.86 206 THR B N 1
ATOM 3823 C CA . THR B 1 228 ? 17.025 5.582 -8.480 1.00 69.90 206 THR B CA 1
ATOM 3824 C C . THR B 1 228 ? 16.350 4.925 -7.267 1.00 78.16 206 THR B C 1
ATOM 3825 O O . THR B 1 228 ? 17.013 4.272 -6.459 1.00 96.35 206 THR B O 1
ATOM 3829 N N . LYS B 1 229 ? 15.034 5.107 -7.148 1.00 62.60 207 LYS B N 1
ATOM 3830 C CA . LYS B 1 229 ? 14.228 4.330 -6.197 1.00 113.62 207 LY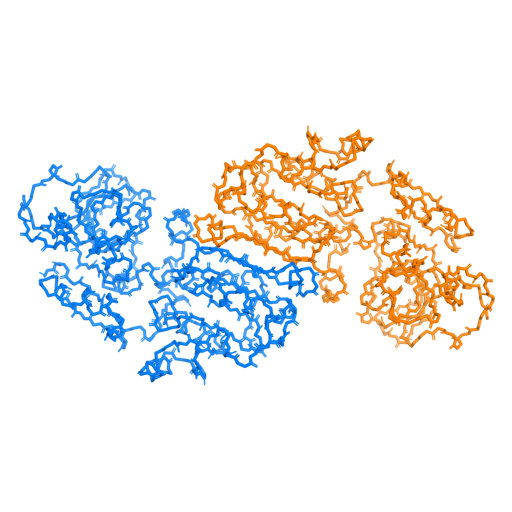S B CA 1
ATOM 3831 C C . LYS B 1 229 ? 14.018 2.935 -6.785 1.00 96.57 207 LYS B C 1
ATOM 3832 O O . LYS B 1 229 ? 13.608 2.808 -7.935 1.00 68.32 207 LYS B O 1
ATOM 3834 N N . PRO B 1 230 ? 14.303 1.884 -6.004 1.00 68.85 208 PRO B N 1
ATOM 3835 C CA . PRO B 1 230 ? 14.074 0.529 -6.499 1.00 81.36 208 PRO B CA 1
ATOM 3836 C C . PRO B 1 230 ? 12.576 0.190 -6.587 1.00 83.76 208 PRO B C 1
ATOM 3837 O O . PRO B 1 230 ? 11.820 0.472 -5.660 1.00 68.41 208 PRO B O 1
ATOM 3841 N N . ARG B 1 231 ? 12.143 -0.374 -7.710 1.00 46.70 209 ARG B N 1
ATOM 3842 C CA . ARG B 1 231 ? 10.776 -0.868 -7.823 1.00 60.79 209 ARG B CA 1
ATOM 3843 C C . ARG B 1 231 ? 10.818 -2.330 -8.246 1.00 53.37 209 ARG B C 1
ATOM 3844 O O . ARG B 1 231 ? 11.740 -2.723 -8.936 1.00 46.74 209 ARG B O 1
ATOM 3852 N N . PRO B 1 232 ? 9.818 -3.130 -7.833 1.00 45.07 210 PRO B N 1
ATOM 3853 C CA . PRO B 1 232 ? 9.735 -4.515 -8.300 1.00 47.27 210 PRO B CA 1
ATOM 3854 C C . PRO B 1 232 ? 9.829 -4.555 -9.835 1.00 45.92 210 PRO B C 1
ATOM 3855 O O . PRO B 1 232 ? 10.676 -5.259 -10.395 1.00 47.69 210 PRO B O 1
ATOM 3859 N N . LEU B 1 233 ? 9.031 -3.726 -10.497 1.00 39.41 211 LEU B N 1
ATOM 3860 C CA . LEU B 1 233 ? 9.148 -3.543 -11.931 1.00 36.25 211 LEU B CA 1
ATOM 3861 C C . LEU B 1 233 ? 9.430 -2.070 -12.262 1.00 74.74 211 LEU B C 1
ATOM 3862 O O . LEU B 1 233 ? 8.572 -1.199 -12.114 1.00 52.78 211 LEU B O 1
ATOM 3867 N N . GLY B 1 234 ? 10.641 -1.804 -12.715 1.00 45.26 212 GLY B N 1
ATOM 3868 C CA . GLY B 1 234 ? 11.034 -0.489 -13.115 1.00 45.81 212 GLY B CA 1
ATOM 3869 C C . GLY B 1 234 ? 10.796 -0.349 -14.593 1.00 53.23 212 GLY B C 1
ATOM 3870 O O . GLY B 1 234 ? 10.251 -1.247 -15.222 1.00 46.81 212 GLY B O 1
ATOM 3871 N N . LYS B 1 235 ? 11.222 0.782 -15.146 1.00 58.27 213 LYS B N 1
ATOM 3872 C CA . LYS B 1 235 ? 11.067 1.070 -16.557 1.00 52.42 213 LYS B CA 1
ATOM 3873 C C . LYS B 1 235 ? 11.869 0.038 -17.317 1.00 38.01 213 LYS B C 1
ATOM 3874 O O . LYS B 1 235 ? 13.065 -0.133 -17.068 1.00 53.34 213 LYS B O 1
ATOM 3880 N N . ALA B 1 236 ? 11.204 -0.650 -18.246 1.00 50.65 214 ALA B N 1
ATOM 3881 C CA . ALA B 1 236 ? 11.856 -1.671 -19.046 1.00 47.42 214 ALA B CA 1
ATOM 3882 C C . ALA B 1 236 ? 12.841 -1.023 -19.978 1.00 44.58 214 ALA B C 1
ATOM 3883 O O . ALA B 1 236 ? 12.464 -0.202 -20.800 1.00 53.46 214 ALA B O 1
ATOM 3885 N N . GLN B 1 237 ? 14.107 -1.385 -19.849 1.00 47.24 215 GLN B N 1
ATOM 3886 C CA . GLN B 1 237 ? 15.151 -0.792 -20.669 1.00 37.77 215 GLN B CA 1
ATOM 3887 C C . GLN B 1 237 ? 15.966 -1.766 -21.490 1.00 54.26 215 GLN B C 1
ATOM 3888 O O . GLN B 1 237 ? 16.446 -1.403 -22.562 1.00 49.82 215 GLN B O 1
ATOM 3894 N N . TRP B 1 238 ? 16.160 -2.986 -20.987 1.00 42.32 216 TRP B N 1
ATOM 3895 C CA . TRP B 1 238 ? 17.143 -3.885 -21.588 1.00 35.25 216 TRP B CA 1
ATOM 3896 C C . TRP B 1 238 ? 16.428 -5.114 -22.137 1.00 43.27 216 TRP B C 1
ATOM 3897 O O . TRP B 1 238 ? 15.536 -5.680 -21.495 1.00 43.78 216 TRP B O 1
ATOM 3908 N N . ALA B 1 239 ? 16.829 -5.520 -23.324 1.00 38.24 217 ALA B N 1
ATOM 3909 C CA . ALA B 1 239 ? 16.285 -6.730 -23.945 1.00 37.70 217 ALA B CA 1
ATOM 3910 C C . ALA B 1 239 ? 16.854 -7.975 -23.233 1.00 41.20 217 ALA B C 1
ATOM 3911 O O . ALA B 1 239 ? 16.189 -8.998 -23.078 1.00 36.10 217 ALA B O 1
ATOM 3913 N N . ALA B 1 240 ? 18.101 -7.855 -22.813 1.00 36.78 218 ALA B N 1
ATOM 3914 C CA . ALA B 1 240 ? 18.811 -8.900 -22.090 1.00 38.37 218 ALA B CA 1
ATOM 3915 C C . ALA B 1 240 ? 19.972 -8.245 -21.358 1.00 41.65 218 ALA B C 1
ATOM 3916 O O . ALA B 1 240 ? 20.224 -7.049 -21.521 1.00 34.46 218 ALA B O 1
ATOM 3918 N N . ALA B 1 241 ? 20.636 -9.016 -20.509 1.00 33.28 219 ALA B N 1
ATOM 3919 C CA . ALA B 1 241 ? 21.886 -8.585 -19.853 1.00 33.51 219 ALA B CA 1
ATOM 3920 C C . ALA B 1 241 ? 22.827 -9.744 -19.614 1.00 40.45 219 ALA B C 1
ATOM 3921 O O . ALA B 1 241 ? 22.386 -10.872 -19.408 1.00 36.39 219 ALA B O 1
ATOM 3923 N N . VAL B 1 242 ? 24.117 -9.444 -19.657 1.00 36.42 220 VAL B N 1
ATOM 3924 C CA . VAL B 1 242 ? 25.154 -10.286 -19.096 1.00 38.01 220 VAL B CA 1
ATOM 3925 C C . VAL B 1 242 ? 25.612 -9.584 -17.812 1.00 46.98 220 VAL B C 1
ATOM 3926 O O . VAL B 1 242 ? 26.133 -8.461 -17.859 1.00 40.55 220 VAL B O 1
ATOM 3930 N N . ASP B 1 243 ? 25.380 -10.242 -16.670 1.00 40.55 221 ASP B N 1
ATOM 3931 C CA . ASP B 1 243 ? 25.754 -9.708 -15.360 1.00 43.32 221 ASP B CA 1
ATOM 3932 C C . ASP B 1 243 ? 26.971 -10.371 -14.756 1.00 42.69 221 ASP B C 1
ATOM 3933 O O . ASP B 1 243 ? 27.016 -11.603 -14.557 1.00 49.25 221 ASP B O 1
ATOM 3938 N N . CYS B 1 244 ? 27.935 -9.531 -14.409 1.00 38.54 222 CYS B N 1
ATOM 3939 C CA . CYS B 1 244 ? 29.187 -9.961 -13.800 1.00 35.23 222 CYS B CA 1
ATOM 3940 C C . CYS B 1 244 ? 29.345 -9.418 -12.379 1.00 38.12 222 CYS B C 1
ATOM 3941 O O . CYS B 1 244 ? 30.384 -9.573 -11.774 1.00 52.70 222 CYS B O 1
ATOM 3944 N N . VAL B 1 245 ? 28.309 -8.790 -11.845 1.00 35.71 223 VAL B N 1
ATOM 3945 C CA . VAL B 1 245 ? 28.428 -8.086 -10.576 1.00 34.23 223 VAL B CA 1
ATOM 3946 C C . VAL B 1 245 ? 27.623 -8.691 -9.445 1.00 47.33 223 VAL B C 1
ATOM 3947 O O . VAL B 1 245 ? 28.105 -8.785 -8.314 1.00 39.81 223 VAL B O 1
ATOM 3951 N N . GLY B 1 246 ? 26.395 -9.083 -9.734 1.00 47.70 224 GLY B N 1
ATOM 3952 C CA . GLY B 1 246 ? 25.521 -9.617 -8.709 1.00 36.74 224 GLY B CA 1
ATOM 3953 C C . GLY B 1 246 ? 24.941 -8.522 -7.834 1.00 43.32 224 GLY B C 1
ATOM 3954 O O . GLY B 1 246 ? 24.821 -7.367 -8.246 1.00 41.42 224 GLY B O 1
ATOM 3955 N N . GLY B 1 247 ? 24.548 -8.900 -6.630 1.00 43.53 225 GLY B N 1
ATOM 3956 C CA . GLY B 1 247 ? 23.971 -7.965 -5.652 1.00 44.37 225 GLY B CA 1
ATOM 3957 C C . GLY B 1 247 ? 22.918 -7.000 -6.163 1.00 62.54 225 GLY B C 1
ATOM 3958 O O . GLY B 1 247 ? 22.025 -7.366 -6.923 1.00 43.35 225 GLY B O 1
ATOM 3959 N N . ALA B 1 248 ? 23.048 -5.746 -5.749 1.00 48.87 226 ALA B N 1
ATOM 3960 C CA . ALA B 1 248 ? 22.033 -4.720 -6.003 1.00 40.36 226 ALA B CA 1
ATOM 3961 C C . ALA B 1 248 ? 21.964 -4.313 -7.466 1.00 35.41 226 ALA B C 1
ATOM 3962 O O . ALA B 1 248 ? 20.923 -3.879 -7.942 1.00 42.07 226 ALA B O 1
ATOM 3964 N N . THR B 1 249 ? 23.076 -4.490 -8.166 1.00 33.52 227 THR B N 1
ATOM 3965 C CA . THR B 1 249 ? 23.137 -4.357 -9.608 1.00 39.10 227 THR B CA 1
ATOM 3966 C C . THR B 1 249 ? 22.223 -5.356 -10.315 1.00 46.06 227 THR B C 1
ATOM 3967 O O . THR B 1 249 ? 21.402 -4.971 -11.148 1.00 40.08 227 THR B O 1
ATOM 3971 N N . LEU B 1 250 ? 22.341 -6.629 -9.953 1.00 38.46 228 LEU B N 1
ATOM 3972 C CA . LEU B 1 250 ? 21.541 -7.654 -10.599 1.00 31.10 228 LEU B CA 1
ATOM 3973 C C . LEU B 1 250 ? 20.084 -7.437 -10.265 1.00 33.57 228 LEU B C 1
ATOM 3974 O O . LEU B 1 250 ? 19.241 -7.500 -11.143 1.00 39.07 228 LEU B O 1
ATOM 3979 N N . ALA B 1 251 ? 19.783 -7.132 -9.004 1.00 36.74 229 ALA B N 1
ATOM 3980 C CA . ALA B 1 251 ? 18.407 -6.862 -8.621 1.00 39.60 229 ALA B CA 1
ATOM 3981 C C . ALA B 1 251 ? 17.799 -5.733 -9.471 1.00 42.10 229 ALA B C 1
ATOM 3982 O O . ALA B 1 251 ? 16.623 -5.785 -9.871 1.00 41.63 229 ALA B O 1
ATOM 3984 N N . HIS B 1 252 ? 18.599 -4.709 -9.735 1.00 42.96 230 HIS B N 1
ATOM 3985 C CA . HIS B 1 252 ? 18.145 -3.579 -10.548 1.00 41.97 230 HIS B CA 1
ATOM 3986 C C . HIS B 1 252 ? 17.915 -3.978 -12.014 1.00 33.36 230 HIS B C 1
ATOM 3987 O O . HIS B 1 252 ? 16.923 -3.577 -12.637 1.00 39.67 230 HIS B O 1
ATOM 3994 N N . VAL B 1 253 ? 18.864 -4.726 -12.561 1.00 41.18 231 VAL B N 1
ATOM 3995 C CA . VAL B 1 253 ? 18.777 -5.246 -13.928 1.00 42.80 231 VAL B CA 1
ATOM 3996 C C . VAL B 1 253 ? 17.504 -6.076 -14.090 1.00 38.97 231 VAL B C 1
ATOM 3997 O O . VAL B 1 253 ? 16.749 -5.864 -15.015 1.00 35.94 231 VAL B O 1
ATOM 4001 N N . LEU B 1 254 ? 17.234 -6.987 -13.168 1.00 37.56 232 LEU B N 1
ATOM 4002 C CA . LEU B 1 254 ? 16.039 -7.837 -13.293 1.00 36.73 232 LEU B CA 1
ATOM 4003 C C . LEU B 1 254 ? 14.786 -6.971 -13.346 1.00 38.57 232 LEU B C 1
ATOM 4004 O O . LEU B 1 254 ? 13.871 -7.221 -14.148 1.00 38.05 232 LEU B O 1
ATOM 4009 N N . SER B 1 255 ? 14.749 -5.922 -12.527 1.00 39.20 233 SER B N 1
ATOM 4010 C CA . SER B 1 255 ? 13.571 -5.029 -12.489 1.00 34.79 233 SER B CA 1
ATOM 4011 C C . SER B 1 255 ? 13.385 -4.198 -13.804 1.00 41.19 233 SER B C 1
ATOM 4012 O O . SER B 1 255 ? 12.307 -3.629 -14.062 1.00 38.39 233 SER B O 1
ATOM 4015 N N . THR B 1 256 ? 14.413 -4.173 -14.648 1.00 32.49 234 THR B N 1
ATOM 4016 C CA . THR B 1 256 ? 14.432 -3.328 -15.879 1.00 33.66 234 THR B CA 1
ATOM 4017 C C . THR B 1 256 ? 14.619 -4.092 -17.186 1.00 42.37 234 THR B C 1
ATOM 4018 O O . THR B 1 256 ? 14.781 -3.506 -18.246 1.00 37.95 234 THR B O 1
ATOM 4022 N N . ILE B 1 257 ? 14.556 -5.420 -17.121 1.00 41.89 235 ILE B N 1
ATOM 4023 C CA . ILE B 1 257 ? 14.551 -6.235 -18.328 1.00 28.95 235 ILE B CA 1
ATOM 4024 C C . ILE B 1 257 ? 13.148 -6.185 -18.964 1.00 28.79 235 ILE B C 1
ATOM 4025 O O . ILE B 1 257 ? 12.115 -6.327 -18.273 1.00 39.65 235 ILE B O 1
ATOM 4030 N N . GLU B 1 258 ? 13.122 -6.009 -20.277 1.00 34.27 236 GLU B N 1
ATOM 4031 C CA . GLU B 1 258 ? 11.879 -6.061 -21.064 1.00 36.56 236 GLU B CA 1
ATOM 4032 C C . GLU B 1 258 ? 11.168 -7.402 -21.020 1.00 45.24 236 GLU B C 1
ATOM 4033 O O . GLU B 1 258 ? 11.782 -8.427 -20.742 1.00 36.66 236 GLU B O 1
ATOM 4039 N N . TYR B 1 259 ? 9.876 -7.387 -21.340 1.00 41.57 237 TYR B N 1
ATOM 4040 C CA . TYR B 1 259 ? 9.071 -8.613 -21.417 1.00 45.55 237 TYR B CA 1
ATOM 4041 C C . TYR B 1 259 ? 9.802 -9.681 -22.191 1.00 41.83 237 TYR B C 1
ATOM 4042 O O . TYR B 1 259 ? 10.290 -9.440 -23.281 1.00 35.16 237 TYR B O 1
ATOM 4051 N N . GLY B 1 260 ? 9.890 -10.869 -21.610 1.00 35.96 238 GLY B N 1
ATOM 4052 C CA . GLY B 1 260 ? 10.460 -12.030 -22.309 1.00 44.40 238 GLY B CA 1
ATOM 4053 C C . GLY B 1 260 ? 11.972 -12.073 -22.378 1.00 37.57 238 GLY B C 1
ATOM 4054 O O . GLY B 1 260 ? 12.523 -12.976 -22.960 1.00 38.76 238 GLY B O 1
ATOM 4055 N N . GLY B 1 261 ? 12.669 -11.088 -21.818 1.00 36.76 239 GLY B N 1
ATOM 4056 C CA . GLY B 1 261 ? 14.133 -11.105 -21.890 1.00 29.81 239 GLY B CA 1
ATOM 4057 C C . GLY B 1 261 ? 14.782 -12.011 -20.838 1.00 41.13 239 GLY B C 1
ATOM 4058 O O . GLY B 1 261 ? 14.108 -12.706 -20.069 1.00 33.17 239 GLY B O 1
ATOM 4059 N N . ALA B 1 262 ? 16.103 -11.999 -20.800 1.00 34.06 240 ALA B N 1
ATOM 4060 C CA . ALA B 1 262 ? 16.846 -12.932 -19.973 1.00 39.59 240 ALA B CA 1
ATOM 4061 C C . ALA B 1 262 ? 18.128 -12.296 -19.505 1.00 36.78 240 ALA B C 1
ATOM 4062 O O . ALA B 1 262 ? 18.615 -11.384 -20.139 1.00 32.69 240 ALA B O 1
ATOM 4064 N N . VAL B 1 263 ? 18.642 -12.773 -18.379 1.00 31.38 241 VAL B N 1
ATOM 4065 C CA . VAL B 1 263 ? 19.896 -12.314 -17.806 1.00 26.07 241 VAL B CA 1
ATOM 4066 C C . VAL B 1 263 ? 20.772 -13.529 -17.559 1.00 42.49 241 VAL B C 1
ATOM 4067 O O . VAL B 1 263 ? 20.311 -14.503 -16.968 1.00 33.25 241 VAL B O 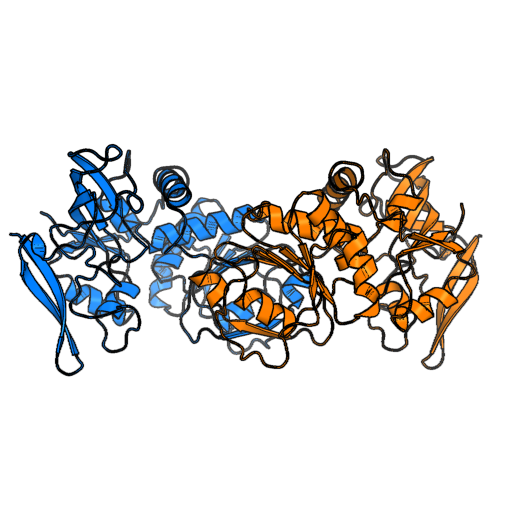1
ATOM 4071 N N . ALA B 1 264 ? 22.012 -13.463 -18.021 1.00 32.01 242 ALA B N 1
ATOM 4072 C CA . ALA B 1 264 ? 23.031 -14.486 -17.751 1.00 34.84 242 ALA B CA 1
ATOM 4073 C C . ALA B 1 264 ? 23.881 -14.026 -16.593 1.00 45.45 242 ALA B C 1
ATOM 4074 O O . ALA B 1 264 ? 24.585 -13.028 -16.721 1.00 41.70 242 ALA B O 1
ATOM 4076 N N . ALA B 1 265 ? 23.828 -14.748 -15.471 1.00 32.75 243 ALA B N 1
ATOM 4077 C CA . ALA B 1 265 ? 24.531 -14.328 -14.233 1.00 33.07 243 ALA B CA 1
ATOM 4078 C C . ALA B 1 265 ? 25.807 -15.106 -14.107 1.00 40.85 243 ALA B C 1
ATOM 4079 O O . ALA B 1 265 ? 25.793 -16.327 -13.981 1.00 41.95 243 ALA B O 1
ATOM 4081 N N . SER B 1 266 ? 26.915 -14.391 -14.181 1.00 32.50 244 SER B N 1
ATOM 4082 C CA . SER B 1 266 ? 28.227 -14.990 -14.371 1.00 46.56 244 SER B CA 1
ATOM 4083 C C . SER B 1 266 ? 29.172 -14.698 -13.225 1.00 58.40 244 SER B C 1
ATOM 4084 O O . SER B 1 266 ? 30.182 -15.370 -13.065 1.00 58.89 244 SER B O 1
ATOM 4087 N N . GLY B 1 267 ? 28.879 -13.681 -12.435 1.00 39.64 245 GLY B N 1
ATOM 4088 C CA . GLY B 1 267 ? 29.913 -13.144 -11.566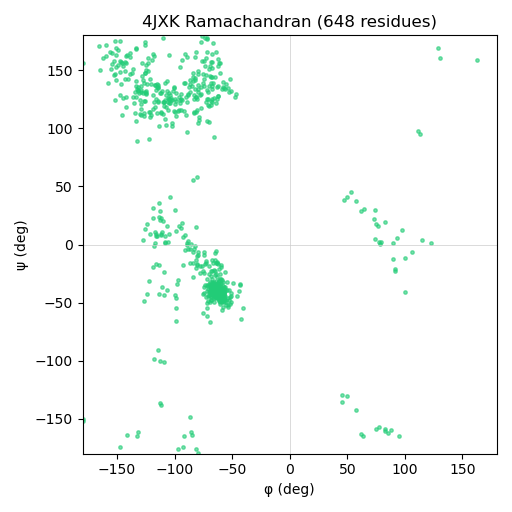 1.00 42.69 245 GLY B CA 1
ATOM 4089 C C . GLY B 1 267 ? 29.361 -12.544 -10.316 1.00 47.04 245 GLY B C 1
ATOM 4090 O O . GLY B 1 267 ? 28.150 -12.340 -10.164 1.00 44.05 245 GLY B O 1
ATOM 4091 N N . LEU B 1 268 ? 30.277 -12.261 -9.409 1.00 46.62 246 LEU B N 1
ATOM 4092 C CA . LEU B 1 268 ? 29.932 -11.781 -8.096 1.00 49.92 246 LEU B CA 1
ATOM 4093 C C . LEU B 1 268 ? 31.008 -10.785 -7.651 1.00 62.38 246 LEU B C 1
ATOM 4094 O O . LEU B 1 268 ? 32.193 -11.082 -7.706 1.00 58.45 246 LEU B O 1
ATOM 4099 N N . THR B 1 269 ? 30.578 -9.593 -7.268 1.00 64.99 247 THR B N 1
ATOM 4100 C CA . THR B 1 269 ? 31.435 -8.594 -6.657 1.00 63.18 247 THR B CA 1
ATOM 4101 C C . THR B 1 269 ? 30.616 -8.082 -5.500 1.00 74.60 247 THR B C 1
ATOM 4102 O O . THR B 1 269 ? 29.503 -7.603 -5.687 1.00 84.71 247 THR B O 1
ATOM 4106 N N . GLY B 1 270 ? 31.157 -8.208 -4.303 1.00 82.34 248 GLY B N 1
ATOM 4107 C CA . GLY B 1 270 ? 30.395 -7.944 -3.098 1.00 68.55 248 GLY B CA 1
ATOM 4108 C C . GLY B 1 270 ? 29.823 -9.240 -2.576 1.00 88.67 248 GLY B C 1
ATOM 4109 O O . GLY B 1 270 ? 30.242 -10.329 -2.985 1.00 72.72 248 GLY B O 1
ATOM 4110 N N . GLY B 1 271 ? 28.863 -9.123 -1.669 1.00 80.25 249 GLY B N 1
ATOM 4111 C CA . GLY B 1 271 ? 28.281 -10.284 -1.022 1.00 73.84 249 GLY B CA 1
ATOM 4112 C C . GLY B 1 271 ? 27.400 -11.048 -1.986 1.00 83.91 249 GLY B C 1
ATOM 4113 O O . GLY B 1 271 ? 27.064 -10.547 -3.053 1.00 51.06 249 GLY B O 1
ATOM 4114 N N . PRO B 1 272 ? 27.038 -12.280 -1.622 1.00 64.74 250 PRO B N 1
ATOM 4115 C CA . PRO B 1 272 ? 26.260 -13.114 -2.518 1.00 47.46 250 PRO B CA 1
ATOM 4116 C C . PRO B 1 272 ? 24.755 -12.852 -2.450 1.00 48.50 250 PRO B C 1
ATOM 4117 O O . PRO B 1 272 ? 24.017 -13.400 -3.257 1.00 44.50 250 PRO B O 1
ATOM 4121 N N . LYS B 1 273 ? 24.294 -12.014 -1.526 1.00 42.91 251 LYS B N 1
ATOM 4122 C CA . LYS B 1 273 ? 22.869 -11.905 -1.278 1.00 55.44 251 LYS B CA 1
ATOM 4123 C C . LYS B 1 273 ? 22.193 -11.267 -2.484 1.00 56.81 251 LYS B C 1
ATOM 4124 O O . LYS B 1 273 ? 22.777 -10.419 -3.124 1.00 41.49 251 LYS B O 1
ATOM 4130 N N . LEU B 1 274 ? 20.980 -11.709 -2.801 1.00 41.31 252 LEU B N 1
ATOM 4131 C CA . LEU B 1 274 ? 20.191 -11.121 -3.869 1.00 38.75 252 LEU B CA 1
ATOM 4132 C C . LEU B 1 274 ? 18.802 -10.813 -3.349 1.00 46.18 252 LEU B C 1
ATOM 4133 O O . LEU B 1 274 ? 18.029 -11.717 -3.028 1.00 44.93 252 LEU B O 1
ATOM 4138 N N . GLU B 1 275 ? 18.476 -9.532 -3.246 1.00 40.28 253 GLU B N 1
ATOM 4139 C CA . GLU B 1 275 ? 17.150 -9.143 -2.773 1.00 35.29 253 GLU B CA 1
ATOM 4140 C C . GLU B 1 275 ? 16.328 -8.599 -3.926 1.00 43.17 253 GLU B C 1
ATOM 4141 O O . GLU B 1 275 ? 16.537 -7.469 -4.369 1.00 41.65 253 GLU B O 1
ATOM 4147 N N . THR B 1 276 ? 15.413 -9.426 -4.431 1.00 47.33 254 THR B N 1
ATOM 4148 C CA . THR B 1 276 ? 14.631 -9.062 -5.613 1.00 38.68 254 THR B CA 1
ATOM 4149 C C . THR B 1 276 ? 13.152 -9.328 -5.366 1.00 42.91 254 THR B C 1
ATOM 4150 O O . THR B 1 276 ? 12.715 -9.400 -4.198 1.00 37.15 254 THR B O 1
ATOM 4154 N N . THR B 1 277 ? 12.372 -9.420 -6.441 1.00 38.66 255 THR B N 1
ATOM 4155 C CA . THR B 1 277 ? 10.997 -9.914 -6.344 1.00 37.74 255 THR B CA 1
ATOM 4156 C C . THR B 1 277 ? 10.768 -10.924 -7.451 1.00 36.49 255 THR B C 1
ATOM 4157 O O . THR B 1 277 ? 11.568 -11.042 -8.387 1.00 37.26 255 THR B O 1
ATOM 4161 N N . VAL B 1 278 ? 9.648 -11.623 -7.339 1.00 38.13 256 VAL B N 1
ATOM 4162 C CA . VAL B 1 278 ? 9.249 -12.594 -8.358 1.00 38.81 256 VAL B CA 1
ATOM 4163 C C . VAL B 1 278 ? 8.540 -11.942 -9.536 1.00 43.00 256 VAL B C 1
ATOM 4164 O O . VAL B 1 278 ? 8.262 -12.621 -10.490 1.00 38.40 256 VAL B O 1
ATOM 4168 N N . LEU B 1 279 ? 8.291 -10.630 -9.486 1.00 42.40 257 LEU B N 1
ATOM 4169 C CA . LEU B 1 279 ? 7.457 -9.953 -10.488 1.00 36.50 257 LEU B CA 1
ATOM 4170 C C . LEU B 1 279 ? 8.005 -9.919 -11.905 1.00 32.90 257 LEU B C 1
ATOM 4171 O O . LEU B 1 279 ? 7.261 -10.122 -12.867 1.00 39.27 257 LEU B O 1
ATOM 4176 N N . PRO B 1 280 ? 9.298 -9.642 -12.062 1.00 28.88 258 PRO B N 1
ATOM 4177 C CA . PRO B 1 280 ? 9.854 -9.717 -13.407 1.00 31.44 258 PRO B CA 1
ATOM 4178 C C . PRO B 1 280 ? 9.731 -11.105 -14.026 1.00 34.67 258 PRO B C 1
ATOM 4179 O O . PRO B 1 280 ? 9.587 -11.251 -15.243 1.00 32.17 258 PRO B O 1
ATOM 4183 N N . PHE B 1 281 ? 9.834 -12.120 -13.185 1.00 29.83 259 PHE B N 1
ATOM 4184 C CA . PHE B 1 281 ? 9.698 -13.502 -13.660 1.00 35.50 259 PHE B CA 1
ATOM 4185 C C . PHE B 1 281 ? 8.249 -13.793 -14.016 1.00 30.28 259 PHE B C 1
ATOM 4186 O O . PHE B 1 281 ? 7.975 -14.229 -15.121 1.00 30.94 259 PHE B O 1
ATOM 4194 N N . ILE B 1 282 ? 7.333 -13.568 -13.086 1.00 33.78 260 ILE B N 1
ATOM 4195 C CA . ILE B 1 282 ? 5.963 -14.023 -13.322 1.00 37.01 260 ILE B CA 1
ATOM 4196 C C . ILE B 1 282 ? 5.120 -13.040 -14.140 1.00 46.05 260 ILE B C 1
ATOM 4197 O O . ILE B 1 282 ? 4.195 -13.458 -14.838 1.00 45.79 260 ILE B O 1
ATOM 4202 N N . LEU B 1 283 ? 5.425 -11.745 -14.059 1.00 36.26 261 LEU B N 1
ATOM 4203 C CA . LEU B 1 283 ? 4.663 -10.739 -14.825 1.00 37.76 261 LEU B CA 1
ATOM 4204 C C . LEU B 1 283 ? 5.353 -10.366 -16.116 1.00 37.55 261 LEU B C 1
ATOM 4205 O O . LEU B 1 283 ? 4.667 -10.052 -17.088 1.00 39.15 261 LEU B O 1
ATOM 4210 N N . ARG B 1 284 ? 6.692 -10.411 -16.155 1.00 34.79 262 ARG B N 1
ATOM 4211 C CA . ARG B 1 284 ? 7.410 -10.128 -17.405 1.00 33.20 262 ARG B CA 1
ATOM 4212 C C . ARG B 1 284 ? 8.068 -11.306 -18.124 1.00 40.21 262 ARG B C 1
ATOM 4213 O O . ARG B 1 284 ? 8.700 -11.104 -19.152 1.00 35.52 262 ARG B O 1
ATOM 4221 N N . GLY B 1 285 ? 7.930 -12.522 -17.607 1.00 35.03 263 GLY B N 1
ATOM 4222 C CA . GLY B 1 285 ? 8.485 -13.701 -18.291 1.00 35.16 263 GLY B CA 1
ATOM 4223 C C . GLY B 1 285 ? 10.001 -13.661 -18.429 1.00 31.27 263 GLY B C 1
ATOM 4224 O O . GLY B 1 285 ? 10.566 -14.198 -19.362 1.00 35.70 263 GLY B O 1
ATOM 4225 N N . VAL B 1 286 ? 10.666 -12.996 -17.494 1.00 31.13 264 VAL B N 1
ATOM 4226 C CA . VAL B 1 286 ? 12.124 -12.926 -17.494 1.00 32.99 264 VAL B CA 1
ATOM 4227 C C . VAL B 1 286 ? 12.749 -14.269 -17.021 1.00 29.41 264 VAL B C 1
ATOM 4228 O O . VAL B 1 286 ? 12.192 -14.954 -16.180 1.00 30.79 264 VAL B O 1
ATOM 4232 N N . SER B 1 287 ? 13.906 -14.592 -17.587 1.00 28.94 265 SER B N 1
ATOM 4233 C CA . SER B 1 287 ? 14.741 -15.711 -17.179 1.00 38.06 265 SER B CA 1
ATOM 4234 C C . SER B 1 287 ? 16.071 -15.248 -16.621 1.00 41.66 265 SER B C 1
ATOM 4235 O O . SER B 1 287 ? 16.710 -14.365 -17.195 1.00 35.66 265 SER B O 1
ATOM 4238 N N . LEU B 1 288 ? 16.481 -15.859 -15.508 1.00 33.07 266 LEU B N 1
ATOM 4239 C CA . LEU B 1 288 ? 17.818 -15.683 -14.920 1.00 29.75 266 LEU B CA 1
ATOM 4240 C C . LEU B 1 288 ? 18.600 -16.990 -15.047 1.00 36.39 266 LEU B C 1
ATOM 4241 O O . LEU B 1 288 ? 18.232 -17.988 -14.425 1.00 35.57 266 LEU B O 1
ATOM 4246 N N . LEU B 1 289 ? 19.663 -16.970 -15.838 1.00 34.16 267 LEU B N 1
ATOM 4247 C CA . LEU B 1 289 ? 20.415 -18.174 -16.216 1.00 31.71 267 LEU B CA 1
ATOM 4248 C C . LEU B 1 289 ? 21.798 -18.127 -15.562 1.00 41.70 267 LEU B C 1
ATOM 4249 O O . LEU B 1 289 ? 22.622 -17.268 -15.861 1.00 32.02 267 LEU B O 1
ATOM 4254 N N . GLY B 1 290 ? 22.035 -19.045 -14.641 1.00 33.83 268 GLY B N 1
ATOM 4255 C CA . GLY B 1 290 ? 23.293 -19.101 -13.918 1.00 31.97 268 GLY B CA 1
ATOM 4256 C C . GLY B 1 290 ? 24.379 -19.732 -14.767 1.00 33.48 268 GLY B C 1
ATOM 4257 O O . GLY B 1 290 ? 24.213 -20.810 -15.334 1.00 38.00 268 GLY B O 1
ATOM 4258 N N . ILE B 1 291 ? 25.502 -19.043 -14.855 1.00 32.02 269 ILE B N 1
ATOM 4259 C CA . ILE B 1 291 ? 26.602 -19.450 -15.702 1.00 33.08 269 ILE B CA 1
ATOM 4260 C C . ILE B 1 291 ? 27.715 -19.957 -14.810 1.00 37.38 269 ILE B C 1
ATOM 4261 O O . ILE B 1 291 ? 28.195 -19.218 -13.951 1.00 38.02 269 ILE B O 1
ATOM 4266 N N . ASP B 1 292 ? 28.066 -21.237 -14.973 1.00 41.04 270 ASP B N 1
ATOM 4267 C CA . ASP B 1 292 ? 29.227 -21.845 -14.281 1.00 42.03 270 ASP B CA 1
ATOM 4268 C C . ASP B 1 292 ? 30.107 -22.564 -15.267 1.00 41.11 270 ASP B C 1
ATOM 4269 O O . ASP B 1 292 ? 29.690 -23.542 -15.896 1.00 44.42 270 ASP B O 1
ATOM 4274 N N . SER B 1 293 ? 31.334 -22.088 -15.408 1.00 36.85 271 SER B N 1
ATOM 4275 C CA . SER B 1 293 ? 32.270 -22.728 -16.314 1.00 41.36 271 SER B CA 1
ATOM 4276 C C . SER B 1 293 ? 33.122 -23.778 -15.600 1.00 38.69 271 SER B C 1
ATOM 4277 O O . SER B 1 293 ? 33.764 -24.574 -16.261 1.00 47.19 271 SER B O 1
ATOM 4280 N N . VAL B 1 294 ? 33.176 -23.733 -14.272 1.00 44.84 272 VAL B N 1
ATOM 4281 C CA . VAL B 1 294 ? 34.107 -24.602 -13.541 1.00 47.66 272 VAL B CA 1
ATOM 4282 C C . VAL B 1 294 ? 33.734 -26.086 -13.697 1.00 44.23 272 VAL B C 1
ATOM 4283 O O . VAL B 1 294 ? 34.595 -26.906 -14.003 1.00 53.13 272 VAL B O 1
ATOM 4287 N N . GLN B 1 295 ? 32.460 -26.412 -13.467 1.00 44.75 273 GLN B N 1
ATOM 4288 C CA . GLN B 1 295 ? 31.956 -27.796 -13.506 1.00 46.01 273 GLN B CA 1
ATOM 4289 C C . GLN B 1 295 ? 31.148 -28.108 -14.775 1.00 48.10 273 GLN B C 1
ATOM 4290 O O . GLN B 1 295 ? 30.519 -29.144 -14.876 1.00 53.68 273 GLN B O 1
ATOM 4296 N N . TYR B 1 296 ? 31.157 -27.206 -15.748 1.00 55.17 274 TYR B N 1
ATOM 4297 C CA . TYR B 1 296 ? 30.465 -27.431 -17.012 1.00 48.90 274 TYR B CA 1
ATOM 4298 C C . TYR B 1 296 ? 30.880 -28.797 -17.652 1.00 46.82 274 TYR B C 1
ATOM 4299 O O . TYR B 1 296 ? 32.065 -29.093 -17.760 1.00 52.58 274 TYR B O 1
ATOM 4308 N N . PRO B 1 297 ? 29.904 -29.623 -18.070 1.00 53.69 275 PRO B N 1
ATOM 4309 C CA . PRO B 1 297 ? 30.206 -30.975 -18.581 1.00 45.77 275 PRO B CA 1
ATOM 4310 C C . PRO B 1 297 ? 31.143 -30.964 -19.765 1.00 49.22 275 PRO B C 1
ATOM 4311 O O . PRO B 1 297 ? 30.939 -30.182 -20.686 1.00 48.43 275 PRO B O 1
ATOM 4315 N N . ILE B 1 298 ? 32.133 -31.856 -19.758 1.00 45.22 276 ILE B N 1
ATOM 4316 C CA . ILE B 1 298 ? 33.209 -31.835 -20.745 1.00 42.93 276 ILE B CA 1
ATOM 4317 C C . ILE B 1 298 ? 32.743 -31.919 -22.211 1.00 44.01 276 ILE B C 1
ATOM 4318 O O . ILE B 1 298 ? 33.308 -31.261 -23.089 1.00 63.90 276 ILE B O 1
ATOM 4323 N N . ASP B 1 299 ? 31.750 -32.751 -22.479 1.00 68.82 277 ASP B N 1
ATOM 4324 C CA . ASP B 1 299 ? 31.155 -32.827 -23.818 1.00 59.42 277 ASP B CA 1
ATOM 4325 C C . ASP B 1 299 ? 30.715 -31.441 -24.320 1.00 67.74 277 ASP B C 1
ATOM 4326 O O . ASP B 1 299 ? 31.016 -31.062 -25.450 1.00 55.56 277 ASP B O 1
ATOM 4331 N N . GLN B 1 300 ? 30.015 -30.689 -23.473 1.00 62.37 278 GLN B N 1
ATOM 4332 C CA . GLN B 1 300 ? 29.558 -29.341 -23.820 1.00 61.15 278 GLN B CA 1
ATOM 4333 C C . GLN B 1 300 ? 30.728 -28.359 -23.929 1.00 56.55 278 GLN B C 1
ATOM 4334 O O . GLN B 1 300 ? 30.803 -27.567 -24.867 1.00 50.61 278 GLN B O 1
ATOM 4340 N N . ARG B 1 301 ? 31.644 -28.431 -22.971 1.00 52.31 279 ARG B N 1
ATOM 4341 C CA . ARG B 1 301 ? 32.858 -27.629 -22.984 1.00 48.95 279 ARG B CA 1
ATOM 4342 C C . ARG B 1 301 ? 33.615 -27.752 -24.308 1.00 67.87 279 ARG B C 1
ATOM 4343 O O . ARG B 1 301 ? 33.959 -26.734 -24.936 1.00 47.90 279 ARG B O 1
ATOM 4351 N N . ARG B 1 302 ? 33.857 -28.990 -24.740 1.00 51.41 280 ARG B N 1
ATOM 4352 C CA . ARG B 1 302 ? 34.506 -29.235 -26.037 1.00 54.57 280 ARG B CA 1
ATOM 4353 C C . ARG B 1 302 ? 33.679 -28.627 -27.162 1.00 49.64 280 ARG B C 1
ATOM 4354 O O . ARG B 1 302 ? 34.210 -27.919 -28.022 1.00 55.51 280 ARG B O 1
ATOM 4362 N N . ARG B 1 303 ? 32.373 -28.854 -27.147 1.00 44.00 281 ARG B N 1
ATOM 4363 C CA . ARG B 1 303 ? 31.536 -28.295 -28.200 1.00 42.63 281 ARG B CA 1
ATOM 4364 C C . ARG B 1 303 ? 31.711 -26.768 -28.218 1.00 58.10 281 ARG B C 1
ATOM 4365 O O . ARG B 1 303 ? 31.901 -26.178 -29.278 1.00 52.17 281 ARG B O 1
ATOM 4373 N N . LEU B 1 304 ? 31.679 -26.127 -27.050 1.00 58.12 282 LEU B N 1
ATOM 4374 C CA . LEU B 1 304 ? 31.726 -24.648 -27.016 1.00 52.60 282 LEU B CA 1
ATOM 4375 C C . LEU B 1 304 ? 33.043 -24.113 -27.556 1.00 44.40 282 LEU B C 1
ATOM 4376 O O . LEU B 1 304 ? 33.064 -23.087 -28.251 1.00 55.20 282 LEU B O 1
ATOM 4381 N N . TRP B 1 305 ? 34.123 -24.823 -27.284 1.00 47.54 283 TRP B N 1
ATOM 4382 C CA . TRP B 1 305 ? 35.426 -24.430 -27.781 1.00 55.93 283 TRP B CA 1
ATOM 4383 C C . TRP B 1 305 ? 35.443 -24.454 -29.303 1.00 54.91 283 TRP B C 1
ATOM 4384 O O . TRP B 1 305 ? 36.122 -23.666 -29.931 1.00 55.55 283 TRP B O 1
ATOM 4395 N N . GLY B 1 306 ? 34.701 -25.375 -29.894 1.00 59.24 284 GLY B N 1
ATOM 4396 C CA . GLY B 1 306 ? 34.606 -25.421 -31.336 1.00 59.72 284 GLY B CA 1
ATOM 4397 C C . GLY B 1 306 ? 34.009 -24.138 -31.865 1.00 56.52 284 GLY B C 1
ATOM 4398 O O . GLY B 1 306 ? 34.442 -23.609 -32.874 1.00 52.77 284 GLY B O 1
ATOM 4399 N N . ARG B 1 307 ? 33.003 -23.634 -31.173 1.00 58.07 285 ARG B N 1
ATOM 4400 C CA . ARG B 1 307 ? 32.420 -22.350 -31.504 1.00 54.54 285 ARG B CA 1
ATOM 4401 C C . ARG B 1 307 ? 33.402 -21.215 -31.325 1.00 50.64 285 ARG B C 1
ATOM 4402 O O . ARG B 1 307 ? 33.443 -20.302 -32.122 1.00 53.73 285 ARG B O 1
ATOM 4410 N N . LEU B 1 308 ? 34.189 -21.285 -30.266 1.00 46.01 286 LEU B N 1
ATOM 4411 C CA . LEU B 1 308 ? 35.174 -20.264 -29.970 1.00 54.00 286 LEU B CA 1
ATOM 4412 C C . LEU B 1 308 ? 36.199 -20.210 -31.084 1.00 63.73 286 LEU B C 1
ATOM 4413 O O . LEU B 1 308 ? 36.719 -19.161 -31.408 1.00 53.43 286 LEU B O 1
ATOM 4418 N N . ALA B 1 309 ? 36.513 -21.377 -31.619 1.00 59.92 287 ALA B N 1
ATOM 4419 C CA . ALA B 1 309 ? 37.338 -21.515 -32.802 1.00 63.88 287 ALA B CA 1
ATOM 4420 C C . ALA B 1 309 ? 36.689 -20.897 -34.031 1.00 59.15 287 ALA B C 1
ATOM 4421 O O . ALA B 1 309 ? 37.372 -20.384 -34.897 1.00 61.58 287 ALA B O 1
ATOM 4423 N N . SER B 1 310 ? 35.375 -21.015 -34.136 1.00 66.51 288 SER B N 1
ATOM 4424 C CA . SER B 1 310 ? 34.673 -20.569 -35.324 1.00 59.31 288 SER B CA 1
ATOM 4425 C C . SER B 1 310 ? 33.736 -19.376 -35.148 1.00 50.38 288 SER B C 1
ATOM 4426 O O . SER B 1 310 ? 34.173 -18.243 -35.147 1.00 68.48 288 SER B O 1
ATOM 4429 N N . ASP B 1 311 ? 32.441 -19.635 -35.034 1.00 55.00 289 ASP B N 1
ATOM 4430 C CA . ASP B 1 311 ? 31.442 -18.571 -35.030 1.00 57.34 289 ASP B CA 1
ATOM 4431 C C . ASP B 1 311 ? 31.368 -17.713 -33.773 1.00 57.40 289 ASP B C 1
ATOM 4432 O O . ASP B 1 311 ? 30.744 -16.671 -33.769 1.00 55.97 289 ASP B O 1
ATOM 4437 N N . LEU B 1 312 ? 31.966 -18.184 -32.695 1.00 61.15 290 LEU B N 1
ATOM 4438 C CA . LEU B 1 312 ? 31.989 -17.438 -31.453 1.00 49.02 290 LEU B CA 1
ATOM 4439 C C . LEU B 1 312 ? 33.372 -16.918 -31.114 1.00 51.76 290 LEU B C 1
ATOM 4440 O O . LEU B 1 312 ? 33.662 -16.665 -29.965 1.00 54.68 290 LEU B O 1
ATOM 4445 N N . ALA B 1 313 ? 34.247 -16.817 -32.102 1.00 49.64 291 ALA B N 1
ATOM 4446 C CA . ALA B 1 313 ? 35.571 -16.280 -31.850 1.00 61.23 291 ALA B CA 1
ATOM 4447 C C . ALA B 1 313 ? 35.483 -14.810 -31.495 1.00 55.81 291 ALA B C 1
ATOM 4448 O O . ALA B 1 313 ? 34.767 -14.070 -32.146 1.00 54.28 291 ALA B O 1
ATOM 4450 N N . PRO B 1 314 ? 36.220 -14.382 -30.477 1.00 50.43 292 PRO B N 1
ATOM 4451 C CA . PRO B 1 314 ? 36.280 -12.942 -30.154 1.00 53.25 292 PRO B CA 1
ATOM 4452 C C . PRO B 1 314 ? 37.231 -12.230 -31.121 1.00 60.60 292 PRO B C 1
ATOM 4453 O O . PRO B 1 314 ? 38.435 -12.401 -31.035 1.00 60.07 292 PRO B O 1
ATOM 4457 N N . SER B 1 315 ? 36.674 -11.453 -32.042 1.00 70.98 293 SER B N 1
ATOM 4458 C CA . SER B 1 315 ? 37.448 -10.802 -33.108 1.00 83.98 293 SER B CA 1
ATOM 4459 C C . SER B 1 315 ? 38.437 -9.727 -32.622 1.00 59.52 293 SER B C 1
ATOM 4460 O O . SER B 1 315 ? 39.524 -9.575 -33.172 1.00 71.95 293 SER B O 1
ATOM 4463 N N . ARG B 1 316 ? 38.066 -8.992 -31.584 1.00 55.62 294 ARG B N 1
ATOM 4464 C CA . ARG B 1 316 ? 38.835 -7.818 -31.170 1.00 45.29 294 ARG B CA 1
ATOM 4465 C C . ARG B 1 316 ? 39.639 -8.031 -29.894 1.00 54.19 294 ARG B C 1
ATOM 4466 O O . ARG B 1 316 ? 40.093 -7.062 -29.277 1.00 55.89 294 ARG B O 1
ATOM 4474 N N . LEU B 1 317 ? 39.824 -9.294 -29.507 1.00 63.25 295 LEU B N 1
ATOM 4475 C CA . LEU B 1 317 ? 40.534 -9.643 -28.266 1.00 66.28 295 LEU B CA 1
ATOM 4476 C C . LEU B 1 317 ? 42.044 -9.460 -28.403 1.00 52.10 295 LEU B C 1
ATOM 4477 O O . LEU B 1 317 ? 42.714 -8.951 -27.488 1.00 53.87 295 LEU B O 1
ATOM 4482 N N . GLU B 1 318 ? 42.573 -9.887 -29.545 1.00 59.26 296 GLU B N 1
ATOM 4483 C CA . GLU B 1 318 ? 43.987 -9.735 -29.846 1.00 61.17 296 GLU B CA 1
ATOM 4484 C C . GLU B 1 318 ? 44.441 -8.289 -29.630 1.00 53.53 296 GLU B C 1
ATOM 4485 O O . GLU B 1 318 ? 45.492 -8.052 -29.044 1.00 66.77 296 GLU B O 1
ATOM 4491 N N . SER B 1 319 ? 43.623 -7.327 -30.049 1.00 62.01 297 SER B N 1
ATOM 4492 C CA . SER B 1 319 ? 43.999 -5.921 -29.943 1.00 62.19 297 SER B CA 1
ATOM 4493 C C . SER B 1 319 ? 44.220 -5.435 -28.502 1.00 77.80 297 SER B C 1
ATOM 4494 O O . SER B 1 319 ? 44.812 -4.381 -28.315 1.00 65.65 297 SER B O 1
ATOM 4497 N N . ILE B 1 320 ? 43.747 -6.173 -27.495 1.00 62.71 298 ILE B N 1
ATOM 4498 C CA . ILE B 1 320 ? 44.034 -5.827 -26.082 1.00 57.03 298 ILE B CA 1
ATOM 4499 C C . ILE B 1 320 ? 44.861 -6.897 -25.361 1.00 72.75 298 ILE B C 1
ATOM 4500 O O . ILE B 1 320 ? 45.032 -6.838 -24.140 1.00 61.37 298 ILE B O 1
ATOM 4505 N N . THR B 1 321 ? 45.368 -7.873 -26.110 1.00 56.87 299 THR B N 1
ATOM 4506 C CA . THR B 1 321 ? 46.192 -8.935 -25.530 1.00 62.18 299 THR B CA 1
ATOM 4507 C C . THR B 1 321 ? 47.634 -8.423 -25.387 1.00 71.66 299 THR B C 1
ATOM 4508 O O . THR B 1 321 ? 48.107 -7.677 -26.232 1.00 69.64 299 THR B O 1
ATOM 4512 N N . HIS B 1 322 ? 48.299 -8.801 -24.294 1.00 68.31 300 HIS B N 1
ATOM 4513 C CA . HIS B 1 322 ? 49.707 -8.474 -24.038 1.00 71.88 300 HIS B CA 1
ATOM 4514 C C . HIS B 1 322 ? 50.404 -9.744 -23.558 1.00 88.68 300 HIS B C 1
ATOM 4515 O O . HIS B 1 322 ? 49.889 -10.434 -22.672 1.00 53.80 300 HIS B O 1
ATOM 4522 N N . ASP B 1 323 ? 51.560 -10.057 -24.144 1.00 59.34 301 ASP B N 1
ATOM 4523 C CA . ASP B 1 323 ? 52.318 -11.240 -23.764 1.00 85.60 301 ASP B CA 1
ATOM 4524 C C . ASP B 1 323 ? 53.162 -10.930 -22.549 1.00 73.76 301 ASP B C 1
ATOM 4525 O O . ASP B 1 323 ? 53.887 -9.939 -22.525 1.00 74.78 301 ASP B O 1
ATOM 4530 N N . VAL B 1 324 ? 53.048 -11.783 -21.540 1.00 64.20 302 VAL B N 1
ATOM 4531 C CA . VAL B 1 324 ? 53.757 -11.602 -20.285 1.00 62.65 302 VAL B CA 1
ATOM 4532 C C . VAL B 1 324 ? 54.602 -12.851 -20.083 1.00 88.93 302 VAL B C 1
ATOM 4533 O O . VAL B 1 324 ? 54.046 -13.934 -19.927 1.00 58.56 302 VAL B O 1
ATOM 4537 N N . PRO B 1 325 ? 55.943 -12.712 -20.123 1.00 64.22 303 PRO B N 1
ATOM 4538 C CA . PRO B 1 325 ? 56.809 -13.848 -19.790 1.00 63.65 303 PRO B CA 1
ATOM 4539 C C . PRO B 1 325 ? 56.496 -14.386 -18.390 1.00 77.01 303 PRO B C 1
ATOM 4540 O O . PRO B 1 325 ? 56.350 -13.601 -17.450 1.00 69.01 303 PRO B O 1
ATOM 4544 N N . ILE B 1 326 ? 56.386 -15.705 -18.257 1.00 52.76 304 ILE B N 1
ATOM 4545 C CA . ILE B 1 326 ? 56.128 -16.335 -16.956 1.00 65.53 304 ILE B CA 1
ATOM 4546 C C . ILE B 1 326 ? 56.970 -15.739 -15.828 1.00 90.08 304 ILE B C 1
ATOM 4547 O O . ILE B 1 326 ? 56.462 -15.532 -14.721 1.00 62.82 304 ILE B O 1
ATOM 4552 N N . ALA B 1 327 ? 58.238 -15.451 -16.118 1.00 87.20 305 ALA B N 1
ATOM 4553 C CA . ALA B 1 327 ? 59.153 -14.884 -15.125 1.00 74.65 305 ALA B CA 1
ATOM 4554 C C . ALA B 1 327 ? 58.701 -13.533 -14.564 1.00 60.24 305 ALA B C 1
ATOM 4555 O O . ALA B 1 327 ? 59.040 -13.204 -13.423 1.00 65.06 305 ALA B O 1
ATOM 4557 N N . ASP B 1 328 ? 57.974 -12.751 -15.373 1.00 79.63 306 ASP B N 1
ATOM 4558 C CA . ASP B 1 328 ? 57.502 -11.399 -14.992 1.00 88.11 306 ASP B CA 1
ATOM 4559 C C . ASP B 1 328 ? 56.057 -11.385 -14.460 1.00 78.46 306 ASP B C 1
ATOM 4560 O O . ASP B 1 328 ? 55.424 -10.319 -14.379 1.00 59.46 306 ASP B O 1
ATOM 4565 N N . VAL B 1 329 ? 55.540 -12.556 -14.091 1.00 65.40 307 VAL B N 1
ATOM 4566 C CA . VAL B 1 329 ? 54.103 -12.707 -13.830 1.00 71.97 307 VAL B CA 1
ATOM 4567 C C . VAL B 1 329 ? 53.633 -11.984 -12.560 1.00 88.71 307 VAL B C 1
ATOM 4568 O O . VAL B 1 329 ? 52.555 -11.379 -12.555 1.00 60.38 307 VAL B O 1
ATOM 4572 N N . VAL B 1 330 ? 54.446 -12.017 -11.507 1.00 61.50 308 VAL B N 1
ATOM 4573 C CA . VAL B 1 330 ? 54.084 -11.378 -10.231 1.00 78.51 308 VAL B CA 1
ATOM 4574 C C . VAL B 1 330 ? 53.726 -9.900 -10.407 1.00 81.76 308 VAL B C 1
ATOM 4575 O O . VAL B 1 330 ? 52.785 -9.412 -9.780 1.00 82.18 308 VAL B O 1
ATOM 4579 N N . SER B 1 331 ? 54.462 -9.198 -11.265 1.00 75.02 309 SER B N 1
ATOM 4580 C CA . SER B 1 331 ? 54.166 -7.793 -11.563 1.00 64.82 309 SER B CA 1
ATOM 4581 C C . SER B 1 331 ? 52.727 -7.586 -12.045 1.00 72.02 309 SER B C 1
ATOM 4582 O O . SER B 1 331 ? 52.021 -6.691 -11.574 1.00 72.87 309 SER B O 1
ATOM 4585 N N . VAL B 1 332 ? 52.308 -8.412 -12.996 1.00 79.77 310 VAL B N 1
ATOM 4586 C CA . VAL B 1 332 ? 50.976 -8.303 -13.583 1.00 80.38 310 VAL B CA 1
ATOM 4587 C C . VAL B 1 332 ? 49.913 -8.698 -12.558 1.00 72.39 310 VAL B C 1
ATOM 4588 O O . VAL B 1 332 ? 48.936 -7.965 -12.353 1.00 61.97 310 VAL B O 1
ATOM 4592 N N . ILE B 1 333 ? 50.122 -9.846 -11.913 1.00 64.71 311 ILE B N 1
ATOM 4593 C CA . ILE B 1 333 ? 49.258 -10.318 -10.824 1.00 86.26 311 ILE B CA 1
ATOM 4594 C C . ILE B 1 333 ? 48.949 -9.202 -9.836 1.00 88.04 311 ILE B C 1
ATOM 4595 O O . ILE B 1 333 ? 47.804 -9.029 -9.413 1.00 72.31 311 ILE B O 1
ATOM 4600 N N . ASP B 1 334 ? 49.975 -8.447 -9.471 1.00 56.87 312 ASP B N 1
ATOM 4601 C CA . ASP B 1 334 ? 49.802 -7.340 -8.540 1.00 74.09 312 ASP B CA 1
ATOM 4602 C C . ASP B 1 334 ? 48.901 -6.235 -9.109 1.00 62.15 312 ASP B C 1
ATOM 4603 O O . ASP B 1 334 ? 48.063 -5.694 -8.383 1.00 68.52 312 ASP B O 1
ATOM 4608 N N . GLN B 1 335 ? 49.066 -5.912 -10.396 1.00 61.33 313 GLN B N 1
ATOM 4609 C CA . GLN B 1 335 ? 48.263 -4.859 -11.053 1.00 63.63 313 GLN B CA 1
ATOM 4610 C C . GLN B 1 335 ? 46.838 -5.305 -11.277 1.00 70.99 313 GLN B C 1
ATOM 4611 O O . GLN B 1 335 ? 45.908 -4.495 -11.236 1.00 67.06 313 GLN B O 1
ATOM 4617 N N . VAL B 1 336 ? 46.677 -6.592 -11.556 1.00 67.97 314 VAL B N 1
ATOM 4618 C CA . VAL B 1 336 ? 45.351 -7.183 -11.699 1.00 73.04 314 VAL B CA 1
ATOM 4619 C C . VAL B 1 336 ? 44.623 -7.141 -10.353 1.00 51.58 314 VAL B C 1
ATOM 4620 O O . VAL B 1 336 ? 43.456 -6.746 -10.292 1.00 91.84 314 VAL B O 1
ATOM 4624 N N . ARG B 1 337 ? 45.316 -7.537 -9.283 1.00 78.10 315 ARG B N 1
ATOM 4625 C CA . ARG B 1 337 ? 44.751 -7.473 -7.936 1.00 72.64 315 ARG B CA 1
ATOM 4626 C C . ARG B 1 337 ? 44.381 -6.036 -7.578 1.00 74.00 315 ARG B C 1
ATOM 4627 O O . ARG B 1 337 ? 43.314 -5.789 -7.013 1.00 89.49 315 ARG B O 1
ATOM 4635 N N . ALA B 1 338 ? 45.248 -5.091 -7.928 1.00 63.88 316 ALA B N 1
ATOM 4636 C CA . ALA B 1 338 ? 44.974 -3.670 -7.683 1.00 68.83 316 ALA B CA 1
ATOM 4637 C C . ALA B 1 338 ? 43.906 -3.090 -8.619 1.00 76.38 316 ALA B C 1
ATOM 4638 O O . ALA B 1 338 ? 43.395 -2.001 -8.367 1.00 88.61 316 ALA B O 1
ATOM 4640 N N . GLY B 1 339 ? 43.577 -3.810 -9.691 1.00 92.44 317 GLY B N 1
ATOM 4641 C CA . GLY B 1 339 ? 42.570 -3.371 -10.654 1.00 56.26 317 GLY B CA 1
ATOM 4642 C C . GLY B 1 339 ? 43.061 -2.250 -11.557 1.00 96.99 317 GLY B C 1
ATOM 4643 O O . GLY B 1 339 ? 42.267 -1.433 -12.017 1.00 86.52 317 GLY B O 1
ATOM 4644 N N . THR B 1 340 ? 44.365 -2.212 -11.819 1.00 63.99 318 THR B N 1
ATOM 4645 C CA . THR B 1 340 ? 44.967 -1.168 -12.655 1.00 91.95 318 THR B CA 1
ATOM 4646 C C . THR B 1 340 ? 45.600 -1.708 -13.933 1.00 77.81 318 THR B C 1
ATOM 4647 O O . THR B 1 340 ? 46.168 -0.943 -14.715 1.00 88.71 318 THR B O 1
ATOM 4651 N N . TYR B 1 341 ? 45.508 -3.017 -14.153 1.00 68.03 319 TYR B N 1
ATOM 4652 C CA . TYR B 1 341 ? 46.065 -3.617 -15.362 1.00 56.40 319 TYR B CA 1
ATOM 4653 C C . TYR B 1 341 ? 45.164 -3.300 -16.545 1.00 62.56 319 TYR B C 1
ATOM 4654 O O . TYR B 1 341 ? 43.945 -3.340 -16.417 1.00 77.81 319 TYR B O 1
ATOM 4663 N N . SER B 1 342 ? 45.755 -2.977 -17.689 1.00 67.62 320 SER B N 1
ATOM 4664 C CA . SER B 1 342 ? 44.966 -2.735 -18.892 1.00 77.54 320 SER B CA 1
ATOM 4665 C C . SER B 1 342 ? 45.065 -3.924 -19.830 1.00 78.95 320 SER B C 1
ATOM 4666 O O . SER B 1 342 ? 46.161 -4.391 -20.162 1.00 62.36 320 SER B O 1
ATOM 4669 N N . GLY B 1 343 ? 43.905 -4.409 -20.250 1.00 54.79 321 GLY B N 1
ATOM 4670 C CA . GLY B 1 343 ? 43.825 -5.461 -21.249 1.00 68.69 321 GLY B CA 1
ATOM 4671 C C . GLY B 1 343 ? 43.929 -6.860 -20.683 1.00 64.51 321 GLY B C 1
ATOM 4672 O O . GLY B 1 343 ? 43.748 -7.083 -19.479 1.00 55.29 321 GLY B O 1
ATOM 4673 N N . ARG B 1 344 ? 44.232 -7.790 -21.582 1.00 61.19 322 ARG B N 1
ATOM 4674 C CA . ARG B 1 344 ? 44.281 -9.215 -21.298 1.00 69.22 322 ARG B CA 1
ATOM 4675 C C . ARG B 1 344 ? 45.735 -9.685 -21.282 1.00 87.66 322 ARG B C 1
ATOM 4676 O O . ARG B 1 344 ? 46.475 -9.423 -22.232 1.00 52.67 322 ARG B O 1
ATOM 4684 N N . ALA B 1 345 ? 46.132 -10.383 -20.215 1.00 63.85 323 ALA B N 1
ATOM 4685 C CA . ALA B 1 345 ? 47.507 -10.896 -20.072 1.00 55.38 323 ALA B CA 1
ATOM 4686 C C . ALA B 1 345 ? 47.594 -12.369 -20.435 1.00 65.64 323 ALA B C 1
ATOM 4687 O O . ALA B 1 345 ? 47.006 -13.206 -19.747 1.00 57.50 323 ALA B O 1
ATOM 4689 N N . VAL B 1 346 ? 48.315 -12.690 -21.512 1.00 57.73 324 VAL B N 1
ATOM 4690 C CA . VAL B 1 346 ? 48.585 -14.097 -21.863 1.00 65.86 324 VAL B CA 1
ATOM 4691 C C . VAL B 1 346 ? 50.030 -14.431 -21.482 1.00 63.28 324 VAL B C 1
ATOM 4692 O O . VAL B 1 346 ? 50.975 -13.785 -21.930 1.00 76.85 324 VAL B O 1
ATOM 4696 N N . VAL B 1 347 ? 50.174 -15.440 -20.631 1.00 67.55 325 VAL B N 1
ATOM 4697 C CA . VAL B 1 347 ? 51.436 -15.722 -19.964 1.00 74.08 325 VAL B CA 1
ATOM 4698 C C . VAL B 1 347 ? 52.228 -16.716 -20.796 1.00 102.76 325 VAL B C 1
ATOM 4699 O O . VAL B 1 347 ? 51.792 -17.849 -20.973 1.00 52.07 325 VAL B O 1
ATOM 4703 N N . ALA B 1 348 ? 53.374 -16.279 -21.322 1.00 64.46 326 ALA B N 1
ATOM 4704 C CA . ALA B 1 348 ? 54.255 -17.163 -22.084 1.00 71.41 326 ALA B CA 1
ATOM 4705 C C . ALA B 1 348 ? 55.098 -17.976 -21.106 1.00 76.69 326 ALA B C 1
ATOM 4706 O O . ALA B 1 348 ? 55.918 -17.422 -20.351 1.00 54.02 326 ALA B O 1
ATOM 4708 N N . VAL B 1 349 ? 54.859 -19.284 -21.105 1.00 62.54 327 VAL B N 1
ATOM 4709 C CA . VAL B 1 349 ? 55.534 -20.211 -20.202 1.00 114.96 327 VAL B CA 1
ATOM 4710 C C . VAL B 1 349 ? 56.686 -20.898 -20.932 1.00 110.62 327 VAL B C 1
ATOM 4711 O O . VAL B 1 349 ? 57.844 -20.674 -20.593 1.00 72.98 327 VAL B O 1
ATOM 4715 N N . ALA B 1 350 ? 56.364 -21.719 -21.935 1.00 112.49 328 ALA B N 1
ATOM 4716 C CA . ALA B 1 350 ? 57.370 -22.514 -22.650 1.00 140.98 328 ALA B CA 1
ATOM 4717 C C . ALA B 1 350 ? 57.432 -22.339 -24.178 1.00 125.37 328 ALA B C 1
ATOM 4718 O O . ALA B 1 350 ? 58.039 -23.175 -24.846 1.00 200.00 328 ALA B O 1
ATOM 4720 N N . PRO B 1 351 ? 56.850 -21.259 -24.743 1.00 170.15 329 PRO B N 1
ATOM 4721 C CA . PRO B 1 351 ? 56.859 -21.218 -26.208 1.00 153.14 329 PRO B CA 1
ATOM 4722 C C . PRO B 1 351 ? 58.236 -20.890 -26.801 1.00 171.95 329 PRO B C 1
ATOM 4723 O O . PRO B 1 351 ? 59.244 -20.778 -26.101 1.00 142.71 329 PRO B O 1
#

Nearest PDB structures (foldseek):
  4jxk-assembly1_B  TM=1.003E+00  e=3.049E-70  Rhodococcus opacus B4
  5gxf-assembly1_B  TM=9.411E-01  e=2.599E-41  Ruegeria pomeroyi DSS-3
  1y9e-assembly1_E  TM=9.664E-01  e=3.106E-39  Bacillus subtilis
  3nx4-assembly1_B  TM=9.545E-01  e=2.320E-39  Salmonella enterica subsp. enterica serovar Typhimurium str. LT2
  1o8c-assembly2_C  TM=9.462E-01  e=3.292E-39  Escherichia coli K-12

Organism: Rhodococcus opacus (strain B4) (NCBI:txid632772)

Radius of gyration: 28.46 Å; Cα contacts (8 Å, |Δi|>4): 1690; chains: 2; bounding box: 93×52×53 Å

Secondary structure (DSSP, 8-state):
-EEEEEEEEETTEEEEEEEEE-GGGS---SEEEEEEEEE--HHHHHHTSTT-S--SSSSB---SEEEEEEEEESSTT--TT-EEEEESTTBTTTB--SSBSEEEE-GGGEEE-SSS-HHHHHHHHHHHHHHHHHHHHHHHTT--TTSS-EEESSTTSHHHHHHHHHHHHTT--EEEE-S-GGGHHHHHHTT-SEEE--SS-TTPPP-SS----EEEEEESS-HHHHHHHHHTEEEEEEEEE---SS-SEEEEESHHHHTT--EEEE--SSS--HHHHHHHHHHHHTTT--TTSGGGEEEEEGGGHHHHHHHHHHT---SEEEEE---/-EEEEEEEEETTEEEEEEEEE-GGGS---SEEEEEEEEE--HHHHHTTSTT-S--SSSSB---SEEEEEEEEESSTT--TT-EEEEESTTBTTTB--SSBSEEEE-GGGEEE-SSS-HHHHHHHHHHHHHHHHHHHHHHTTT--TTSSPEEETTTTSHHHHHHHHHHHHTT--EEEE-S-GGGHHHHHHTT-SEEE--SS-TTPPP-SS----EEEEEESS-HHHHHHHHHHEEEEEEEEE---SS-SEEEEESHHHHTT--EEEE---SS--HHHHHHHHHHHHTTT--TTSGGGEEEEEGGGHHHHHHHHHHT---SEEEEES--

CATH classification: 3.90.180.10 (+1 more: 3.40.50.720)

B-factor: mean 57.29, std 23.56, range [25.39, 200.0]

Foldseek 3Di:
DWWAFKWAADPQAIDTDIDDDDPVQADDAFWKFQFFWFFDALLQLLLRPRPSVQAPDDGERATQKTWGFTCGGPDPVHDGGWTKIFGFAPARHHHHHHRIRMHHHYPQRIATDDLDDSLLCNLCTPLVLLLLVQVVVQVVLPQAADPAAEEEECLQHSNNLNNLLQQQVRPHAYEYEHQDVVCQVVSVLSRHNYYHYAPDDPPDDDDLADAQHHQEYEYADAEPRVQRVLNRHAASGEYEYEHHDDDNDHDHDCCSCVPRVYYYHYGDPRPPRSVVSNVSVVCCVPVRPRPCLVVQEDEDESVRVVVVSVCNNVVNDTHIYMYGNDD/DWWAFKWDDDPQAIDTHIDGDDPVQADDAQWKFQFQWFFDALLLLLVRGRPSVQAPDDTEGATQKGWGFTCGGPDPVDDGGFTKIFGFACARHHGYHRLIRMHHHYPQRIATDDPDDRLLCNLCTPQVLLLLVQVVVQVVQPDDADPAEEEEECLQHSNNLNNLLQCQVRPHAYEYEHQDPVCFVVSVLSRHPYYHYAPPDPVDDDDLADDAHHCEYEYAAAEPRVQRNLNHHAASGEYEYRHHDDDHDHDHDCCSCPVRVYYYHYTDPNPPRSVVSNVSVVCCVPVRPRPCQVVQEDEAESVRVVVQSVCVNVVNDTHIYMYRYPD